Protein AF-A0A2G9LU71-F1 (afdb_monomer)

Radius of gyration: 45.76 Å; Cα contacts (8 Å, |Δi|>4): 834; chains: 1; bounding box: 110×67×132 Å

Sequence (440 aa):
MKPKWRPAFMILVLIIIIVSAAALLLLLFWSGDEVMESGSEGHQDADNDMQEKSSATMVTPVTDDAFTDNNEDRPSEMDEIQNEVPAQCPANYDPVCGNDKKTYSNECEANAASVEIVAFSPCAETKTCTDSDGDDIFKKGKTKSGTESKEDSCVGPNVIEHICEGTSIISGLLNCPMGYSCADGACVSLSSIKGTQCVDSDNGVTTDVKGAVNLDGKDYPDFCTSPNEVKEYLCNGNAVISQIETCMAGAVCDDGRCKEAPSACSDSDGGKDITTEGEVQVTTGTQVDKYNDVCVDPIQVLEFFCEDKKQKEVLMSCGAGEQCANGRCVTSASPPAQSGLTCVDSDGGKVFDIYGEAQMLDSQSNQVSMKEDDCADSTTVSEVYCENDQIKVIDQPCQSGDVCNGGVCQVQAAAQSTCVDTDGGKIYDVVGTATATYAV

Mean predicted aligned error: 23.81 Å

Solvent-accessible surface area (backbone atoms only — not comparable to full-atom values): 26055 Å² total; per-residue (Å²): 139,81,86,84,79,62,74,70,59,58,55,55,53,51,52,53,52,54,57,54,54,57,60,57,61,67,68,73,76,78,82,87,86,83,90,82,90,84,82,90,81,91,81,91,78,89,87,84,88,85,88,84,86,89,87,86,90,88,87,86,87,82,89,87,89,87,85,87,89,84,83,90,83,85,80,93,78,87,74,77,78,75,83,72,60,64,94,69,65,79,91,59,83,54,34,19,8,28,76,84,68,44,63,29,52,20,66,58,53,28,53,53,69,74,41,58,74,72,40,93,35,59,42,78,75,78,55,53,36,46,49,76,61,52,96,38,64,66,46,63,34,42,28,36,33,74,91,49,70,53,61,26,32,57,58,74,52,19,23,36,44,45,32,58,57,80,50,39,80,45,75,46,83,43,76,42,57,94,71,35,30,28,54,89,11,11,34,37,51,60,89,72,63,89,63,79,50,40,46,46,73,62,82,49,100,50,57,69,48,71,36,32,22,32,48,81,89,43,78,40,60,24,34,52,78,45,66,40,23,26,36,42,39,32,57,62,72,68,39,84,47,72,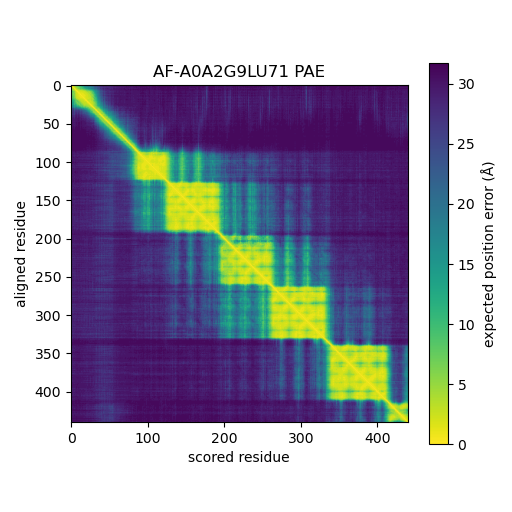52,79,47,70,40,58,94,70,30,25,31,59,87,15,10,34,38,76,31,74,52,44,39,47,43,74,58,53,47,92,49,53,68,41,72,34,42,24,38,40,33,46,78,91,47,74,49,79,41,61,25,35,50,78,44,64,42,26,27,39,37,45,21,44,54,97,45,34,83,46,73,48,81,45,70,41,58,96,69,28,31,33,54,82,15,11,36,38,71,64,68,70,74,79,83,73,73,62,50,44,41,45,44,73,62,74,36,94,46,60,70,45,71,26,37,18,33,35,21,40,83,83,69,48,79,77,46,76,49,56,26,32,49,78,42,65,43,23,21,30,41,30,19,43,56,94,57,32,80,45,77,48,79,43,74,37,60,96,73,30,30,26,58,88,13,14,37,37,73,55,74,72,68,73,59,47,73,51,48,77,63,77,58,100,50,94,88,58,95,60,55,79,49,75,50,74,69,130

Secondary structure (DSSP, 8-state):
------HHHHHHHHHHHHHHHHHHHTTSSS--------------------------------------------------------SS-------EEETTS-EESSHHHHHHTT--EEESSPPPP---EEESSSS-TTS--EEEETTEEEE-EEETTEEEEEEEETTEEEEEEEPPPTTEEEETTEEEETTT--S--EEESSSS--TTS--EEEETTEEEE-EEEETTEEEEEEEETTEEEEEEEEPPTTEEE-SSSEEE---EEEESS-SS-TTS--EEEEEETTEEEEEE-EEEETTEEEEEEEETTEEEEEEEEPPTTEEEETTEEEE-------TT-EEEESS-SS-TTS--EEEEE-TTS-EEEEEE-EEEETTEEEEEEEETTEEEEEEEEPPTTEEEETTEEEE------EEEETT-S--TTS---EEEE---

pLDDT: mean 77.56, std 18.73, range [32.84, 97.75]

Foldseek 3Di:
DDDDDDPVVVVVVVVVVVVVVVVVVVVVPPDDDDDDDDDDDDDDDDDDDDDDDDDDDDDDDDDDDDDDDDDDDDDDDPDDPPLPLPPDDDQAQQWFAFPVLAIDSDPSRCSSVVTDTPGSDRRDPPFAKDKPQAPAQADWIWIDTPPDIDIWDDDQQWIFDWHDDGNDIDTDTGHADPQWGDDPRHTDGPVPDPDFFFDWPPSDDAQADWIWTDTPNDIDTWDDPDQFKIWDWDDDGNDIDTDIDGHDPQWTDDNRHTDRAQWAWDKDCADFAQADWIKIWTDRPPDTDIDTWDDPDQFWIFDWHDDPSDIDTDIDGADDQWTDDNNHTDHCPDDPPPAAKAKDKDVAFQDQADKMKIFIAHNVRDTPDMDIKDAPDQFWIFDWGDDPRDIDTDIDGAPVQWTDDPRHTDHPPQPDWDWDWPVPDPDPPDDIDIDTDHDD

Structure (mmCIF, N/CA/C/O backbone):
data_AF-A0A2G9LU71-F1
#
_entry.id   AF-A0A2G9LU71-F1
#
loop_
_atom_site.group_PDB
_atom_site.id
_atom_site.type_symbol
_atom_site.label_atom_id
_atom_site.label_alt_id
_atom_site.label_comp_id
_atom_site.label_asym_id
_atom_site.label_entity_id
_atom_site.label_seq_id
_atom_site.pdbx_PDB_ins_code
_atom_site.Cartn_x
_atom_site.Cartn_y
_atom_site.Cartn_z
_atom_site.occupancy
_atom_site.B_iso_or_equiv
_atom_site.auth_seq_id
_atom_site.auth_comp_id
_atom_site.auth_asym_id
_atom_site.auth_atom_id
_atom_site.pdbx_PDB_model_num
ATOM 1 N N . MET A 1 1 ? -18.569 -48.203 -39.019 1.00 38.88 1 MET A N 1
ATOM 2 C CA . MET A 1 1 ? -19.157 -48.230 -37.662 1.00 38.88 1 MET A CA 1
ATOM 3 C C . MET A 1 1 ? -18.405 -47.210 -36.816 1.00 38.88 1 MET A C 1
ATOM 5 O O . MET A 1 1 ? -17.230 -47.421 -36.567 1.00 38.88 1 MET A O 1
ATOM 9 N N . LYS A 1 2 ? -19.009 -46.062 -36.481 1.00 36.22 2 LYS A N 1
ATOM 10 C CA . LYS A 1 2 ? -18.406 -45.065 -35.573 1.00 36.22 2 LYS A CA 1
ATOM 11 C C . LYS A 1 2 ? -19.000 -45.277 -34.170 1.00 36.22 2 LYS A C 1
ATOM 13 O O . LYS A 1 2 ? -20.228 -45.372 -34.089 1.00 36.22 2 LYS A O 1
ATOM 18 N N . PRO A 1 3 ? -18.201 -45.388 -33.095 1.00 48.19 3 PRO A N 1
ATOM 19 C CA . PRO A 1 3 ? -18.737 -45.634 -31.762 1.00 48.19 3 PRO A CA 1
ATOM 20 C C . PRO A 1 3 ? -19.360 -44.349 -31.198 1.00 48.19 3 PRO A C 1
ATOM 22 O O . PRO A 1 3 ? -18.708 -43.311 -31.118 1.00 48.19 3 PRO A O 1
ATOM 25 N N . LYS A 1 4 ? -20.639 -44.420 -30.812 1.00 46.38 4 LYS A N 1
ATOM 26 C CA . LYS A 1 4 ? -21.319 -43.385 -30.020 1.00 46.38 4 LYS A CA 1
ATOM 27 C C . LYS A 1 4 ? -20.813 -43.468 -28.578 1.00 46.38 4 LYS A C 1
ATOM 29 O O . LYS A 1 4 ? -21.225 -44.359 -27.839 1.00 46.38 4 LYS A O 1
ATOM 34 N N . TRP A 1 5 ? -19.942 -42.547 -28.181 1.00 51.56 5 TRP A N 1
ATOM 35 C CA . TRP A 1 5 ? -19.569 -42.359 -26.779 1.00 51.56 5 TRP A CA 1
ATOM 36 C C . TRP A 1 5 ? -20.698 -41.627 -26.044 1.00 51.56 5 TRP A C 1
ATOM 38 O O . TRP A 1 5 ? -21.206 -40.614 -26.523 1.00 51.56 5 TRP A O 1
ATOM 48 N N . ARG A 1 6 ? -21.151 -42.181 -24.912 1.00 62.97 6 ARG A N 1
ATOM 49 C CA . ARG A 1 6 ? -22.234 -41.599 -24.102 1.00 62.97 6 ARG A CA 1
ATOM 50 C C . ARG A 1 6 ? -21.656 -40.473 -23.223 1.00 62.97 6 ARG A C 1
ATOM 52 O O . ARG A 1 6 ? -20.634 -40.705 -22.579 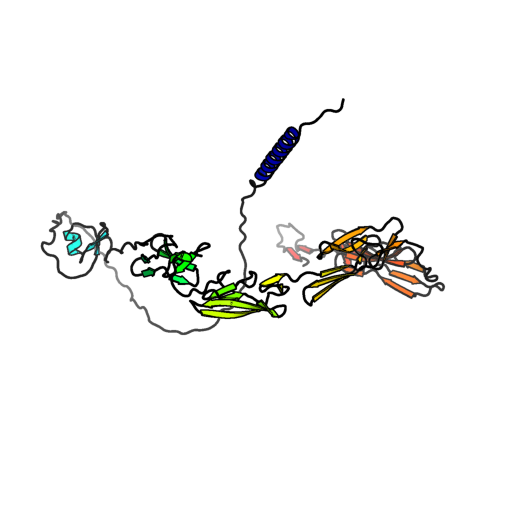1.00 62.97 6 ARG A O 1
ATOM 59 N N . PRO A 1 7 ? -22.320 -39.306 -23.121 1.00 59.44 7 PRO A N 1
ATOM 60 C CA . PRO A 1 7 ? -21.815 -38.126 -22.402 1.00 59.44 7 PRO A CA 1
ATOM 61 C C . PRO A 1 7 ? -21.565 -38.356 -20.900 1.00 59.44 7 PRO A C 1
ATOM 63 O O . PRO A 1 7 ? -20.765 -37.652 -20.296 1.00 59.44 7 PRO A O 1
ATOM 66 N N . ALA A 1 8 ? -22.165 -39.390 -20.303 1.00 60.72 8 ALA A N 1
ATOM 67 C CA . ALA A 1 8 ? -21.944 -39.750 -18.902 1.00 60.72 8 ALA A CA 1
ATOM 68 C C . ALA A 1 8 ? -20.505 -40.219 -18.597 1.00 60.72 8 ALA A C 1
ATOM 70 O O . ALA A 1 8 ? -20.044 -40.075 -17.469 1.00 60.72 8 ALA A O 1
ATOM 71 N N . PHE A 1 9 ? -19.778 -40.754 -19.586 1.00 65.75 9 PHE A N 1
ATOM 72 C CA . PHE A 1 9 ? -18.425 -41.275 -19.359 1.00 65.75 9 PHE A CA 1
ATOM 73 C C . PHE A 1 9 ? -17.373 -40.158 -19.279 1.00 65.75 9 PHE A C 1
ATOM 75 O O . PHE A 1 9 ? -16.421 -40.274 -18.517 1.00 65.75 9 PHE A O 1
ATOM 82 N N . MET A 1 10 ? -17.565 -39.043 -19.996 1.00 67.62 10 MET A N 1
ATOM 83 C CA . MET A 1 10 ? -16.652 -37.893 -19.904 1.00 67.62 10 MET A CA 1
ATOM 84 C C . MET A 1 10 ? -16.788 -37.136 -18.581 1.00 67.62 10 MET A C 1
ATOM 86 O O . MET A 1 10 ? -15.786 -36.680 -18.041 1.00 67.62 10 MET A O 1
ATOM 90 N N . ILE A 1 11 ? -17.999 -37.057 -18.024 1.00 72.81 11 ILE A N 1
ATOM 91 C CA . ILE A 1 11 ? -18.239 -36.386 -16.738 1.00 72.81 11 ILE A CA 1
ATOM 92 C C . ILE A 1 11 ? -17.568 -37.159 -15.594 1.00 72.81 11 ILE A C 1
ATOM 94 O O . ILE A 1 11 ? -16.947 -36.554 -14.726 1.00 72.81 11 ILE A O 1
ATOM 98 N N . LEU A 1 12 ? -17.615 -38.496 -15.627 1.00 72.94 12 LEU A N 1
ATOM 99 C CA . LEU A 1 12 ? -16.960 -39.330 -14.617 1.00 72.94 12 LEU A CA 1
ATOM 100 C C . LEU A 1 12 ? -15.428 -39.178 -14.648 1.00 72.94 12 LEU A C 1
ATOM 102 O O . LEU A 1 12 ? -14.798 -39.105 -13.598 1.00 72.94 12 LEU A O 1
ATOM 106 N N . VAL A 1 13 ? -14.833 -39.077 -15.843 1.00 75.44 13 VAL A N 1
ATOM 107 C CA . VAL A 1 13 ? -13.383 -38.869 -16.004 1.00 75.44 13 VAL A CA 1
ATOM 108 C C . VAL A 1 13 ? -12.963 -37.479 -15.513 1.00 75.44 13 VAL A C 1
ATOM 110 O O . VAL A 1 13 ? -11.943 -37.362 -14.841 1.00 75.44 13 VAL A O 1
ATOM 113 N N . LEU A 1 14 ? -13.768 -36.440 -15.762 1.00 73.06 14 LEU A N 1
ATOM 114 C CA . LEU A 1 14 ? -13.494 -35.084 -15.268 1.00 73.06 14 LEU A CA 1
ATOM 115 C C . LEU A 1 14 ? -13.560 -34.988 -13.736 1.00 73.06 14 LEU A C 1
ATOM 117 O O . LEU A 1 14 ? -12.703 -34.351 -13.131 1.00 73.06 14 LEU A O 1
ATOM 121 N N . ILE A 1 15 ? -14.527 -35.658 -13.100 1.00 74.94 15 ILE A N 1
ATOM 122 C CA . ILE A 1 15 ? -14.648 -35.676 -11.633 1.00 74.94 15 ILE A CA 1
ATOM 123 C C . ILE A 1 15 ? -13.446 -36.389 -10.998 1.00 74.94 15 ILE A C 1
ATOM 125 O O . ILE A 1 15 ? -12.907 -35.903 -10.008 1.00 74.94 15 ILE A O 1
ATOM 129 N N . ILE A 1 16 ? -12.971 -37.493 -11.585 1.00 73.38 16 ILE A N 1
ATOM 130 C CA . ILE A 1 16 ? -11.790 -38.215 -11.081 1.00 73.38 16 ILE A CA 1
ATOM 131 C C . ILE A 1 16 ? -10.528 -37.342 -11.167 1.00 73.38 16 ILE A C 1
ATOM 133 O O . ILE A 1 16 ? -9.750 -37.311 -10.215 1.00 73.38 16 ILE A O 1
ATOM 137 N N . ILE A 1 17 ? -10.355 -36.580 -12.255 1.00 73.12 17 ILE A N 1
ATOM 138 C CA . ILE A 1 17 ? -9.212 -35.666 -12.421 1.00 73.12 17 ILE A CA 1
ATOM 139 C C . ILE A 1 17 ? -9.253 -34.537 -11.377 1.00 73.12 17 ILE A C 1
ATOM 141 O O . ILE A 1 17 ? -8.238 -34.260 -10.737 1.00 73.12 17 ILE A O 1
ATOM 145 N N . ILE A 1 18 ? -10.424 -33.941 -11.130 1.00 71.94 18 ILE A N 1
ATOM 146 C CA . ILE A 1 18 ? -10.587 -32.849 -10.153 1.00 71.94 18 ILE A CA 1
ATOM 147 C C . ILE A 1 18 ? -10.324 -33.334 -8.717 1.00 71.94 18 ILE A C 1
ATOM 149 O O . ILE A 1 18 ? -9.628 -32.660 -7.958 1.00 71.94 18 ILE A O 1
ATOM 153 N N . VAL A 1 19 ? -10.805 -34.527 -8.352 1.00 70.06 19 VAL A N 1
ATOM 154 C CA . VAL A 1 19 ? -10.580 -35.097 -7.010 1.00 70.06 19 VAL A CA 1
ATOM 155 C C . VAL A 1 19 ? -9.103 -35.464 -6.798 1.00 70.06 19 VAL A C 1
ATOM 157 O O . VAL A 1 19 ? -8.583 -35.290 -5.698 1.00 70.06 19 VAL A O 1
ATOM 160 N N . SER A 1 20 ? -8.389 -35.891 -7.849 1.00 69.19 20 SER A N 1
ATOM 161 C CA . SER A 1 20 ? -6.945 -36.165 -7.762 1.00 69.19 20 SER A CA 1
ATOM 162 C C . SER A 1 20 ? -6.072 -34.906 -7.663 1.00 69.19 20 SER A C 1
ATOM 164 O O . SER A 1 20 ? -5.047 -34.935 -6.987 1.00 69.19 20 SER A O 1
ATOM 166 N N . ALA A 1 21 ? -6.489 -33.785 -8.264 1.00 63.06 21 ALA A N 1
ATOM 167 C CA . ALA A 1 21 ? -5.761 -32.517 -8.179 1.00 63.06 21 ALA A CA 1
ATOM 168 C C . ALA A 1 21 ? -5.892 -31.858 -6.792 1.00 63.06 21 ALA A C 1
ATOM 170 O O . ALA A 1 21 ? -4.920 -31.314 -6.271 1.00 63.06 21 ALA A O 1
ATOM 171 N N . ALA A 1 22 ? -7.062 -31.976 -6.150 1.00 60.22 22 ALA A N 1
ATOM 172 C CA . ALA A 1 22 ? -7.288 -31.465 -4.795 1.00 60.22 22 ALA A CA 1
ATOM 173 C C . ALA A 1 22 ? -6.479 -32.227 -3.724 1.00 60.22 22 ALA A C 1
ATOM 175 O O . ALA A 1 22 ? -6.026 -31.631 -2.748 1.00 60.22 22 ALA A O 1
ATOM 176 N N . ALA A 1 23 ? -6.239 -33.528 -3.927 1.00 59.38 23 ALA A N 1
ATOM 177 C CA . ALA A 1 23 ? -5.414 -34.339 -3.029 1.00 59.38 23 ALA A CA 1
ATOM 178 C C . ALA A 1 23 ? -3.912 -33.993 -3.107 1.00 59.38 23 ALA A C 1
ATOM 180 O O . ALA A 1 23 ? -3.199 -34.170 -2.122 1.00 59.38 23 ALA A O 1
ATOM 181 N N . LEU A 1 24 ? -3.434 -33.469 -4.245 1.00 53.38 24 LEU A N 1
ATOM 182 C CA . LEU A 1 24 ? -2.040 -33.040 -4.407 1.00 53.38 24 LEU A CA 1
ATOM 183 C C . LEU A 1 24 ? -1.761 -31.673 -3.755 1.00 53.38 24 LEU A C 1
ATOM 185 O O . LEU A 1 24 ? -0.661 -31.446 -3.264 1.00 53.38 24 LEU A O 1
ATOM 189 N N . LEU A 1 25 ? -2.760 -30.785 -3.706 1.00 51.53 25 LEU A N 1
ATOM 190 C CA . LEU A 1 25 ? -2.649 -29.458 -3.082 1.00 51.53 25 LEU A CA 1
ATOM 191 C C . LEU A 1 25 ? -2.655 -29.507 -1.545 1.00 51.53 25 LEU A C 1
ATOM 193 O O . LEU A 1 25 ? -2.043 -28.656 -0.908 1.00 51.53 25 LEU A O 1
ATOM 197 N N . LEU A 1 26 ? -3.273 -30.526 -0.942 1.00 50.31 26 LEU A N 1
ATOM 198 C CA . LEU A 1 26 ? -3.285 -30.716 0.516 1.00 50.31 26 LEU A CA 1
ATOM 199 C C . LEU A 1 26 ? -1.981 -31.312 1.079 1.00 50.31 26 LEU A C 1
ATOM 201 O O . LEU A 1 26 ? -1.768 -31.258 2.286 1.00 50.31 26 LEU A O 1
ATOM 205 N N . LEU A 1 27 ? -1.089 -31.837 0.230 1.00 49.56 27 LEU A N 1
ATOM 206 C CA . LEU A 1 27 ? 0.218 -32.367 0.647 1.00 49.56 27 LEU A CA 1
ATOM 207 C C . LEU A 1 27 ? 1.352 -31.325 0.612 1.00 49.56 27 LEU A C 1
ATOM 209 O O . LEU A 1 27 ? 2.455 -31.634 1.051 1.00 49.56 27 LEU A O 1
ATOM 213 N N . LEU A 1 28 ? 1.095 -30.098 0.139 1.00 46.84 28 LEU A N 1
ATOM 214 C CA . LEU A 1 28 ? 2.086 -29.009 0.109 1.00 46.84 28 LEU A CA 1
ATOM 215 C C . LEU A 1 28 ? 1.988 -28.036 1.300 1.00 46.84 28 LEU A C 1
ATOM 217 O O . LEU A 1 28 ? 2.790 -27.115 1.387 1.00 46.84 28 LEU A O 1
ATOM 221 N N . PHE A 1 29 ? 1.054 -28.246 2.235 1.00 45.31 29 PHE A N 1
ATOM 222 C CA . PHE A 1 29 ? 0.861 -27.378 3.411 1.00 45.31 29 PHE A CA 1
ATOM 223 C C . PHE A 1 29 ? 1.360 -27.977 4.737 1.00 45.31 29 PHE A C 1
ATOM 225 O O . PHE A 1 29 ? 1.076 -27.427 5.796 1.00 45.31 29 PHE A O 1
ATOM 232 N N . TRP A 1 30 ? 2.110 -29.085 4.709 1.00 40.28 30 TRP A N 1
ATOM 233 C CA . TRP A 1 30 ? 2.586 -29.774 5.919 1.00 40.28 30 TRP A CA 1
ATOM 234 C C . TRP A 1 30 ? 4.100 -30.037 5.905 1.00 40.28 30 TRP A C 1
ATOM 236 O O . TRP A 1 30 ? 4.561 -31.165 6.056 1.00 40.28 30 TRP A O 1
ATOM 246 N N . SER A 1 31 ? 4.889 -28.975 5.736 1.00 42.59 31 SER A N 1
ATOM 247 C CA . SER A 1 31 ? 6.288 -28.956 6.180 1.00 42.59 31 SER A CA 1
ATOM 248 C C . SER A 1 31 ? 6.799 -27.520 6.293 1.00 42.59 31 SER A C 1
ATOM 250 O O . SER A 1 31 ? 7.084 -26.899 5.269 1.00 42.59 31 SER A O 1
ATOM 252 N N . GLY A 1 32 ? 6.939 -27.012 7.520 1.00 40.62 32 GLY A N 1
ATOM 253 C CA . GLY A 1 32 ? 7.718 -25.801 7.782 1.00 40.62 32 GLY A CA 1
ATOM 254 C C . GLY A 1 32 ? 7.287 -24.998 9.006 1.00 40.62 32 GLY A C 1
ATOM 255 O O . GLY A 1 32 ? 6.859 -23.866 8.837 1.00 40.62 32 GLY A O 1
ATOM 256 N N . ASP A 1 33 ? 7.444 -25.559 10.207 1.00 44.81 33 ASP A N 1
ATOM 257 C CA . ASP A 1 33 ? 7.679 -24.775 11.427 1.00 44.81 33 ASP A CA 1
ATOM 258 C C . ASP A 1 33 ? 9.126 -25.044 11.861 1.00 44.81 33 ASP A C 1
ATOM 260 O O . ASP A 1 33 ? 9.482 -26.207 12.037 1.00 44.81 33 ASP A O 1
ATOM 264 N N . GLU A 1 34 ? 9.944 -23.992 11.989 1.00 44.53 34 GLU A N 1
ATOM 265 C CA . GLU A 1 34 ? 10.858 -23.760 13.125 1.00 44.53 34 GLU A CA 1
ATOM 266 C C . GLU A 1 34 ? 11.639 -22.433 12.964 1.00 44.53 34 GLU A C 1
ATOM 268 O O . GLU A 1 34 ? 12.481 -22.271 12.086 1.00 44.53 34 GLU A O 1
ATOM 273 N N . VAL A 1 35 ? 11.273 -21.475 13.826 1.00 39.31 35 VAL A N 1
ATOM 274 C CA . VAL A 1 35 ? 12.103 -20.606 14.690 1.00 39.31 35 VAL A CA 1
ATOM 275 C C . VAL A 1 35 ? 13.498 -20.177 14.199 1.00 39.31 35 VAL A C 1
ATOM 277 O O . VAL A 1 35 ? 14.392 -21.006 14.078 1.00 39.31 35 VAL A O 1
ATOM 280 N N . MET A 1 36 ? 13.745 -18.856 14.167 1.00 32.88 36 MET A N 1
ATOM 281 C CA . MET A 1 36 ? 15.006 -18.268 14.656 1.00 32.88 36 MET A CA 1
ATOM 282 C C . MET A 1 36 ? 14.799 -16.882 15.286 1.00 32.88 36 MET A C 1
ATOM 284 O O . MET A 1 36 ? 14.279 -15.959 14.662 1.00 32.88 36 MET A O 1
ATOM 288 N N . GLU A 1 37 ? 15.241 -16.776 16.542 1.00 41.31 37 GLU A N 1
ATOM 289 C CA . GLU A 1 37 ? 15.576 -15.547 17.261 1.00 41.31 37 GLU A CA 1
ATOM 290 C C . GLU A 1 37 ? 16.720 -14.788 16.570 1.00 41.31 37 GLU A C 1
ATOM 292 O O . GLU A 1 37 ? 17.715 -15.386 16.165 1.00 41.31 37 GLU A O 1
ATOM 297 N N . SER A 1 38 ? 16.654 -13.457 16.580 1.00 39.22 38 SER A N 1
ATOM 298 C CA . SER A 1 38 ? 17.853 -12.614 16.597 1.00 39.22 38 SER A CA 1
ATOM 299 C C . SER A 1 38 ? 17.550 -11.301 17.314 1.00 39.22 38 SER A C 1
ATOM 301 O O . SER A 1 38 ? 16.709 -10.521 16.866 1.00 39.22 38 SER A O 1
ATOM 303 N N . GLY A 1 39 ? 18.223 -11.081 18.443 1.00 33.22 39 GLY A N 1
ATOM 304 C CA . GLY A 1 39 ? 18.260 -9.808 19.151 1.00 33.22 39 GLY A CA 1
ATOM 305 C C . GLY A 1 39 ? 19.496 -8.970 18.811 1.00 33.22 39 GLY A C 1
ATOM 306 O O . GLY A 1 39 ? 20.443 -9.466 18.201 1.00 33.22 39 GLY A O 1
ATOM 307 N N . SER A 1 40 ? 19.475 -7.741 19.352 1.00 35.00 40 SER A N 1
ATOM 308 C CA . SER A 1 40 ? 20.570 -6.755 19.500 1.00 35.00 40 SER A CA 1
ATOM 309 C C . SER A 1 40 ? 20.963 -6.015 18.200 1.00 35.00 40 SER A C 1
ATOM 311 O O . SER A 1 40 ? 20.995 -6.629 17.146 1.00 35.00 40 SER A O 1
ATOM 313 N N . GLU A 1 41 ? 21.211 -4.701 18.120 1.00 36.69 41 GLU A N 1
ATOM 314 C CA . GLU A 1 41 ? 21.449 -3.586 19.058 1.00 36.69 41 GLU A CA 1
ATOM 315 C C . GLU A 1 41 ? 20.864 -2.302 18.408 1.00 36.69 41 GLU A C 1
ATOM 317 O O . GLU A 1 41 ? 20.784 -2.200 17.190 1.00 36.69 41 GLU A O 1
ATOM 322 N N . GLY A 1 42 ? 20.319 -1.338 19.151 1.00 33.22 42 GLY A N 1
ATOM 323 C CA . GLY A 1 42 ? 21.106 -0.195 19.617 1.00 33.22 42 GLY A CA 1
ATOM 324 C C . GLY A 1 42 ? 20.722 1.098 18.879 1.00 33.22 42 GLY A C 1
ATOM 325 O O . GLY A 1 42 ? 21.268 1.404 17.825 1.00 33.22 42 GLY A O 1
ATOM 326 N N . HIS A 1 43 ? 19.821 1.898 19.455 1.00 34.62 43 HIS A N 1
ATOM 327 C CA . HIS A 1 43 ? 19.768 3.329 19.155 1.00 34.62 43 HIS A CA 1
ATOM 328 C C . HIS A 1 43 ? 19.594 4.107 20.456 1.00 34.62 43 HIS A C 1
ATOM 330 O O . HIS A 1 43 ? 18.657 3.882 21.219 1.00 34.62 43 HIS A O 1
ATOM 336 N N . GLN A 1 44 ? 20.597 4.934 20.732 1.00 38.31 44 GLN A N 1
ATOM 337 C CA . GLN A 1 44 ? 20.671 5.850 21.854 1.00 38.31 44 GLN A CA 1
ATOM 338 C C . GLN A 1 44 ? 19.862 7.088 21.489 1.00 38.31 44 GLN A C 1
ATOM 340 O O . GLN A 1 44 ? 20.232 7.766 20.539 1.00 38.31 44 GLN A O 1
ATOM 345 N N . ASP A 1 45 ? 18.842 7.414 22.274 1.00 37.47 45 ASP A N 1
ATOM 346 C CA . ASP A 1 45 ? 18.318 8.772 22.323 1.00 37.47 45 ASP A CA 1
ATOM 347 C C . ASP A 1 45 ? 18.377 9.290 23.755 1.00 37.47 45 ASP A C 1
ATOM 349 O O . ASP A 1 45 ? 18.198 8.568 24.737 1.00 37.47 45 ASP A O 1
ATOM 353 N N . ALA A 1 46 ? 18.789 10.547 23.826 1.00 37.59 46 ALA A N 1
ATOM 354 C CA . ALA A 1 46 ? 19.310 11.226 24.986 1.00 37.59 46 ALA A CA 1
ATOM 355 C C . ALA A 1 46 ? 18.203 11.672 25.944 1.00 37.59 46 ALA A C 1
ATOM 357 O O . ALA A 1 46 ? 17.347 12.466 25.567 1.00 37.59 46 ALA A O 1
ATOM 358 N N . ASP A 1 47 ? 18.321 11.278 27.211 1.00 36.34 47 ASP A N 1
ATOM 359 C CA . ASP A 1 47 ? 17.623 11.923 28.319 1.00 36.34 47 ASP A CA 1
ATOM 360 C C . ASP A 1 47 ? 18.618 12.743 29.141 1.00 36.34 47 ASP A C 1
ATOM 362 O O . ASP A 1 47 ? 19.525 12.212 29.787 1.00 36.34 47 ASP A O 1
ATOM 366 N N . ASN A 1 48 ? 18.436 14.062 29.126 1.00 35.44 48 ASN A N 1
ATOM 367 C CA . ASN A 1 48 ? 18.974 14.948 30.145 1.00 35.44 48 ASN A CA 1
ATOM 368 C C . ASN A 1 48 ? 18.058 16.171 30.262 1.00 35.44 48 ASN A C 1
ATOM 370 O O . ASN A 1 48 ? 18.049 17.012 29.369 1.00 35.44 48 ASN A O 1
ATOM 374 N N . ASP A 1 49 ? 17.268 16.240 31.332 1.00 33.84 49 ASP A N 1
ATOM 375 C CA . ASP A 1 49 ? 17.333 17.304 32.345 1.00 33.84 49 ASP A CA 1
ATOM 376 C C . ASP A 1 49 ? 16.084 17.248 33.244 1.00 33.84 49 ASP A C 1
ATOM 378 O O . ASP A 1 49 ? 14.957 17.362 32.770 1.00 33.84 49 ASP A O 1
ATOM 382 N N . MET A 1 50 ? 16.291 17.049 34.547 1.00 41.47 50 MET A N 1
ATOM 383 C CA . MET A 1 50 ? 15.848 17.974 35.600 1.00 41.47 50 MET A CA 1
ATOM 384 C C . MET A 1 50 ? 16.033 17.333 36.980 1.00 41.47 50 MET A C 1
ATOM 386 O O . MET A 1 50 ? 15.364 16.379 37.375 1.00 41.47 50 MET A O 1
ATOM 390 N N . GLN A 1 51 ? 16.970 17.908 37.730 1.00 39.34 51 GLN A N 1
ATOM 391 C CA . GLN A 1 51 ? 17.129 17.729 39.169 1.00 39.34 51 GLN A CA 1
ATOM 392 C C . GLN A 1 51 ? 16.032 18.479 39.935 1.00 39.34 51 GLN A C 1
ATOM 394 O O . GLN A 1 51 ? 15.768 19.636 39.629 1.00 39.34 51 GLN A O 1
ATOM 399 N N . GLU A 1 52 ? 15.575 17.917 41.059 1.00 40.66 52 GLU A N 1
ATOM 400 C CA . GLU A 1 52 ? 15.576 18.665 42.322 1.00 40.66 52 GLU A CA 1
ATOM 401 C C . GLU A 1 52 ? 15.687 17.744 43.554 1.00 40.66 52 GLU A C 1
ATOM 403 O O . GLU A 1 52 ? 15.258 16.593 43.563 1.00 40.66 52 GLU A O 1
ATOM 408 N N . LYS A 1 53 ? 16.382 18.262 44.572 1.00 36.41 53 LYS A N 1
ATOM 409 C CA . LYS A 1 53 ? 16.878 17.609 45.796 1.00 36.41 53 LYS A CA 1
ATOM 410 C C . LYS A 1 53 ? 15.874 17.672 46.957 1.00 36.41 53 LYS A C 1
ATOM 412 O O . LYS A 1 53 ? 15.088 18.608 47.019 1.00 36.41 53 LYS A O 1
ATOM 417 N N . SER A 1 54 ? 16.138 16.827 47.974 1.00 36.62 54 SER A N 1
ATOM 418 C CA . SER A 1 54 ? 16.045 17.074 49.445 1.00 36.62 54 SER A CA 1
ATOM 419 C C . SER A 1 54 ? 15.027 16.178 50.167 1.00 36.62 54 SER A C 1
ATOM 421 O O . SER A 1 54 ? 13.925 16.018 49.672 1.00 36.62 54 SER A O 1
ATOM 423 N N . SER A 1 55 ? 15.207 15.649 51.385 1.00 34.34 55 SER A N 1
ATOM 424 C CA . SER A 1 55 ? 16.321 15.369 52.317 1.00 34.34 55 SER A CA 1
ATOM 425 C C . SER A 1 55 ? 15.657 14.806 53.594 1.00 34.34 55 SER A C 1
ATOM 427 O O . SER A 1 55 ? 14.679 15.402 54.038 1.00 34.34 55 SER A O 1
ATOM 429 N N . ALA A 1 56 ? 16.171 13.712 54.178 1.00 35.69 56 ALA A N 1
ATOM 430 C CA . ALA A 1 56 ? 16.141 13.357 55.621 1.00 35.69 56 ALA A CA 1
ATOM 431 C C . ALA A 1 56 ? 16.623 11.894 55.786 1.00 35.69 56 ALA A C 1
ATOM 433 O O . ALA A 1 56 ? 15.933 10.964 55.387 1.00 35.69 56 ALA A O 1
ATOM 434 N N . THR A 1 57 ? 17.893 11.642 56.114 1.00 32.84 57 THR A N 1
ATOM 435 C CA . THR A 1 57 ? 18.480 11.489 57.469 1.00 32.84 57 THR A CA 1
ATOM 436 C C . THR A 1 57 ? 18.012 10.235 58.225 1.00 32.84 57 THR A C 1
ATOM 438 O O . THR A 1 57 ? 17.002 10.258 58.921 1.00 32.84 57 THR A O 1
ATOM 441 N N . MET A 1 58 ? 18.825 9.171 58.157 1.00 35.59 58 MET A N 1
ATOM 442 C CA . MET A 1 58 ? 18.854 8.054 59.111 1.00 35.59 58 MET A CA 1
ATOM 443 C C . MET A 1 58 ? 20.080 8.198 60.021 1.00 35.59 58 MET A C 1
ATOM 445 O O . MET A 1 58 ? 21.189 8.411 59.533 1.00 35.59 58 MET A O 1
ATOM 449 N N . VAL A 1 59 ? 19.887 8.037 61.330 1.00 37.75 59 VAL A N 1
ATOM 450 C CA . VAL A 1 59 ? 20.959 7.792 62.304 1.00 37.75 59 VAL A CA 1
ATOM 451 C C . VAL A 1 59 ? 20.477 6.700 63.256 1.00 37.75 59 VAL A C 1
ATOM 453 O O . VAL A 1 59 ? 19.436 6.858 63.888 1.00 37.75 59 VAL A O 1
ATOM 456 N N . THR A 1 60 ? 21.254 5.628 63.400 1.00 40.34 60 THR A N 1
ATOM 457 C CA . THR A 1 60 ? 21.225 4.743 64.574 1.00 40.34 60 THR A CA 1
ATOM 458 C C . THR A 1 60 ? 22.631 4.672 65.176 1.00 40.34 60 THR A C 1
ATOM 460 O O . THR A 1 60 ? 23.600 4.695 64.412 1.00 40.34 60 THR A O 1
ATOM 463 N N . PRO A 1 61 ? 22.768 4.622 66.514 1.00 44.31 61 PRO A N 1
ATOM 464 C CA . PRO A 1 61 ? 24.052 4.738 67.192 1.00 44.31 61 PRO A CA 1
ATOM 465 C C . PRO A 1 61 ? 24.724 3.388 67.494 1.00 44.31 61 PRO A C 1
ATOM 467 O O . PRO A 1 61 ? 24.185 2.311 67.253 1.00 44.31 61 PRO A O 1
ATOM 470 N N . VAL A 1 62 ? 25.941 3.548 68.007 1.00 38.47 62 VAL A N 1
ATOM 471 C CA . VAL A 1 62 ? 27.080 2.636 68.145 1.00 38.47 62 VAL A CA 1
ATOM 472 C C . VAL A 1 62 ? 26.983 1.723 69.381 1.00 38.47 62 VAL A C 1
ATOM 474 O O . VAL A 1 62 ? 26.235 1.991 70.319 1.00 38.47 62 VAL A O 1
ATOM 477 N N . THR A 1 63 ? 27.771 0.651 69.313 1.00 41.41 63 THR A N 1
ATOM 478 C CA . THR A 1 63 ? 28.101 -0.402 70.284 1.00 41.41 63 THR A CA 1
ATOM 479 C C . THR A 1 63 ? 28.701 0.105 71.605 1.00 41.41 63 THR A C 1
ATOM 481 O O . THR A 1 63 ? 29.250 1.202 71.645 1.00 41.41 63 THR A O 1
ATOM 484 N N . ASP A 1 64 ? 28.627 -0.704 72.674 1.00 39.97 64 ASP A N 1
ATOM 485 C CA . ASP A 1 64 ? 29.812 -1.359 73.265 1.00 39.97 64 ASP A CA 1
ATOM 486 C C . ASP A 1 64 ? 29.492 -2.231 74.503 1.00 39.97 64 ASP A C 1
ATOM 488 O O . ASP A 1 64 ? 28.535 -2.006 75.242 1.00 39.97 64 ASP A O 1
ATOM 492 N N . ASP A 1 65 ? 30.390 -3.205 74.677 1.00 41.97 65 ASP A N 1
ATOM 493 C CA . ASP A 1 65 ? 30.811 -3.936 75.878 1.00 41.97 65 ASP A CA 1
ATOM 494 C C . ASP A 1 65 ? 30.185 -5.282 76.294 1.00 41.97 65 ASP A C 1
ATOM 496 O O . ASP A 1 65 ? 28.999 -5.465 76.561 1.00 41.97 65 ASP A O 1
ATOM 500 N N . ALA A 1 66 ? 31.110 -6.243 76.391 1.00 47.06 66 ALA A N 1
ATOM 501 C CA . ALA A 1 66 ? 30.968 -7.634 76.775 1.00 47.06 66 ALA A CA 1
ATOM 502 C C . ALA A 1 66 ? 31.133 -7.838 78.291 1.00 47.06 66 ALA A C 1
ATOM 504 O O . ALA A 1 66 ? 32.016 -7.247 78.911 1.00 47.06 66 ALA A O 1
ATOM 505 N N . PHE A 1 67 ? 30.380 -8.783 78.863 1.00 41.72 67 PHE A N 1
ATOM 506 C CA . PHE A 1 67 ? 30.750 -9.458 80.110 1.00 41.72 67 PHE A CA 1
ATOM 507 C C . PHE A 1 67 ? 30.115 -10.856 80.172 1.00 41.72 67 PHE A C 1
ATOM 509 O O . PHE A 1 67 ? 28.908 -11.012 80.004 1.00 41.72 67 PHE A O 1
ATOM 516 N N . THR A 1 68 ? 30.948 -11.874 80.380 1.00 50.06 68 THR A N 1
ATOM 517 C CA . THR A 1 68 ? 30.590 -13.293 80.534 1.00 50.06 68 THR A CA 1
ATOM 518 C C . THR A 1 68 ? 30.470 -13.673 82.010 1.00 50.06 68 THR A C 1
ATOM 520 O O . THR A 1 68 ? 31.358 -13.304 82.774 1.00 50.06 68 THR A O 1
ATOM 523 N N . ASP A 1 69 ? 29.506 -14.524 82.380 1.00 45.12 69 ASP A N 1
ATOM 524 C CA . ASP A 1 69 ? 29.719 -15.563 83.404 1.00 45.12 69 ASP A CA 1
ATOM 525 C C . ASP A 1 69 ? 28.793 -16.776 83.178 1.00 45.12 69 ASP A C 1
ATOM 527 O O . ASP A 1 69 ? 27.726 -16.666 82.573 1.00 45.12 69 ASP A O 1
ATOM 531 N N . ASN A 1 70 ? 29.273 -17.935 83.619 1.00 50.41 70 ASN A N 1
ATOM 532 C CA . ASN A 1 70 ? 28.811 -19.291 83.364 1.00 50.41 70 ASN A CA 1
ATOM 533 C C . ASN A 1 70 ? 27.842 -19.831 84.437 1.00 50.41 70 ASN A C 1
ATOM 535 O O . ASN A 1 70 ? 27.845 -19.399 85.585 1.00 50.41 70 ASN A O 1
ATOM 539 N N . ASN A 1 71 ? 27.204 -20.941 84.051 1.00 47.88 71 ASN A N 1
ATOM 540 C CA . ASN A 1 71 ? 26.778 -22.100 84.851 1.00 47.88 71 ASN A CA 1
ATOM 541 C C . ASN A 1 71 ? 25.395 -22.154 85.536 1.00 47.88 71 ASN A C 1
ATOM 543 O O . ASN A 1 71 ? 25.153 -21.564 86.580 1.00 47.88 71 ASN A O 1
ATOM 547 N N . GLU A 1 72 ? 24.569 -23.026 84.934 1.00 55.62 72 GLU A N 1
ATOM 548 C CA . GLU A 1 72 ? 23.935 -24.231 85.507 1.00 55.62 72 GLU A CA 1
ATOM 549 C C . GLU A 1 72 ? 23.131 -24.116 86.815 1.00 55.62 72 GLU A C 1
ATOM 551 O O . GLU A 1 72 ? 23.700 -24.144 87.899 1.00 55.62 72 GLU A O 1
ATOM 556 N N . ASP A 1 73 ? 21.798 -24.224 86.702 1.00 46.41 73 ASP A N 1
ATOM 557 C CA . ASP A 1 73 ? 21.043 -25.228 87.469 1.00 46.41 73 ASP A CA 1
ATOM 558 C C . ASP A 1 73 ? 19.681 -25.579 86.818 1.00 46.41 73 ASP A C 1
ATOM 560 O O . ASP A 1 73 ? 18.999 -24.738 86.234 1.00 46.41 73 ASP A O 1
ATOM 564 N N . ARG A 1 74 ? 19.317 -26.864 86.892 1.00 42.25 74 ARG A N 1
ATOM 565 C CA . ARG A 1 74 ? 18.049 -27.519 86.461 1.00 42.25 74 ARG A CA 1
ATOM 566 C C . ARG A 1 74 ? 16.924 -27.213 87.496 1.00 42.25 74 ARG A C 1
ATOM 568 O O . ARG A 1 74 ? 17.289 -26.795 88.589 1.00 42.25 74 ARG A O 1
ATOM 575 N N . PRO A 1 75 ? 15.615 -27.543 87.309 1.00 51.12 75 PRO A N 1
ATOM 576 C CA . PRO A 1 75 ? 15.015 -28.394 86.277 1.00 51.12 75 PRO A CA 1
ATOM 577 C C . PRO A 1 75 ? 13.645 -27.958 85.689 1.00 51.12 75 PRO A C 1
ATOM 579 O O . PRO A 1 75 ? 12.970 -27.058 86.159 1.00 51.12 75 PRO A O 1
ATOM 582 N N . SER A 1 76 ? 13.265 -28.704 84.648 1.00 52.12 76 SER A N 1
ATOM 583 C CA . SER A 1 76 ? 11.927 -28.973 84.098 1.00 52.12 76 SER A CA 1
ATOM 584 C C . SER A 1 76 ? 10.692 -28.581 84.928 1.00 52.12 76 SER A C 1
ATOM 586 O O . SER A 1 76 ? 10.367 -29.276 85.890 1.00 52.12 76 SER A O 1
ATOM 588 N N . GLU A 1 77 ? 9.905 -27.644 84.401 1.00 54.59 77 GLU A N 1
ATOM 589 C CA . GLU A 1 77 ? 8.441 -27.669 84.484 1.00 54.59 77 GLU A CA 1
ATOM 590 C C . GLU A 1 77 ? 7.881 -27.408 83.079 1.00 54.59 77 GLU A C 1
ATOM 592 O O . GLU A 1 77 ? 8.028 -26.336 82.497 1.00 54.59 77 GLU A O 1
ATOM 597 N N . MET A 1 78 ? 7.325 -28.469 82.490 1.00 56.72 78 MET A N 1
ATOM 598 C CA . MET A 1 78 ? 6.365 -28.363 81.400 1.00 56.72 78 MET A CA 1
ATOM 599 C C . MET A 1 78 ? 5.058 -27.910 82.040 1.00 56.72 78 MET A C 1
ATOM 601 O O . MET A 1 78 ? 4.261 -28.754 82.446 1.00 56.72 78 MET A O 1
ATOM 605 N N . ASP A 1 79 ? 4.858 -26.603 82.155 1.00 48.09 79 ASP A N 1
ATOM 606 C CA . ASP A 1 79 ? 3.519 -26.100 82.421 1.00 48.09 79 ASP A CA 1
ATOM 607 C C . ASP A 1 79 ? 2.717 -26.221 81.127 1.00 48.09 79 ASP A C 1
ATOM 609 O O . ASP A 1 79 ? 2.966 -25.547 80.124 1.00 48.09 79 ASP A O 1
ATOM 613 N N . GLU A 1 80 ? 1.778 -27.168 81.147 1.00 55.03 80 GLU A N 1
ATOM 614 C CA . GLU A 1 80 ? 0.655 -27.211 80.226 1.00 55.03 80 GLU A CA 1
ATOM 615 C C . GLU A 1 80 ? 0.017 -25.821 80.201 1.00 55.03 80 GLU A C 1
ATOM 617 O O . GLU A 1 80 ? -0.629 -25.400 81.162 1.00 55.03 80 GLU A O 1
ATOM 622 N N . ILE A 1 81 ? 0.186 -25.100 79.092 1.00 54.22 81 ILE A N 1
ATOM 623 C CA . ILE A 1 81 ? -0.593 -23.895 78.839 1.00 54.22 81 ILE A CA 1
ATOM 624 C C . ILE A 1 81 ? -2.023 -24.386 78.632 1.00 54.22 81 ILE A C 1
ATOM 626 O O . ILE A 1 81 ? -2.397 -24.845 77.551 1.00 54.22 81 ILE A O 1
ATOM 630 N N . GLN A 1 82 ? -2.807 -24.368 79.708 1.00 52.38 82 GLN A N 1
ATOM 631 C CA . GLN A 1 82 ? -4.244 -24.517 79.627 1.00 52.38 82 GLN A CA 1
ATOM 632 C C . GLN A 1 82 ? -4.734 -23.415 78.699 1.00 52.38 82 GLN A C 1
ATOM 634 O O . GLN A 1 82 ? -4.680 -22.228 79.016 1.00 52.38 82 GLN A O 1
ATOM 639 N N . ASN A 1 83 ? -5.138 -23.850 77.510 1.00 55.19 83 ASN A N 1
ATOM 640 C CA . ASN A 1 83 ? -5.745 -23.047 76.470 1.00 55.19 83 ASN A CA 1
ATOM 641 C C . ASN A 1 83 ? -7.142 -22.641 76.970 1.00 55.19 83 ASN A C 1
ATOM 643 O O . ASN A 1 83 ? -8.162 -23.206 76.577 1.00 55.19 83 ASN A O 1
ATOM 647 N N . GLU A 1 84 ? -7.176 -21.730 77.942 1.00 61.25 84 GLU A N 1
ATOM 648 C CA . GLU A 1 84 ? -8.387 -21.059 78.386 1.00 61.25 84 GLU A CA 1
ATOM 649 C C . GLU A 1 84 ? -8.831 -20.165 77.231 1.00 61.25 84 GLU A C 1
ATOM 651 O O . GLU A 1 84 ? -8.337 -19.053 77.052 1.00 61.25 84 GLU A O 1
ATOM 656 N N . VAL A 1 85 ? -9.744 -20.691 76.411 1.00 60.31 85 VAL A N 1
ATOM 657 C CA . VAL A 1 85 ? -10.532 -19.909 75.457 1.00 60.31 85 VAL A CA 1
ATOM 658 C C . VAL A 1 85 ? -11.088 -18.709 76.232 1.00 60.31 85 VAL A C 1
ATOM 660 O O . VAL A 1 85 ? -11.904 -18.920 77.136 1.00 60.31 85 VAL A O 1
ATOM 663 N N . PRO A 1 86 ? -10.645 -17.468 75.955 1.00 61.19 86 PRO A N 1
ATOM 664 C CA . PRO A 1 86 ? -11.070 -16.313 76.731 1.00 61.19 86 PRO A CA 1
ATOM 665 C C . PRO A 1 86 ? -12.597 -16.214 76.684 1.00 61.19 86 PRO A C 1
ATOM 667 O O . PRO A 1 86 ? -13.196 -16.103 75.616 1.00 61.19 86 PRO A O 1
ATOM 670 N N . ALA A 1 87 ? -13.239 -16.275 77.856 1.00 66.19 87 ALA A N 1
ATOM 671 C CA . ALA A 1 87 ? -14.699 -16.320 77.969 1.00 66.19 87 ALA A CA 1
ATOM 672 C C . ALA A 1 87 ? -15.391 -15.065 77.400 1.00 66.19 87 ALA A C 1
ATOM 674 O O . ALA A 1 87 ? -16.593 -15.095 77.129 1.00 66.19 87 ALA A O 1
ATOM 675 N N . GLN A 1 88 ? -14.647 -13.964 77.231 1.00 81.62 88 GLN A N 1
ATOM 676 C CA . GLN A 1 88 ? -15.086 -12.735 76.577 1.00 81.62 88 GLN A CA 1
ATOM 677 C C . GLN A 1 88 ? -13.913 -12.074 75.848 1.00 81.62 88 GLN A C 1
ATOM 679 O O . GLN A 1 88 ? -12.862 -11.853 76.450 1.00 81.62 88 GLN A O 1
ATOM 684 N N . CYS A 1 89 ? -14.115 -11.711 74.580 1.00 90.38 89 CYS A N 1
ATOM 685 C CA . CYS A 1 89 ? -13.157 -10.918 73.818 1.00 90.38 89 CYS A CA 1
ATOM 686 C C . CYS A 1 89 ? -13.477 -9.418 73.891 1.00 90.38 89 CYS A C 1
ATOM 688 O O . CYS A 1 89 ? -14.653 -9.042 73.944 1.00 90.38 89 CYS A O 1
ATOM 690 N N . PRO A 1 90 ? -12.452 -8.546 73.912 1.00 89.94 90 PRO A N 1
ATOM 691 C CA . PRO A 1 90 ? -12.652 -7.109 73.782 1.00 89.94 90 PRO A CA 1
ATOM 692 C C . PRO A 1 90 ? -13.299 -6.770 72.430 1.00 89.94 90 PRO A C 1
ATOM 694 O O . PRO A 1 90 ? -13.086 -7.453 71.435 1.00 89.94 90 PRO A O 1
ATOM 697 N N . ALA A 1 91 ? -14.091 -5.696 72.394 1.00 89.25 91 ALA A N 1
ATOM 698 C CA . ALA A 1 91 ? -14.793 -5.240 71.188 1.00 89.25 91 ALA A CA 1
ATOM 699 C C . ALA A 1 91 ? -13.937 -4.315 70.294 1.00 89.25 91 ALA A C 1
ATOM 701 O O . ALA A 1 91 ? -14.480 -3.541 69.504 1.00 89.25 91 ALA A O 1
ATOM 702 N N . ASN A 1 92 ? -12.608 -4.326 70.451 1.00 93.56 92 ASN A N 1
ATOM 703 C CA . ASN A 1 92 ? -11.705 -3.593 69.565 1.00 93.56 92 ASN A CA 1
ATOM 704 C C . ASN A 1 92 ? -11.679 -4.255 68.184 1.00 93.56 92 ASN A C 1
ATOM 706 O O . ASN A 1 92 ? -11.658 -5.480 68.072 1.00 93.56 92 ASN A O 1
ATOM 710 N N . TYR A 1 93 ? -11.674 -3.429 67.141 1.00 92.19 93 TYR A N 1
ATOM 711 C CA . TYR A 1 93 ? -11.608 -3.886 65.761 1.00 92.19 93 TYR A CA 1
ATOM 712 C C . TYR A 1 93 ? -10.168 -3.765 65.248 1.00 92.19 93 TYR A C 1
ATOM 714 O O . TYR A 1 93 ? -9.780 -2.711 64.751 1.00 92.19 93 TYR A O 1
ATOM 722 N N . ASP A 1 94 ? -9.410 -4.853 65.383 1.00 94.75 94 ASP A N 1
ATOM 723 C CA . ASP A 1 94 ? -8.030 -5.036 64.916 1.00 94.75 94 ASP A CA 1
ATOM 724 C C . ASP A 1 94 ? -7.967 -6.333 64.083 1.00 94.75 94 ASP A C 1
ATOM 726 O O . ASP A 1 94 ? -7.524 -7.374 64.572 1.00 94.75 94 ASP A O 1
ATOM 730 N N . PRO A 1 95 ? -8.513 -6.321 62.854 1.00 94.94 95 PRO A N 1
ATOM 731 C CA . PRO A 1 95 ? -8.918 -7.532 62.154 1.00 94.94 95 PRO A CA 1
ATOM 732 C C . PRO A 1 95 ? -7.754 -8.441 61.757 1.00 94.94 95 PRO A C 1
ATOM 734 O O . PRO A 1 95 ? -6.714 -7.979 61.288 1.00 94.94 95 PRO A O 1
ATOM 737 N N . VAL A 1 96 ? -7.990 -9.749 61.850 1.00 95.38 96 VAL A N 1
ATOM 738 C CA . VAL A 1 96 ? -7.043 -10.805 61.462 1.00 95.38 96 VAL A CA 1
ATOM 739 C C . VAL A 1 96 ? -7.693 -11.789 60.487 1.00 95.38 96 VAL A C 1
ATOM 741 O O . VAL A 1 96 ? -8.911 -11.985 60.513 1.00 95.38 96 VAL A O 1
ATOM 744 N N . CYS A 1 97 ? -6.895 -12.414 59.625 1.00 95.25 97 CYS A N 1
ATOM 745 C CA . CYS A 1 97 ? -7.343 -13.430 58.680 1.00 95.25 97 CYS A CA 1
ATOM 746 C C . CYS A 1 97 ? -7.006 -14.818 59.215 1.00 95.25 97 CYS A C 1
ATOM 748 O O . CYS A 1 97 ? -5.840 -15.092 59.506 1.00 95.25 97 CYS A O 1
ATOM 750 N N . GLY A 1 98 ? -8.010 -15.686 59.323 1.00 94.00 98 GLY A N 1
ATOM 751 C CA . GLY A 1 98 ? -7.835 -17.089 59.678 1.00 94.00 98 GLY A CA 1
ATOM 752 C C . GLY A 1 98 ? -7.409 -17.961 58.495 1.00 94.00 98 GLY A C 1
ATOM 753 O O . GLY A 1 98 ? -7.664 -17.635 57.332 1.00 94.00 98 GLY A O 1
ATOM 754 N N . ASN A 1 99 ? -6.794 -19.112 58.776 1.00 93.38 99 ASN A N 1
ATOM 755 C CA . ASN A 1 99 ? -6.473 -20.125 57.760 1.00 93.38 99 ASN A CA 1
ATOM 756 C C . ASN A 1 99 ? -7.725 -20.710 57.060 1.00 93.38 99 ASN A C 1
ATOM 758 O O . ASN A 1 99 ? -7.618 -21.325 55.997 1.00 93.38 99 ASN A O 1
ATOM 762 N N . ASP A 1 100 ? -8.913 -20.452 57.609 1.00 91.88 100 ASP A N 1
ATOM 763 C CA . ASP A 1 100 ? -10.235 -20.759 57.061 1.00 91.88 100 ASP A CA 1
ATOM 764 C C . ASP A 1 100 ? -10.764 -19.697 56.071 1.00 91.88 100 ASP A C 1
ATOM 766 O O . ASP A 1 100 ? -11.876 -19.831 55.557 1.00 91.88 100 ASP A O 1
ATOM 770 N N . LYS A 1 101 ? -9.961 -18.665 55.766 1.00 88.44 101 LYS A N 1
ATOM 771 C CA . LYS A 1 101 ? -10.302 -17.508 54.915 1.00 88.44 101 LYS A CA 1
ATOM 772 C C . LYS A 1 101 ? -11.399 -16.609 55.495 1.00 88.44 101 LYS A C 1
ATOM 774 O O . LYS A 1 101 ? -12.014 -15.840 54.751 1.00 88.44 101 LYS A O 1
ATOM 779 N N . LYS A 1 102 ? -11.640 -16.670 56.806 1.00 91.06 102 LYS A N 1
ATOM 780 C CA . LYS A 1 102 ? -12.574 -15.786 57.503 1.00 91.06 102 LYS A CA 1
ATOM 781 C C . LYS A 1 102 ? -11.828 -14.657 58.217 1.00 91.06 102 LYS A C 1
ATOM 783 O O . LYS A 1 102 ? -10.815 -14.876 58.877 1.00 91.06 102 LYS A O 1
ATOM 788 N N . THR A 1 103 ? -12.351 -13.437 58.100 1.00 93.38 103 THR A N 1
ATOM 789 C CA . THR A 1 103 ? -11.887 -12.292 58.894 1.00 93.38 103 THR A CA 1
ATOM 790 C C . THR A 1 103 ? -12.510 -12.340 60.288 1.00 93.38 103 THR A C 1
ATOM 792 O O . THR A 1 103 ? -13.733 -12.422 60.414 1.00 93.38 103 THR A O 1
ATOM 795 N N . TYR A 1 104 ? -11.679 -12.235 61.320 1.00 93.94 104 TYR A N 1
ATOM 796 C CA . TYR A 1 104 ? -12.077 -12.099 62.724 1.00 93.94 104 TYR A CA 1
ATOM 797 C C . TYR A 1 104 ? -11.875 -10.653 63.180 1.00 93.94 104 TYR A C 1
ATOM 799 O O . TYR A 1 104 ? -10.964 -9.990 62.681 1.00 93.94 104 TYR A O 1
ATOM 807 N N . SER A 1 105 ? -12.707 -10.137 64.097 1.00 94.88 105 SER A N 1
ATOM 808 C CA . SER A 1 105 ? -12.623 -8.724 64.505 1.00 94.88 105 SER A CA 1
ATOM 809 C C . SER A 1 105 ? -11.341 -8.395 65.268 1.00 94.88 105 SER A C 1
ATOM 811 O O . SER A 1 105 ? -10.906 -7.248 65.221 1.00 94.88 105 SER A O 1
ATOM 813 N N . ASN A 1 106 ? -10.731 -9.381 65.929 1.00 94.00 106 ASN A N 1
ATOM 814 C CA . ASN A 1 106 ? -9.412 -9.292 66.549 1.00 94.00 106 ASN A CA 1
ATOM 815 C C . ASN A 1 106 ? -8.802 -10.687 66.788 1.00 94.00 106 ASN A C 1
ATOM 817 O O . ASN A 1 106 ? -9.461 -11.712 66.604 1.00 94.00 106 ASN A O 1
ATOM 821 N N . GLU A 1 107 ? -7.537 -10.718 67.218 1.00 95.00 107 GLU A N 1
ATOM 822 C CA . GLU A 1 107 ? -6.803 -11.945 67.562 1.00 95.00 107 GLU A CA 1
ATOM 823 C C . GLU A 1 107 ? -7.506 -12.785 68.644 1.00 95.00 107 GLU A C 1
ATOM 825 O O . GLU A 1 107 ? -7.532 -14.011 68.544 1.00 95.00 107 GLU A O 1
ATOM 830 N N . CYS A 1 108 ? -8.136 -12.150 69.642 1.00 94.50 108 CYS A N 1
ATOM 831 C CA . CYS A 1 108 ? -8.875 -12.871 70.682 1.00 94.50 108 CYS A CA 1
ATOM 832 C C . CYS A 1 108 ? -10.021 -13.688 70.082 1.00 94.50 108 CYS A C 1
ATOM 834 O O . CYS A 1 108 ? -10.184 -14.853 70.435 1.00 94.50 108 CYS A O 1
ATOM 836 N N . GLU A 1 109 ? -10.794 -13.112 69.160 1.00 93.81 109 GLU A N 1
ATOM 837 C CA . GLU A 1 109 ? -11.910 -13.814 68.524 1.00 93.81 109 GLU A CA 1
ATOM 838 C C . GLU A 1 109 ? -11.455 -14.970 67.623 1.00 93.81 109 GLU A C 1
ATOM 840 O O . GLU A 1 109 ? -12.113 -16.012 67.596 1.00 93.81 109 GLU A O 1
ATOM 845 N N . ALA A 1 110 ? -10.329 -14.821 66.917 1.00 93.38 110 ALA A N 1
ATOM 846 C CA . ALA A 1 110 ? -9.74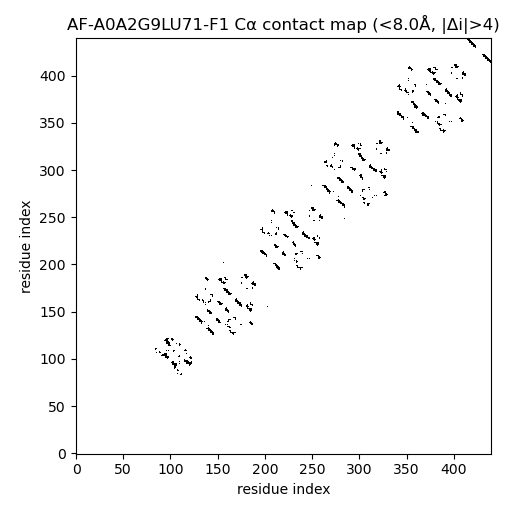0 -15.901 66.120 1.00 93.38 110 ALA A CA 1
ATOM 847 C C . ALA A 1 110 ? -9.270 -17.065 67.008 1.00 93.38 110 ALA A C 1
ATOM 849 O O . ALA A 1 110 ? -9.630 -18.222 66.770 1.00 93.38 110 ALA A O 1
ATOM 850 N N . ASN A 1 111 ? -8.560 -16.746 68.093 1.00 91.69 111 ASN A N 1
ATOM 851 C CA . ASN A 1 111 ? -8.101 -17.725 69.077 1.00 91.69 111 ASN A CA 1
ATOM 852 C C . ASN A 1 111 ? -9.280 -18.396 69.798 1.00 91.69 111 ASN A C 1
ATOM 854 O O . ASN A 1 111 ? -9.273 -19.611 69.999 1.00 91.69 111 ASN A O 1
ATOM 858 N N . ALA A 1 112 ? -10.336 -17.642 70.118 1.00 91.19 112 ALA A N 1
ATOM 859 C CA . ALA A 1 112 ? -11.542 -18.185 70.734 1.00 91.19 112 ALA A CA 1
ATOM 860 C C . ALA A 1 112 ? -12.295 -19.154 69.807 1.00 91.19 112 ALA A C 1
ATOM 862 O O . ALA A 1 112 ? -12.914 -20.111 70.271 1.00 91.19 112 ALA A O 1
ATOM 863 N N . ALA A 1 113 ? -12.199 -18.942 68.492 1.00 92.00 113 ALA A N 1
ATOM 864 C CA . ALA A 1 113 ? -12.693 -19.862 67.475 1.00 92.00 113 ALA A CA 1
ATOM 865 C C . ALA A 1 113 ? -11.721 -21.017 67.156 1.00 92.00 113 ALA A C 1
ATOM 867 O O . ALA A 1 113 ? -12.049 -21.852 66.315 1.00 92.00 113 ALA A O 1
ATOM 868 N N . SER A 1 114 ? -10.559 -21.089 67.821 1.00 92.88 114 SER A N 1
ATOM 869 C CA . SER A 1 114 ? -9.490 -22.065 67.547 1.00 92.88 114 SER A CA 1
ATOM 870 C C . SER A 1 114 ? -9.010 -22.048 66.089 1.00 92.88 114 SER A C 1
ATOM 872 O O . SER A 1 114 ? -8.711 -23.097 65.517 1.00 92.88 114 SER A O 1
ATOM 874 N N . VAL A 1 115 ? -8.954 -20.859 65.482 1.00 94.75 115 VAL A N 1
ATOM 875 C CA . VAL A 1 115 ? -8.480 -20.659 64.108 1.00 94.75 115 VAL A CA 1
ATOM 876 C C . VAL A 1 115 ? -7.086 -20.046 64.118 1.00 94.75 115 VAL A C 1
ATOM 878 O O . VAL A 1 115 ? -6.839 -19.036 64.769 1.00 94.75 115 VAL A O 1
ATOM 881 N N . GLU A 1 116 ? -6.170 -20.666 63.375 1.00 95.31 116 GLU A N 1
ATOM 882 C CA . GLU A 1 116 ? -4.806 -20.170 63.200 1.00 95.31 116 GLU A CA 1
ATOM 883 C C . GLU A 1 116 ? -4.816 -18.901 62.341 1.00 95.31 116 GLU A C 1
ATOM 885 O O . GLU A 1 116 ? -5.384 -18.881 61.245 1.00 95.31 116 GLU A O 1
ATOM 890 N N . ILE A 1 117 ? -4.181 -17.842 62.838 1.00 95.12 117 ILE A N 1
ATOM 891 C CA . ILE A 1 117 ? -4.078 -16.559 62.142 1.00 95.12 117 ILE A CA 1
ATOM 892 C C . ILE A 1 117 ? -2.997 -16.654 61.063 1.00 95.12 117 ILE A C 1
ATOM 894 O O . ILE A 1 117 ? -1.838 -16.932 61.357 1.00 95.12 117 ILE A O 1
ATOM 898 N N . VAL A 1 118 ? -3.369 -16.365 59.816 1.00 94.62 118 VAL A N 1
ATOM 899 C CA . VAL A 1 118 ? -2.452 -16.331 58.663 1.00 94.62 118 VAL A CA 1
ATOM 900 C C . VAL A 1 118 ? -2.028 -14.915 58.272 1.00 94.62 118 VAL A C 1
ATOM 902 O O . VAL A 1 118 ? -1.023 -14.754 57.584 1.00 94.62 118 VAL A O 1
ATOM 905 N N . ALA A 1 119 ? -2.765 -13.881 58.697 1.00 91.69 119 ALA A N 1
ATOM 906 C CA . ALA A 1 119 ? -2.381 -12.482 58.502 1.00 91.69 119 ALA A CA 1
ATOM 907 C C . ALA A 1 119 ? -3.001 -11.558 59.563 1.00 91.69 119 ALA A C 1
ATOM 909 O O . ALA A 1 119 ? -4.159 -11.729 59.939 1.00 91.69 119 ALA A O 1
ATOM 910 N N . PHE A 1 120 ? -2.266 -10.520 59.974 1.00 93.38 120 PHE A N 1
ATOM 911 C CA . PHE A 1 120 ? -2.759 -9.437 60.841 1.00 93.38 120 PHE A CA 1
ATOM 912 C C . PHE A 1 120 ? -3.459 -8.333 60.029 1.00 93.38 120 PHE A C 1
ATOM 914 O O . PHE A 1 120 ? -3.127 -7.151 60.102 1.00 93.38 120 PHE A O 1
ATOM 921 N N . SER A 1 121 ? -4.385 -8.752 59.175 1.00 90.00 121 SER A N 1
ATOM 922 C CA . SER A 1 121 ? -5.261 -7.905 58.369 1.00 90.00 121 SER A CA 1
ATOM 923 C C . SER A 1 121 ? -6.544 -8.686 58.070 1.00 90.00 121 SER A C 1
ATOM 925 O O . SER A 1 121 ? -6.538 -9.912 58.206 1.00 90.00 121 SER A O 1
ATOM 927 N N . PRO A 1 122 ? -7.631 -8.054 57.588 1.00 89.88 122 PRO A N 1
ATOM 928 C CA . PRO A 1 122 ? -8.758 -8.798 57.035 1.00 89.88 122 PRO A CA 1
ATOM 929 C C . PRO A 1 122 ? -8.284 -9.775 55.957 1.00 89.88 122 PRO A C 1
ATOM 931 O O . PRO A 1 122 ? -7.304 -9.497 55.257 1.00 89.88 122 PRO A O 1
ATOM 934 N N . CYS A 1 123 ? -8.980 -10.900 55.797 1.00 88.44 123 CYS A N 1
ATOM 935 C CA . CYS A 1 123 ? -8.729 -11.766 54.656 1.00 88.44 123 CYS A CA 1
ATOM 936 C C . CYS A 1 123 ? -8.900 -10.967 53.368 1.00 88.44 123 CYS A C 1
ATOM 938 O O . CYS A 1 123 ? -9.869 -10.218 53.220 1.00 88.44 123 CYS A O 1
ATOM 940 N N . ALA A 1 124 ? -7.944 -11.119 52.448 1.00 80.25 124 ALA A N 1
ATOM 941 C CA . ALA A 1 124 ? -8.064 -10.539 51.123 1.00 80.25 124 ALA A CA 1
ATOM 942 C C . ALA A 1 124 ? -9.375 -11.041 50.516 1.00 80.25 124 ALA A C 1
ATOM 944 O O . ALA A 1 124 ? -9.569 -12.254 50.389 1.00 80.25 124 ALA A O 1
ATOM 945 N N . GLU A 1 125 ? -10.285 -10.124 50.179 1.00 71.06 125 GLU A N 1
ATOM 946 C CA . GLU A 1 125 ? -11.474 -10.517 49.441 1.00 71.06 125 GLU A CA 1
ATOM 947 C C . GLU A 1 125 ? -11.006 -11.208 48.167 1.00 71.06 125 GLU A C 1
ATOM 949 O O . GLU A 1 125 ? -10.207 -10.662 47.399 1.00 71.06 125 GLU A O 1
ATOM 954 N N . THR A 1 126 ? -11.466 -12.438 47.955 1.00 67.06 126 THR A N 1
ATOM 955 C CA . THR A 1 126 ? -11.266 -13.110 46.680 1.00 67.06 126 THR A CA 1
ATOM 956 C C . THR A 1 126 ? -11.962 -12.250 45.637 1.00 67.06 126 THR A C 1
ATOM 958 O O . THR A 1 126 ? -13.192 -12.282 45.544 1.00 67.06 126 THR A O 1
ATOM 961 N N . LYS A 1 127 ? -11.195 -11.437 44.899 1.00 74.00 127 LYS A N 1
ATOM 962 C CA . LYS A 1 127 ? -11.710 -10.677 43.762 1.00 74.00 127 LYS A CA 1
ATOM 963 C C . LYS A 1 127 ? -12.290 -11.693 42.796 1.00 74.00 127 LYS A C 1
ATOM 965 O O . LYS A 1 127 ? -11.562 -12.416 42.130 1.00 74.00 127 LYS A O 1
ATOM 970 N N . THR A 1 128 ? -13.605 -11.803 42.795 1.00 86.75 128 THR A N 1
ATOM 971 C CA . THR A 1 128 ? -14.338 -12.591 41.819 1.00 86.75 128 THR A CA 1
ATOM 972 C C . THR A 1 128 ? -14.854 -11.610 40.789 1.00 86.75 128 THR A C 1
ATOM 974 O O . THR A 1 128 ? -15.307 -10.517 41.139 1.00 86.75 128 THR A O 1
ATOM 977 N N . CYS A 1 129 ? -14.706 -11.974 39.522 1.00 91.88 129 CYS A N 1
ATOM 978 C CA . CYS A 1 129 ? -15.330 -11.243 38.442 1.00 91.88 129 CYS A CA 1
ATOM 979 C C . CYS A 1 129 ? -16.661 -11.928 38.130 1.00 91.88 129 CYS A C 1
ATOM 981 O O . CYS A 1 129 ? -16.705 -13.148 37.970 1.00 91.88 129 CYS A O 1
ATOM 983 N N . THR A 1 130 ? -17.744 -11.158 38.103 1.00 95.00 130 THR A N 1
ATOM 984 C CA . THR A 1 130 ? -19.063 -11.633 37.677 1.00 95.00 130 THR A CA 1
ATOM 985 C C . THR A 1 130 ? -19.506 -10.873 36.447 1.00 95.00 130 THR A C 1
ATOM 987 O O . THR A 1 130 ? -19.396 -9.649 36.425 1.00 95.00 130 THR A O 1
ATOM 990 N N . ASP A 1 131 ? -20.066 -11.606 35.500 1.00 95.69 131 ASP A N 1
ATOM 991 C CA . ASP A 1 131 ? -20.572 -11.136 34.221 1.00 95.69 131 ASP A CA 1
ATOM 992 C C . ASP A 1 131 ? -22.015 -11.650 34.065 1.00 95.69 131 ASP A C 1
ATOM 994 O O . ASP A 1 131 ? -22.302 -12.807 34.392 1.00 95.69 131 ASP A O 1
ATOM 998 N N . SER A 1 132 ? -22.951 -10.777 33.693 1.00 97.12 132 SER A N 1
ATOM 999 C CA . SER A 1 132 ? -24.392 -11.071 33.702 1.00 97.12 132 SER A CA 1
ATOM 1000 C C . SER A 1 132 ? -24.899 -11.845 32.482 1.00 97.12 132 SER A C 1
ATOM 1002 O O . SER A 1 132 ? -26.052 -12.305 32.456 1.00 97.12 132 SER A O 1
ATOM 1004 N N . ASP A 1 133 ? -24.062 -11.960 31.469 1.00 94.25 133 ASP A N 1
ATOM 1005 C CA . ASP A 1 133 ? -24.383 -12.437 30.130 1.00 94.25 133 ASP A CA 1
ATOM 1006 C C . ASP A 1 133 ? -23.196 -13.089 29.437 1.00 94.25 133 ASP A C 1
ATOM 1008 O O . ASP A 1 133 ? -23.428 -13.946 28.587 1.00 94.25 133 ASP A O 1
ATOM 1012 N N . GLY A 1 134 ? -21.973 -12.848 29.905 1.00 91.62 134 GLY A N 1
ATOM 1013 C CA . GLY A 1 134 ? -20.788 -13.433 29.296 1.00 91.62 134 GLY A CA 1
ATOM 1014 C C . GLY A 1 134 ? -20.397 -12.637 28.059 1.00 91.62 134 GLY A C 1
ATOM 1015 O O . GLY A 1 134 ? -20.565 -11.433 28.023 1.00 91.62 134 GLY A O 1
ATOM 1016 N N . ASP A 1 135 ? -19.894 -13.330 27.041 1.00 92.75 135 ASP A N 1
ATOM 1017 C CA . ASP A 1 135 ? -19.568 -12.751 25.730 1.00 92.75 135 ASP A CA 1
ATOM 1018 C C . ASP A 1 135 ? -20.801 -12.835 24.804 1.00 92.75 135 ASP A C 1
ATOM 1020 O O . ASP A 1 135 ? -20.827 -13.619 23.849 1.00 92.75 135 ASP A O 1
ATOM 1024 N N . ASP A 1 136 ? -21.885 -12.134 25.160 1.00 95.62 136 ASP A N 1
ATOM 1025 C CA . ASP A 1 136 ? -23.161 -12.147 24.425 1.00 95.62 136 ASP A CA 1
ATOM 1026 C C . ASP A 1 136 ? -23.579 -10.738 24.010 1.00 95.62 136 ASP A C 1
ATOM 1028 O O . ASP A 1 136 ? -24.471 -10.122 24.590 1.00 95.62 136 ASP A O 1
ATOM 1032 N N . ILE A 1 137 ? -23.038 -10.316 22.870 1.00 95.75 137 ILE A N 1
ATOM 1033 C CA . ILE A 1 137 ? -23.309 -9.016 22.249 1.00 95.75 137 ILE A CA 1
ATOM 1034 C C . ILE A 1 137 ? -24.791 -8.732 21.945 1.00 95.75 137 ILE A C 1
ATOM 1036 O O . ILE A 1 137 ? -25.114 -7.622 21.531 1.00 95.75 137 ILE A O 1
ATOM 1040 N N . PHE A 1 138 ? -25.711 -9.699 22.050 1.00 95.94 138 PHE A N 1
ATOM 1041 C CA . PHE A 1 138 ? -27.151 -9.485 21.829 1.00 95.94 138 PHE A CA 1
ATOM 1042 C C . PHE A 1 138 ? -27.925 -9.177 23.110 1.00 95.94 138 PHE A C 1
ATOM 1044 O O . PHE A 1 138 ? -29.136 -8.920 23.062 1.00 95.94 138 PHE A O 1
ATOM 1051 N N . LYS A 1 139 ? -27.250 -9.194 24.253 1.00 96.38 139 LYS A N 1
ATOM 1052 C CA . LYS A 1 139 ? -27.802 -8.860 25.553 1.00 96.38 139 LYS A CA 1
ATOM 1053 C C . LYS A 1 139 ? -26.942 -7.759 26.165 1.00 96.38 139 LYS A C 1
ATOM 1055 O O . LYS A 1 139 ? -25.779 -7.627 25.846 1.00 96.38 139 LYS A O 1
ATOM 1060 N N . LYS A 1 140 ? -27.574 -6.888 26.955 1.00 95.44 140 LYS A N 1
ATOM 1061 C CA . LYS A 1 140 ? -26.836 -5.855 27.672 1.00 95.44 140 LYS A CA 1
ATOM 1062 C C . LYS A 1 140 ? -26.292 -6.454 28.954 1.00 95.44 140 LYS A C 1
ATOM 1064 O O . LYS A 1 140 ? -27.090 -6.901 29.798 1.00 95.44 140 LYS A O 1
ATOM 1069 N N . GLY A 1 141 ? -24.994 -6.303 29.123 1.00 96.44 141 GLY A N 1
ATOM 1070 C CA . GLY A 1 141 ? -24.262 -6.866 30.220 1.00 96.44 141 GLY A CA 1
ATOM 1071 C C . GLY A 1 141 ? -23.762 -5.895 31.247 1.00 96.44 141 GLY A C 1
ATOM 1072 O O . GLY A 1 141 ? -23.779 -4.669 31.104 1.00 96.44 141 GLY A O 1
ATOM 1073 N N . LYS A 1 142 ? -23.354 -6.488 32.363 1.00 97.69 142 LYS A N 1
ATOM 1074 C CA . LYS A 1 142 ? -22.740 -5.818 33.492 1.00 97.69 142 LYS A CA 1
ATOM 1075 C C . LYS A 1 142 ? -21.688 -6.714 34.110 1.00 97.69 142 LYS A C 1
ATOM 1077 O O . LYS A 1 142 ? -22.003 -7.710 34.766 1.00 97.69 142 LYS A O 1
ATOM 1082 N N . THR A 1 143 ? -20.447 -6.264 34.025 1.00 96.81 143 THR A N 1
ATOM 1083 C CA . THR A 1 143 ? -19.328 -6.866 34.734 1.00 96.81 143 THR A CA 1
ATOM 1084 C C . THR A 1 143 ? -19.071 -6.178 36.064 1.00 96.81 143 THR A C 1
ATOM 1086 O O . THR A 1 143 ? -19.278 -4.970 36.245 1.00 96.81 143 THR A O 1
ATOM 1089 N N . LYS A 1 144 ? -18.611 -6.964 37.037 1.00 95.50 144 LYS A N 1
ATOM 1090 C CA . LYS A 1 144 ? -18.167 -6.478 38.341 1.00 95.50 144 LYS A CA 1
ATOM 1091 C C . LYS A 1 144 ? -16.956 -7.272 38.810 1.00 95.50 144 LYS A C 1
ATOM 1093 O O . LYS A 1 144 ? -17.047 -8.488 38.919 1.00 95.50 144 LYS A O 1
ATOM 1098 N N . SER A 1 145 ? -15.866 -6.586 39.1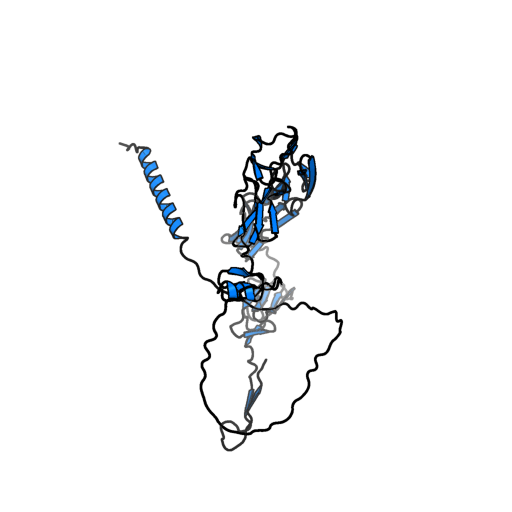46 1.00 92.88 145 SER A N 1
ATOM 1099 C CA . SER A 1 145 ? -14.695 -7.168 39.810 1.00 92.88 145 SER A CA 1
ATOM 1100 C C . SER A 1 145 ? -14.276 -6.291 40.988 1.00 92.88 145 SER A C 1
ATOM 1102 O O . SER A 1 145 ? -13.831 -5.153 40.828 1.00 92.88 145 SER A O 1
ATOM 1104 N N . GLY A 1 146 ? -14.462 -6.803 42.207 1.00 87.25 146 GLY A N 1
ATOM 1105 C CA . GLY A 1 146 ? -14.289 -6.014 43.429 1.00 87.25 146 GLY A CA 1
ATOM 1106 C C . GLY A 1 146 ? -15.190 -4.769 43.436 1.00 87.25 146 GLY A C 1
ATOM 1107 O O . GLY A 1 146 ? -16.419 -4.879 43.462 1.00 87.25 146 GLY A O 1
ATOM 1108 N N . THR A 1 147 ? -14.578 -3.581 43.421 1.00 86.69 147 THR A N 1
ATOM 1109 C CA . THR A 1 147 ? -15.273 -2.281 43.379 1.00 86.69 147 THR A CA 1
ATOM 1110 C C . THR A 1 147 ? -15.531 -1.764 41.966 1.00 86.69 147 THR A C 1
ATOM 1112 O O . THR A 1 147 ? -16.323 -0.838 41.806 1.00 86.69 147 THR A O 1
ATOM 1115 N N . GLU A 1 148 ? -14.871 -2.322 40.950 1.00 92.12 148 GLU A N 1
ATOM 1116 C CA . GLU A 1 148 ? -15.059 -1.910 39.560 1.00 92.12 148 GLU A CA 1
ATOM 1117 C C . GLU A 1 148 ? -16.319 -2.549 38.987 1.00 92.12 148 GLU A C 1
ATOM 1119 O O . GLU A 1 148 ? -16.580 -3.735 39.200 1.00 92.12 148 GLU A O 1
ATOM 1124 N N . SER A 1 149 ? -17.104 -1.761 38.255 1.00 95.25 149 SER A N 1
ATOM 1125 C CA . SER A 1 149 ? -18.255 -2.256 37.513 1.00 95.25 149 SER A CA 1
ATOM 1126 C C . SER A 1 149 ? -18.385 -1.513 36.194 1.00 95.25 149 SER A C 1
ATOM 1128 O O . SER A 1 149 ? -18.300 -0.284 36.174 1.00 95.25 149 SER A O 1
ATOM 1130 N N . LYS A 1 150 ? -18.577 -2.264 35.110 1.00 96.75 150 LYS A N 1
ATOM 1131 C CA . LYS A 1 150 ? -18.789 -1.743 33.759 1.00 96.75 150 LYS A CA 1
ATOM 1132 C C . LYS A 1 150 ? -20.048 -2.370 33.173 1.00 96.75 150 LYS A C 1
ATOM 1134 O O . LYS A 1 150 ? -20.401 -3.484 33.546 1.00 96.75 150 LYS A O 1
ATOM 1139 N N . GLU A 1 151 ? -20.739 -1.628 32.323 1.00 97.69 151 GLU A N 1
ATOM 1140 C CA . GLU A 1 151 ? -21.935 -2.083 31.613 1.00 97.69 151 GLU A CA 1
ATOM 1141 C C . GLU A 1 151 ? -21.705 -1.905 30.126 1.00 97.69 151 GLU A C 1
ATOM 1143 O O . GLU A 1 151 ? -21.070 -0.921 29.729 1.00 97.69 151 GLU A O 1
ATOM 1148 N N . ASP A 1 152 ? -22.234 -2.824 29.329 1.00 97.75 152 ASP A N 1
ATOM 1149 C CA . ASP A 1 152 ? -22.072 -2.748 27.886 1.00 97.75 152 ASP A CA 1
ATOM 1150 C C . ASP A 1 152 ? -22.739 -1.492 27.348 1.00 97.75 152 ASP A C 1
ATOM 1152 O O . ASP A 1 152 ? -23.747 -0.980 27.864 1.00 97.75 152 ASP A O 1
ATOM 1156 N N . SER A 1 153 ? -22.117 -0.936 26.320 1.00 94.38 153 SER A N 1
ATOM 1157 C CA . SER A 1 153 ? -22.484 0.374 25.806 1.00 94.38 153 SER A CA 1
ATOM 1158 C C . SER A 1 153 ? -22.319 0.434 24.300 1.00 94.38 153 SER A C 1
ATOM 1160 O O . SER A 1 153 ? -21.585 -0.345 23.704 1.00 94.38 153 SER A O 1
ATOM 1162 N N . CYS A 1 154 ? -23.030 1.360 23.664 1.00 89.62 154 CYS A N 1
ATOM 1163 C CA . CYS A 1 154 ? -22.933 1.531 22.223 1.00 89.62 154 CYS A CA 1
ATOM 1164 C C . CYS A 1 154 ? -21.880 2.569 21.859 1.00 89.62 154 CYS A C 1
ATOM 1166 O O . CYS A 1 154 ? -21.870 3.676 22.404 1.00 89.62 154 CYS A O 1
ATOM 1168 N N . VAL A 1 155 ? -21.075 2.240 20.853 1.00 83.06 155 VAL A N 1
ATOM 1169 C CA . VAL A 1 155 ? -20.269 3.200 20.098 1.00 83.06 155 VAL A CA 1
ATOM 1170 C C . VAL A 1 155 ? -20.661 3.073 18.634 1.00 83.06 155 VAL A C 1
ATOM 1172 O O . VAL A 1 155 ? -20.278 2.129 17.944 1.00 83.06 155 VAL A O 1
ATOM 1175 N N . GLY A 1 156 ? -21.484 4.017 18.172 1.00 76.50 156 GLY A N 1
ATOM 1176 C CA . GLY A 1 156 ? -22.110 3.931 16.854 1.00 76.50 156 GLY A CA 1
ATOM 1177 C C . GLY A 1 156 ? -22.946 2.646 16.727 1.00 76.50 156 GLY A C 1
ATOM 1178 O O . GLY A 1 156 ? -23.757 2.376 17.615 1.00 76.50 156 GLY A O 1
ATOM 1179 N N . PRO A 1 157 ? -22.764 1.845 15.660 1.00 77.50 157 PRO A N 1
ATOM 1180 C CA . PRO A 1 157 ? -23.496 0.594 15.463 1.00 77.50 157 PRO A CA 1
ATOM 1181 C C . PRO A 1 157 ? -22.930 -0.599 16.252 1.00 77.50 157 PRO A C 1
ATOM 1183 O O . PRO A 1 157 ? -23.528 -1.674 16.200 1.00 77.50 157 PRO A O 1
ATOM 1186 N N . ASN A 1 158 ? -21.814 -0.426 16.966 1.00 83.38 158 ASN A N 1
ATOM 1187 C CA . ASN A 1 158 ? -21.044 -1.496 17.603 1.00 83.38 158 ASN A CA 1
ATOM 1188 C C . ASN A 1 158 ? -21.214 -1.486 19.131 1.00 83.38 158 ASN A C 1
ATOM 1190 O O . ASN A 1 158 ? -21.508 -0.444 19.726 1.00 83.38 158 ASN A O 1
ATOM 1194 N N . VAL A 1 159 ? -21.008 -2.644 19.758 1.00 93.12 159 VAL A N 1
ATOM 1195 C CA . VAL A 1 159 ? -21.094 -2.839 21.212 1.00 93.12 159 VAL A CA 1
ATOM 1196 C C . VAL A 1 159 ? -19.686 -2.765 21.798 1.00 93.12 159 VAL A C 1
ATOM 1198 O O . VAL A 1 159 ? -18.780 -3.452 21.332 1.00 93.12 159 VAL A O 1
ATOM 1201 N N . ILE A 1 160 ? -19.477 -1.921 22.808 1.00 96.12 160 ILE A N 1
ATOM 1202 C CA . ILE A 1 160 ? -18.386 -2.130 23.759 1.00 96.12 160 ILE A CA 1
ATOM 1203 C C . ILE A 1 160 ? -18.869 -3.207 24.719 1.00 96.12 160 ILE A C 1
ATOM 1205 O O . ILE A 1 160 ? -19.724 -2.926 25.557 1.00 96.12 160 ILE A O 1
ATOM 1209 N N . GLU A 1 161 ? -18.297 -4.394 24.573 1.00 97.44 161 GLU A N 1
ATOM 1210 C CA . GLU A 1 161 ? -18.552 -5.550 25.421 1.00 97.44 161 GLU A CA 1
ATOM 1211 C C . GLU A 1 161 ? -17.551 -5.564 26.571 1.00 97.44 161 GLU A C 1
ATOM 1213 O O . GLU A 1 161 ? -16.343 -5.366 26.366 1.00 97.44 161 GLU A O 1
ATOM 1218 N N . HIS A 1 162 ? -18.031 -5.817 27.782 1.00 97.50 162 HIS A N 1
ATOM 1219 C CA . HIS A 1 162 ? -17.198 -6.045 28.946 1.00 97.50 162 HIS A CA 1
ATOM 1220 C C . HIS A 1 162 ? -17.344 -7.482 29.430 1.00 97.50 162 HIS A C 1
ATOM 1222 O O . HIS A 1 162 ? -18.411 -7.853 29.893 1.00 97.50 162 HIS A O 1
ATOM 1228 N N . ILE A 1 163 ? -16.246 -8.242 29.446 1.00 96.12 163 ILE A N 1
ATOM 1229 C CA . ILE A 1 163 ? -16.248 -9.647 29.878 1.00 96.12 163 ILE A CA 1
ATOM 1230 C C . ILE A 1 163 ? -15.300 -9.900 31.048 1.00 96.12 163 ILE A C 1
ATOM 1232 O O . ILE A 1 163 ? -14.341 -9.156 31.283 1.00 96.12 163 ILE A O 1
ATOM 1236 N N . CYS A 1 164 ? -15.543 -10.982 31.782 1.00 95.19 164 CYS A N 1
ATOM 1237 C CA . CYS A 1 164 ? -14.643 -11.448 32.834 1.00 95.19 164 CYS A CA 1
ATOM 1238 C C . CYS A 1 164 ? -13.571 -12.412 32.303 1.00 95.19 164 CYS A C 1
ATOM 1240 O O . CYS A 1 164 ? -13.886 -13.526 31.890 1.00 95.19 164 CYS A O 1
ATOM 1242 N N . GLU A 1 165 ? -12.292 -12.050 32.442 1.00 93.19 165 GLU A N 1
ATOM 1243 C CA . GLU A 1 165 ? -11.168 -12.983 32.289 1.00 93.19 165 GLU A CA 1
ATOM 1244 C C . GLU A 1 165 ? -10.491 -13.201 33.648 1.00 93.19 165 GLU A C 1
ATOM 1246 O O . GLU A 1 165 ? -9.828 -12.322 34.210 1.00 93.19 165 GLU A O 1
ATOM 1251 N N . GLY A 1 166 ? -10.713 -14.382 34.231 1.00 88.44 166 GLY A N 1
ATOM 1252 C CA . GLY A 1 166 ? -10.276 -14.690 35.591 1.00 88.44 166 GLY A CA 1
ATOM 1253 C C . GLY A 1 166 ? -10.912 -13.748 36.618 1.00 88.44 166 GLY A C 1
ATOM 1254 O O . GLY A 1 166 ? -12.104 -13.835 36.906 1.00 88.44 166 GLY A O 1
ATOM 1255 N N . THR A 1 167 ? -10.108 -12.857 37.199 1.00 89.75 167 THR A N 1
ATOM 1256 C CA . THR A 1 167 ? -10.556 -11.865 38.192 1.00 89.75 167 THR A CA 1
ATOM 1257 C C . THR A 1 167 ? -10.610 -10.442 37.633 1.00 89.75 167 THR A C 1
ATOM 1259 O O . THR A 1 167 ? -10.804 -9.504 38.403 1.00 89.75 167 THR A O 1
ATOM 1262 N N . SER A 1 168 ? -10.409 -10.254 36.330 1.00 92.38 168 SER A N 1
ATOM 1263 C CA . SER A 1 168 ? -10.279 -8.941 35.689 1.00 92.38 168 SER A CA 1
ATOM 1264 C C . SER A 1 168 ? -11.406 -8.694 34.690 1.00 92.38 168 SER A C 1
ATOM 1266 O O . SER A 1 168 ? -11.908 -9.632 34.076 1.00 92.38 168 SER A O 1
ATOM 1268 N N . ILE A 1 169 ? -11.787 -7.424 34.523 1.00 95.69 169 ILE A N 1
ATOM 1269 C CA . ILE A 1 169 ? -12.726 -6.998 33.479 1.00 95.69 169 ILE A CA 1
ATOM 1270 C C . ILE A 1 169 ? -11.925 -6.627 32.231 1.00 95.69 169 ILE A C 1
ATOM 1272 O O . ILE A 1 169 ? -11.108 -5.704 32.273 1.00 95.69 169 ILE A O 1
ATOM 1276 N N . ILE A 1 170 ? -12.194 -7.304 31.121 1.00 95.50 170 ILE A N 1
ATOM 1277 C CA . ILE A 1 170 ? -11.667 -6.979 29.792 1.00 95.50 170 ILE A CA 1
ATOM 1278 C C . ILE A 1 170 ? -12.755 -6.265 28.999 1.00 95.50 170 ILE A C 1
ATOM 1280 O O . ILE A 1 170 ? -13.936 -6.385 29.303 1.00 95.50 170 ILE A O 1
ATOM 1284 N N . SER A 1 171 ? -12.368 -5.403 28.063 1.00 96.38 171 SER A N 1
ATOM 1285 C CA . SER A 1 171 ? -13.303 -4.625 27.249 1.00 96.38 171 SER A CA 1
ATOM 1286 C C . SER A 1 171 ? -12.898 -4.706 25.785 1.00 96.38 171 SER A C 1
ATOM 1288 O O . SER A 1 171 ? -11.718 -4.529 25.481 1.00 96.38 171 SER A O 1
ATOM 1290 N N . GLY A 1 172 ? -13.855 -4.951 24.898 1.00 94.31 172 GLY A N 1
ATOM 1291 C CA . GLY A 1 172 ? -13.630 -5.043 23.458 1.00 94.31 172 GLY A CA 1
ATOM 1292 C C . GLY A 1 172 ? -14.710 -4.301 22.682 1.00 94.31 172 GLY A C 1
ATOM 1293 O O . GLY A 1 172 ? -15.851 -4.235 23.121 1.00 94.31 172 GLY A O 1
ATOM 1294 N N . LEU A 1 173 ? -14.349 -3.728 21.533 1.00 94.06 173 LEU A N 1
ATOM 1295 C CA . LEU A 1 173 ? -15.327 -3.196 20.585 1.00 94.06 173 LEU A CA 1
ATOM 1296 C C . LEU A 1 173 ? -15.704 -4.311 19.607 1.00 94.06 173 LEU A C 1
ATOM 1298 O O . LEU A 1 173 ? -14.863 -4.749 18.821 1.00 94.06 173 LEU A O 1
ATOM 1302 N N . LEU A 1 174 ? -16.952 -4.762 19.663 1.00 91.88 174 LEU A N 1
ATOM 1303 C CA . LEU A 1 174 ? -17.482 -5.844 18.844 1.00 91.88 174 LEU A CA 1
ATOM 1304 C C . LEU A 1 174 ? -18.540 -5.314 17.875 1.00 91.88 174 LEU A C 1
ATOM 1306 O O . LEU A 1 174 ? -19.439 -4.549 18.233 1.00 91.88 174 LEU A O 1
ATOM 1310 N N . ASN A 1 175 ? -18.420 -5.726 16.615 1.00 88.50 175 ASN A N 1
ATOM 1311 C CA . ASN A 1 175 ? -19.329 -5.296 15.562 1.00 88.50 175 ASN A CA 1
ATOM 1312 C C . ASN A 1 175 ? -20.640 -6.081 15.627 1.00 88.50 175 ASN A C 1
ATOM 1314 O O . ASN A 1 175 ? -20.623 -7.314 15.679 1.00 88.50 175 ASN A O 1
ATOM 1318 N N . CYS A 1 176 ? -21.774 -5.384 15.533 1.00 85.94 176 CYS A N 1
ATOM 1319 C CA . CYS A 1 176 ? -23.050 -6.070 15.366 1.00 85.94 176 CYS A CA 1
ATOM 1320 C C . CYS A 1 176 ? -23.119 -6.758 13.990 1.00 85.94 176 CYS A C 1
ATOM 1322 O O . CYS A 1 176 ? -22.717 -6.166 12.984 1.00 85.94 176 CYS A O 1
ATOM 1324 N N . PRO A 1 177 ? -23.648 -7.994 13.903 1.00 84.81 177 PRO A N 1
ATOM 1325 C CA . PRO A 1 177 ? -23.809 -8.685 12.627 1.00 84.81 177 PRO A CA 1
ATOM 1326 C C . PRO A 1 177 ? -24.764 -7.967 11.668 1.00 84.81 177 PRO A C 1
ATOM 1328 O O . PRO A 1 177 ? -25.616 -7.177 12.076 1.00 84.81 177 PRO A O 1
ATOM 1331 N N . MET A 1 178 ? -24.678 -8.307 10.379 1.00 77.75 178 MET A N 1
ATOM 1332 C CA . MET A 1 178 ? -25.558 -7.746 9.348 1.00 77.75 178 MET A CA 1
ATOM 1333 C C . MET A 1 178 ? -27.043 -7.853 9.742 1.00 77.75 178 MET A C 1
ATOM 1335 O O . MET A 1 178 ? -27.534 -8.933 10.071 1.00 77.75 178 MET A O 1
ATOM 1339 N N . GLY A 1 179 ? -27.771 -6.734 9.668 1.00 70.56 179 GLY A N 1
ATOM 1340 C CA . GLY A 1 179 ? -29.190 -6.658 10.044 1.00 70.56 179 GLY A CA 1
ATOM 1341 C C . GLY A 1 179 ? -29.457 -6.292 11.512 1.00 70.56 179 GLY A C 1
ATOM 1342 O O . GLY A 1 179 ? -30.623 -6.234 11.920 1.00 70.56 179 GLY A O 1
ATOM 1343 N N . TYR A 1 180 ? -28.405 -6.024 12.287 1.00 84.75 180 TYR A N 1
ATOM 1344 C CA . TYR A 1 180 ? -28.458 -5.593 13.681 1.00 84.75 180 TYR A CA 1
ATOM 1345 C C . TYR A 1 180 ? -27.680 -4.288 13.866 1.00 84.75 180 TYR A C 1
ATOM 1347 O O . TYR A 1 180 ? -26.801 -3.957 13.075 1.00 84.75 180 TYR A O 1
ATOM 1355 N N . SER A 1 181 ? -28.015 -3.538 14.910 1.00 82.50 181 SER A N 1
ATOM 1356 C CA . SER A 1 181 ? -27.277 -2.346 15.330 1.00 82.50 181 SER A CA 1
ATOM 1357 C C . SER A 1 181 ? -27.330 -2.235 16.847 1.00 82.50 181 SER A C 1
ATOM 1359 O O . SER A 1 181 ? -28.293 -2.705 17.463 1.00 82.50 181 SER A O 1
ATOM 1361 N N . CYS A 1 182 ? -26.297 -1.652 17.451 1.00 84.00 182 CYS A N 1
ATOM 1362 C CA . CYS A 1 182 ? -26.271 -1.468 18.891 1.00 84.00 182 CYS A CA 1
ATOM 1363 C C . CYS A 1 182 ? -27.373 -0.501 19.347 1.00 84.00 182 CYS A C 1
ATOM 1365 O O . CYS A 1 182 ? -27.466 0.635 18.879 1.00 84.00 182 CYS A O 1
ATOM 1367 N N . ALA A 1 183 ? -28.184 -0.933 20.308 1.00 84.31 183 ALA A N 1
ATOM 1368 C CA . ALA A 1 183 ? -29.088 -0.080 21.061 1.00 84.31 183 ALA A CA 1
ATOM 1369 C C . ALA A 1 183 ? -29.064 -0.485 22.538 1.00 84.31 183 ALA A C 1
ATOM 1371 O O . ALA A 1 183 ? -29.205 -1.659 22.863 1.00 84.31 183 ALA A O 1
ATOM 1372 N N . ASP A 1 184 ? -28.900 0.498 23.428 1.00 88.75 184 ASP A N 1
ATOM 1373 C CA . ASP A 1 184 ? -28.795 0.287 24.883 1.00 88.75 184 ASP A CA 1
ATOM 1374 C C . ASP A 1 184 ? -27.762 -0.787 25.279 1.00 88.75 184 ASP A C 1
ATOM 1376 O O . ASP A 1 184 ? -28.012 -1.615 26.144 1.00 88.75 184 ASP A O 1
ATOM 1380 N N . GLY A 1 185 ? -26.594 -0.777 24.631 1.00 90.44 185 GLY A N 1
ATOM 1381 C CA . GLY A 1 185 ? -25.490 -1.687 24.946 1.00 90.44 185 GLY A CA 1
ATOM 1382 C C . GLY A 1 185 ? -25.660 -3.116 24.434 1.00 90.44 185 GLY A C 1
ATOM 1383 O O . GLY A 1 185 ? -24.946 -3.983 24.900 1.00 90.44 185 GLY A O 1
ATOM 1384 N N . ALA A 1 186 ? -26.582 -3.372 23.501 1.00 94.44 186 ALA A N 1
ATOM 1385 C CA . ALA A 1 186 ? -26.770 -4.690 22.900 1.00 94.44 186 ALA A CA 1
ATOM 1386 C C . ALA A 1 186 ? -27.102 -4.593 21.406 1.00 94.44 186 ALA A C 1
ATOM 1388 O O . ALA A 1 186 ? -27.773 -3.659 20.959 1.00 94.44 186 ALA A O 1
ATOM 1389 N N . CYS A 1 187 ? -26.702 -5.588 20.623 1.00 91.12 187 CYS A N 1
ATOM 1390 C CA . CYS A 1 187 ? -27.110 -5.745 19.237 1.00 91.12 187 CYS A CA 1
ATOM 1391 C C . CYS A 1 187 ? -28.592 -6.105 19.165 1.00 91.12 187 CYS A C 1
ATOM 1393 O O . CYS A 1 187 ? -29.016 -7.212 19.499 1.00 91.12 187 CYS A O 1
ATOM 1395 N N . VAL A 1 188 ? -29.399 -5.184 18.650 1.00 87.50 188 VAL A N 1
ATOM 1396 C CA . VAL A 1 188 ? -30.823 -5.417 18.416 1.00 87.50 188 VAL A CA 1
ATOM 1397 C C . VAL A 1 188 ? -31.108 -5.444 16.922 1.00 87.50 188 VAL A C 1
ATOM 1399 O O . VAL A 1 188 ? -30.437 -4.789 16.123 1.00 87.50 188 VAL A O 1
ATOM 1402 N N . SER A 1 189 ? -32.107 -6.229 16.517 1.00 83.38 189 SER A N 1
ATOM 1403 C CA . SER A 1 189 ? -32.500 -6.284 15.108 1.00 83.38 189 SER A CA 1
ATOM 1404 C C . SER A 1 189 ? -32.978 -4.909 14.652 1.00 83.38 189 SER A C 1
ATOM 1406 O O . SER A 1 189 ? -33.830 -4.301 15.306 1.00 83.38 189 SER A O 1
ATOM 1408 N N . LEU A 1 190 ? -32.513 -4.471 13.481 1.00 63.91 190 LEU A N 1
ATOM 1409 C CA . LEU A 1 190 ? -32.956 -3.227 12.844 1.00 63.91 190 LEU A CA 1
ATOM 1410 C C . LEU A 1 190 ? -34.483 -3.169 12.655 1.00 63.91 190 LEU A C 1
ATOM 1412 O O . LEU A 1 190 ? -35.070 -2.096 12.627 1.00 63.91 190 LEU A O 1
ATOM 1416 N N . SER A 1 191 ? -35.158 -4.321 12.580 1.00 66.44 191 SER A N 1
ATOM 1417 C CA . SER A 1 191 ? -36.624 -4.393 12.465 1.00 66.44 191 SER A CA 1
ATOM 1418 C C . SER A 1 191 ? -37.373 -4.068 13.769 1.00 66.44 191 SER A C 1
ATOM 1420 O O . SER A 1 191 ? -38.580 -3.822 13.740 1.00 66.44 191 SER A O 1
ATOM 1422 N N . SER A 1 192 ? -36.683 -4.092 14.913 1.00 64.94 192 SER A N 1
ATOM 1423 C CA . SER A 1 192 ? -37.267 -3.941 16.253 1.00 64.94 192 SER A CA 1
ATOM 1424 C C . SER A 1 192 ? -37.107 -2.532 16.835 1.00 64.94 192 SER A C 1
ATOM 1426 O O . SER A 1 192 ? -37.753 -2.210 17.835 1.00 64.94 192 SER A O 1
ATOM 1428 N N . ILE A 1 193 ? -36.286 -1.676 16.219 1.00 58.66 193 ILE A N 1
ATOM 1429 C CA . ILE A 1 193 ? -36.044 -0.302 16.668 1.00 58.66 193 ILE A CA 1
ATOM 1430 C C . ILE A 1 193 ? -37.175 0.595 16.133 1.00 58.66 193 ILE A C 1
ATOM 1432 O O . ILE A 1 193 ? -37.262 0.894 14.946 1.00 58.66 193 ILE A O 1
ATOM 1436 N N . LYS A 1 194 ? -38.094 1.020 17.010 1.00 51.00 194 LYS A N 1
ATOM 1437 C CA . LYS A 1 194 ? -39.133 2.010 16.671 1.00 51.00 194 LYS A CA 1
ATOM 1438 C C . LYS A 1 194 ? -38.648 3.425 16.982 1.00 51.00 194 LYS A C 1
ATOM 1440 O O . LYS A 1 194 ? -38.726 3.865 18.125 1.00 51.00 194 LYS A O 1
ATOM 1445 N N . GLY A 1 195 ? -38.244 4.150 15.946 1.00 53.38 195 GLY A N 1
ATOM 1446 C CA . GLY A 1 195 ? -37.932 5.579 15.982 1.00 53.38 195 GLY A CA 1
ATOM 1447 C C . GLY A 1 195 ? -37.022 5.944 14.817 1.00 53.38 195 GLY A C 1
ATOM 1448 O O . GLY A 1 195 ? -36.185 5.128 14.462 1.00 53.38 195 GLY A O 1
ATOM 1449 N N . THR A 1 196 ? -37.233 7.123 14.221 1.00 55.25 196 THR A N 1
ATOM 1450 C CA . THR A 1 196 ? -36.446 7.717 13.125 1.00 55.25 196 THR A CA 1
ATOM 1451 C C . THR A 1 196 ? -34.977 7.332 13.218 1.00 55.25 196 THR A C 1
ATOM 1453 O O . THR A 1 196 ? -34.263 7.828 14.089 1.00 55.25 196 THR A O 1
ATOM 1456 N N . GLN A 1 197 ? -34.564 6.404 12.360 1.00 59.97 197 GLN A N 1
ATOM 1457 C CA . GLN A 1 197 ? -33.271 5.751 12.451 1.00 59.97 197 GLN A CA 1
ATOM 1458 C C . GLN A 1 197 ? -32.450 6.186 11.251 1.00 59.97 197 GLN A C 1
ATOM 1460 O O . GLN A 1 197 ? -32.841 5.964 10.108 1.00 59.97 197 GLN A O 1
ATOM 1465 N N . CYS A 1 198 ? -31.341 6.850 11.542 1.00 60.16 198 CYS A N 1
ATOM 1466 C CA . CYS A 1 198 ? -30.287 7.046 10.573 1.00 60.16 198 CYS A CA 1
ATOM 1467 C C . CYS A 1 198 ? -29.587 5.689 10.412 1.00 60.16 198 CYS A C 1
ATOM 1469 O O . CYS A 1 198 ? -29.075 5.153 11.395 1.00 60.16 198 CYS A O 1
ATOM 1471 N N . VAL A 1 199 ? -29.641 5.097 9.221 1.00 62.19 199 VAL A N 1
ATOM 1472 C CA . VAL A 1 199 ? -28.972 3.826 8.915 1.00 62.19 199 VAL A CA 1
ATOM 1473 C C . VAL A 1 199 ? -27.888 4.104 7.895 1.00 62.19 199 VAL A C 1
ATOM 1475 O O . VAL A 1 199 ? -28.197 4.566 6.801 1.00 62.19 199 VAL A O 1
ATOM 1478 N N . ASP A 1 200 ? -26.651 3.822 8.277 1.00 64.69 200 ASP A N 1
ATOM 1479 C CA . ASP A 1 200 ? -25.478 3.948 7.425 1.00 64.69 200 ASP A CA 1
ATOM 1480 C C . ASP A 1 200 ? -25.122 2.582 6.828 1.00 64.69 200 ASP A C 1
ATOM 1482 O O . ASP A 1 200 ? -25.098 1.584 7.553 1.00 64.69 200 ASP A O 1
ATOM 1486 N N . SER A 1 201 ? -24.918 2.501 5.514 1.00 67.19 201 SER A N 1
ATOM 1487 C CA . SER A 1 201 ? -24.736 1.219 4.824 1.00 67.19 201 SER A CA 1
ATOM 1488 C C . SER A 1 201 ? -23.335 0.617 4.959 1.00 67.19 201 SER A C 1
ATOM 1490 O O . SER A 1 201 ? -23.162 -0.554 4.617 1.00 67.19 201 SER A O 1
ATOM 1492 N N . ASP A 1 202 ? -22.356 1.385 5.438 1.00 63.94 202 ASP A N 1
ATOM 1493 C CA . ASP A 1 202 ? -20.954 0.972 5.604 1.00 63.94 202 ASP A CA 1
ATOM 1494 C C . ASP A 1 202 ? -20.385 1.234 7.016 1.00 63.94 202 ASP A C 1
ATOM 1496 O O . ASP A 1 202 ? -19.192 1.060 7.253 1.00 63.94 202 ASP A O 1
ATOM 1500 N N . ASN A 1 203 ? -21.253 1.521 7.995 1.00 61.03 203 ASN A N 1
ATOM 1501 C CA . ASN A 1 203 ? -20.900 1.737 9.405 1.00 61.03 203 ASN A CA 1
ATOM 1502 C C . ASN A 1 203 ? -19.943 2.933 9.669 1.00 61.03 203 ASN A C 1
ATOM 1504 O O . ASN A 1 203 ? -19.356 2.994 10.756 1.00 61.03 203 ASN A O 1
ATOM 1508 N N . GLY A 1 204 ? -19.838 3.909 8.758 1.00 64.12 204 GLY A N 1
ATOM 1509 C CA . GLY A 1 204 ? -19.051 5.140 8.923 1.00 64.12 204 GLY A CA 1
ATOM 1510 C C . GLY A 1 204 ? -17.843 5.228 7.979 1.00 64.12 204 GLY A C 1
ATOM 1511 O O . GLY A 1 204 ? -17.837 4.559 6.961 1.00 64.12 204 GLY A O 1
ATOM 1512 N N . VAL A 1 205 ? -16.835 6.037 8.366 1.00 61.62 205 VAL A N 1
ATOM 1513 C CA . VAL A 1 205 ? -15.753 6.693 7.566 1.00 61.62 205 VAL A CA 1
ATOM 1514 C C . VAL A 1 205 ? -14.891 5.811 6.633 1.00 61.62 205 VAL A C 1
ATOM 1516 O O . VAL A 1 205 ? -13.660 5.865 6.666 1.00 61.62 205 VAL A O 1
ATOM 1519 N N . THR A 1 206 ? -15.472 4.926 5.834 1.00 64.69 206 THR A N 1
ATOM 1520 C CA . THR A 1 206 ? -14.740 4.059 4.910 1.00 64.69 206 THR A CA 1
ATOM 1521 C C . THR A 1 206 ? -14.910 4.559 3.489 1.00 64.69 206 THR A C 1
ATOM 1523 O O . THR A 1 206 ? -15.792 4.132 2.757 1.00 64.69 206 THR A O 1
ATOM 1526 N N . THR A 1 207 ? -13.981 5.407 3.053 1.00 68.50 207 THR A N 1
ATOM 1527 C CA . THR A 1 207 ? -14.035 6.040 1.727 1.00 68.50 207 THR A CA 1
ATOM 1528 C C . THR A 1 207 ? -13.899 5.064 0.553 1.00 68.50 207 THR A C 1
ATOM 1530 O O . THR A 1 207 ? -14.211 5.434 -0.577 1.00 68.50 207 THR A O 1
ATOM 1533 N N . ASP A 1 208 ? -13.456 3.823 0.782 1.00 74.00 208 ASP A N 1
ATOM 1534 C CA . ASP A 1 208 ? -13.253 2.792 -0.251 1.00 74.00 208 ASP A CA 1
ATOM 1535 C C . ASP A 1 208 ? -14.533 1.993 -0.582 1.00 74.00 208 ASP A C 1
ATOM 1537 O O . ASP A 1 208 ? -14.629 1.302 -1.610 1.00 74.00 208 ASP A O 1
ATOM 1541 N N . VAL A 1 209 ? -15.548 2.081 0.280 1.00 76.88 209 VAL A N 1
ATOM 1542 C CA . VAL A 1 209 ? -16.864 1.464 0.093 1.00 76.88 209 VAL A CA 1
ATOM 1543 C C . VAL A 1 209 ? -17.847 2.566 -0.280 1.00 76.88 209 VAL A C 1
ATOM 1545 O O . VAL A 1 209 ? -17.712 3.704 0.131 1.00 76.88 209 VAL A O 1
ATOM 1548 N N . LYS A 1 210 ? -18.805 2.257 -1.159 1.00 76.19 210 LYS A N 1
ATOM 1549 C CA . LYS A 1 210 ? -19.856 3.221 -1.485 1.00 76.19 210 LYS A CA 1
ATOM 1550 C C . LYS A 1 210 ? -20.912 3.134 -0.391 1.00 76.19 210 LYS A C 1
ATOM 1552 O O . LYS A 1 210 ? -21.638 2.133 -0.365 1.00 76.19 210 LYS A O 1
ATOM 1557 N N . GLY A 1 211 ? -21.004 4.167 0.430 1.00 81.00 211 GLY A N 1
ATOM 1558 C CA . GLY A 1 211 ? -21.981 4.316 1.489 1.00 81.00 211 GLY A CA 1
ATOM 1559 C C . GLY A 1 211 ? -23.228 5.091 1.074 1.00 81.00 211 GLY A C 1
ATOM 1560 O O . GLY A 1 211 ? -23.320 5.738 0.018 1.00 81.00 211 GLY A O 1
ATOM 1561 N N . ALA A 1 212 ? -24.253 4.971 1.909 1.00 80.25 212 ALA A N 1
ATOM 1562 C CA . ALA A 1 212 ? -25.450 5.780 1.879 1.00 80.25 212 ALA A CA 1
ATOM 1563 C C . ALA A 1 212 ? -26.113 5.776 3.252 1.00 80.25 212 ALA A C 1
ATOM 1565 O O . ALA A 1 212 ? -26.358 4.726 3.849 1.00 80.25 212 ALA A O 1
ATOM 1566 N N . VAL A 1 213 ? -26.521 6.965 3.680 1.00 83.00 213 VAL A N 1
ATOM 1567 C CA . VAL A 1 213 ? -27.319 7.150 4.883 1.00 83.00 213 VAL A CA 1
ATOM 1568 C C . VAL A 1 213 ? -28.799 7.226 4.532 1.00 83.00 213 VAL A C 1
ATOM 1570 O O . VAL A 1 213 ? -29.215 8.089 3.760 1.00 83.00 213 VAL A O 1
ATOM 1573 N N . ASN A 1 214 ? -29.628 6.379 5.137 1.00 77.38 214 ASN A N 1
ATOM 1574 C CA . ASN A 1 214 ? -31.083 6.516 5.085 1.00 77.38 214 ASN A CA 1
ATOM 1575 C C . ASN A 1 214 ? -31.592 7.197 6.359 1.00 77.38 214 ASN A C 1
ATOM 1577 O O . ASN A 1 214 ? -31.360 6.698 7.457 1.00 77.38 214 ASN A O 1
ATOM 1581 N N . LEU A 1 215 ? -32.317 8.309 6.219 1.00 76.44 215 LEU A N 1
ATOM 1582 C CA . LEU A 1 215 ? -33.066 8.942 7.309 1.00 76.44 215 LEU A CA 1
ATOM 1583 C C . LEU A 1 215 ? -34.537 9.062 6.899 1.00 76.44 215 LEU A C 1
ATOM 1585 O O . LEU A 1 215 ? -34.859 9.790 5.958 1.00 76.44 215 LEU A O 1
ATOM 1589 N N . ASP A 1 216 ? -35.431 8.366 7.608 1.00 70.38 216 ASP A N 1
ATOM 1590 C CA . ASP A 1 216 ? -36.887 8.384 7.371 1.00 70.38 216 ASP A CA 1
ATOM 1591 C C . ASP A 1 216 ? -37.284 8.113 5.901 1.00 70.38 216 ASP A C 1
ATOM 1593 O O . ASP A 1 216 ? -38.200 8.732 5.352 1.00 70.38 216 ASP A O 1
ATOM 1597 N N . GLY A 1 217 ? -36.589 7.185 5.233 1.00 69.38 217 GLY A N 1
ATOM 1598 C CA . GLY A 1 217 ? -36.870 6.824 3.841 1.00 69.38 217 GLY A CA 1
ATOM 1599 C C . GLY A 1 217 ? -36.281 7.782 2.802 1.00 69.38 217 GLY A C 1
ATOM 1600 O O . GLY A 1 217 ? -36.591 7.652 1.617 1.00 69.38 217 GLY A O 1
ATOM 1601 N N . LYS A 1 218 ? -35.440 8.732 3.222 1.00 72.31 218 LYS A N 1
ATOM 1602 C CA . LYS A 1 218 ? -34.644 9.574 2.331 1.00 72.31 218 LYS A CA 1
ATOM 1603 C C . LYS A 1 218 ? -33.183 9.137 2.361 1.00 72.31 218 LYS A C 1
ATOM 1605 O O . LYS A 1 218 ? -32.567 9.144 3.423 1.00 72.31 218 LYS A O 1
ATOM 1610 N N . ASP A 1 219 ? -32.648 8.836 1.182 1.00 81.69 219 ASP A N 1
ATOM 1611 C CA . ASP A 1 219 ? -31.254 8.436 1.004 1.00 81.69 219 ASP A CA 1
ATOM 1612 C C . ASP A 1 219 ? -30.332 9.647 0.819 1.00 81.69 219 ASP A C 1
ATOM 1614 O O . ASP A 1 219 ? -30.641 10.605 0.101 1.00 81.69 219 ASP A O 1
ATOM 1618 N N . TYR A 1 220 ? -29.176 9.558 1.456 1.00 84.50 220 TYR A N 1
ATOM 1619 C CA . TYR A 1 220 ? -28.052 10.474 1.389 1.00 84.50 220 TYR A CA 1
ATOM 1620 C C . TYR A 1 220 ? -26.830 9.642 0.978 1.00 84.50 220 TYR A C 1
ATOM 1622 O O . TYR A 1 220 ? -26.105 9.171 1.848 1.00 84.50 220 TYR A O 1
ATOM 1630 N N . PRO A 1 221 ? -26.662 9.363 -0.327 1.00 84.12 221 PRO A N 1
ATOM 1631 C CA . PRO A 1 221 ? -25.550 8.562 -0.817 1.00 84.12 221 PRO A CA 1
ATOM 1632 C C . PRO A 1 221 ? -24.254 9.364 -0.810 1.00 84.12 221 PRO A C 1
ATOM 1634 O O . PRO A 1 221 ? -24.277 10.583 -1.029 1.00 84.12 221 PRO A O 1
ATOM 1637 N N . ASP A 1 222 ? -23.138 8.664 -0.670 1.00 88.69 222 ASP A N 1
ATOM 1638 C CA . ASP A 1 222 ? -21.829 9.262 -0.881 1.00 88.69 222 ASP A CA 1
ATOM 1639 C C . ASP A 1 222 ? -21.673 9.702 -2.331 1.00 88.69 222 ASP A C 1
ATOM 1641 O O . ASP A 1 222 ? -22.181 9.075 -3.273 1.00 88.69 222 ASP A O 1
ATOM 1645 N N . PHE A 1 223 ? -20.980 10.819 -2.531 1.00 90.44 223 PHE A N 1
ATOM 1646 C CA . PHE A 1 223 ? -20.751 11.338 -3.870 1.00 90.44 223 PHE A CA 1
ATOM 1647 C C . PHE A 1 223 ? -19.424 12.072 -3.995 1.00 90.44 223 PHE A C 1
ATOM 1649 O O . PHE A 1 223 ? -18.931 12.692 -3.058 1.00 90.44 223 PHE A O 1
ATOM 1656 N N . CYS A 1 224 ? -18.866 12.052 -5.201 1.00 92.38 224 CYS A N 1
ATOM 1657 C CA . CYS A 1 224 ? -17.631 12.762 -5.501 1.00 92.38 224 CYS A CA 1
ATOM 1658 C C . CYS A 1 224 ? -17.880 14.271 -5.579 1.00 92.38 224 CYS A C 1
ATOM 1660 O O . CYS A 1 224 ? -18.679 14.728 -6.403 1.00 92.38 224 CYS A O 1
ATOM 1662 N N . THR A 1 225 ? -17.190 15.056 -4.752 1.00 93.19 225 THR A N 1
ATOM 1663 C CA . THR A 1 225 ? -17.185 16.528 -4.866 1.00 93.19 225 THR A CA 1
ATOM 1664 C C . THR A 1 225 ? -16.135 17.019 -5.848 1.00 93.19 225 THR A C 1
ATOM 1666 O O . THR A 1 225 ? -16.317 18.065 -6.472 1.00 93.19 225 THR A O 1
ATOM 1669 N N . SER A 1 226 ? -15.061 16.251 -6.013 1.00 88.69 226 SER A N 1
ATOM 1670 C CA . SER A 1 226 ? -13.997 16.477 -6.986 1.00 88.69 226 SER A CA 1
ATOM 1671 C C . SER A 1 226 ? -13.385 15.130 -7.410 1.00 88.69 226 SER A C 1
ATOM 1673 O O . SER A 1 226 ? -13.762 14.094 -6.857 1.00 88.69 226 SER A O 1
ATOM 1675 N N . PRO A 1 227 ? -12.463 15.094 -8.393 1.00 86.69 227 PRO A N 1
ATOM 1676 C CA . PRO A 1 227 ? -11.858 13.842 -8.854 1.00 86.69 227 PRO A CA 1
ATOM 1677 C C . PRO A 1 227 ? -11.149 13.029 -7.766 1.00 86.69 227 PRO A C 1
ATOM 1679 O O . PRO A 1 227 ? -10.998 11.827 -7.939 1.00 86.69 227 PRO A O 1
ATOM 1682 N N . ASN A 1 228 ? -10.741 13.660 -6.659 1.00 86.56 228 ASN A N 1
ATOM 1683 C CA . ASN A 1 228 ? -10.000 13.014 -5.575 1.00 86.56 228 ASN A CA 1
ATOM 1684 C C . ASN A 1 228 ? -10.675 13.202 -4.207 1.00 86.56 228 ASN A C 1
ATOM 1686 O O . ASN A 1 228 ? -10.043 12.932 -3.194 1.00 86.56 228 ASN A O 1
ATOM 1690 N N . GLU A 1 229 ? -11.917 13.687 -4.147 1.00 91.19 229 GLU A N 1
ATOM 1691 C CA . GLU A 1 229 ? -12.619 13.906 -2.878 1.00 91.19 229 GLU A CA 1
ATOM 1692 C C . GLU A 1 229 ? -13.987 13.230 -2.884 1.00 91.19 229 GLU A C 1
ATOM 1694 O O . GLU A 1 229 ? -14.795 13.428 -3.800 1.00 91.19 229 GLU A O 1
ATOM 1699 N N . VAL A 1 230 ? -14.251 12.479 -1.819 1.00 91.31 230 VAL A N 1
ATOM 1700 C CA . VAL A 1 230 ? -15.551 11.891 -1.510 1.00 91.31 230 VAL A CA 1
ATOM 1701 C C . VAL A 1 230 ? -16.211 12.773 -0.460 1.00 91.31 230 VAL A C 1
ATOM 1703 O O . VAL A 1 230 ? -15.630 13.053 0.589 1.00 91.31 230 VAL A O 1
ATOM 1706 N N . LYS A 1 231 ? -17.442 13.209 -0.725 1.00 90.75 231 LYS A N 1
ATOM 1707 C CA . LYS A 1 231 ? -18.322 13.684 0.332 1.00 90.75 231 LYS A CA 1
ATOM 1708 C C . LYS A 1 231 ? -19.112 12.505 0.862 1.00 90.75 231 LYS A C 1
ATOM 1710 O O . LYS A 1 231 ? -19.999 11.994 0.179 1.00 90.75 231 LYS A O 1
ATOM 1715 N N . GLU A 1 232 ? -18.780 12.148 2.084 1.00 86.94 232 GLU A N 1
ATOM 1716 C CA . GLU A 1 232 ? -19.335 11.018 2.802 1.00 86.94 232 GLU A CA 1
ATOM 1717 C C . GLU A 1 232 ? -20.464 11.492 3.712 1.00 86.94 232 GLU A C 1
ATOM 1719 O O . GLU A 1 232 ? -20.338 12.518 4.398 1.00 86.94 232 GLU A O 1
ATOM 1724 N N . TYR A 1 233 ? -21.583 10.776 3.694 1.00 85.81 233 TYR A N 1
ATOM 1725 C CA . TYR A 1 233 ? -22.673 10.975 4.640 1.00 85.81 233 TYR A CA 1
ATOM 1726 C C . TYR A 1 233 ? -22.615 9.901 5.706 1.00 85.81 233 TYR A C 1
ATOM 1728 O O . TYR A 1 233 ? -22.499 8.733 5.386 1.00 85.81 233 TYR A O 1
ATOM 1736 N N . LEU A 1 234 ? -22.768 10.303 6.965 1.00 82.94 234 LEU A N 1
ATOM 1737 C CA . LEU A 1 234 ? -22.721 9.373 8.087 1.00 82.94 234 LEU A CA 1
ATOM 1738 C C . LEU A 1 234 ? -23.721 9.724 9.183 1.00 82.94 234 LEU A C 1
ATOM 1740 O O . LEU A 1 234 ? -24.208 10.859 9.301 1.00 82.94 234 LEU A O 1
ATOM 1744 N N . CYS A 1 235 ? -24.038 8.723 9.996 1.00 78.00 235 CYS A N 1
ATOM 1745 C CA . CYS A 1 235 ? -24.972 8.856 11.105 1.00 78.00 235 CYS A CA 1
ATOM 1746 C C . CYS A 1 235 ? -24.274 9.280 12.399 1.00 78.00 235 CYS A C 1
ATOM 1748 O O . CYS A 1 235 ? -23.404 8.586 12.915 1.00 78.00 235 CYS A O 1
ATOM 1750 N N . ASN A 1 236 ? -24.718 10.394 12.988 1.00 76.25 236 ASN A N 1
ATOM 1751 C CA . ASN A 1 236 ? -24.380 10.773 14.360 1.00 76.25 236 ASN A CA 1
ATOM 1752 C C . ASN A 1 236 ? -25.647 10.710 15.222 1.00 76.25 236 ASN A C 1
ATOM 1754 O O . ASN A 1 236 ? -26.451 11.649 15.261 1.00 76.25 236 ASN A O 1
ATOM 1758 N N . GLY A 1 237 ? -25.876 9.556 15.851 1.00 71.38 237 GLY A N 1
ATOM 1759 C CA . GLY A 1 237 ? -27.172 9.231 16.446 1.00 71.38 237 GLY A CA 1
ATOM 1760 C C . GLY A 1 237 ? -28.264 9.193 15.370 1.00 71.38 237 GLY A C 1
ATOM 1761 O O . GLY A 1 237 ? -28.143 8.465 14.392 1.00 71.38 237 GLY A O 1
ATOM 1762 N N . ASN A 1 238 ? -29.308 10.017 15.516 1.00 72.12 238 ASN A N 1
ATOM 1763 C CA . ASN A 1 238 ? -30.410 10.125 14.543 1.00 72.12 238 ASN A CA 1
ATOM 1764 C C . ASN A 1 238 ? -30.267 11.324 13.586 1.00 72.12 238 ASN A C 1
ATOM 1766 O O . ASN A 1 238 ? -31.236 11.717 12.937 1.00 72.12 238 ASN A O 1
ATOM 1770 N N . ALA A 1 239 ? -29.089 11.948 13.529 1.00 69.56 239 ALA A N 1
ATOM 1771 C CA . ALA A 1 239 ? -28.805 13.047 12.616 1.00 69.56 239 ALA A CA 1
ATOM 1772 C C . ALA A 1 239 ? -27.886 12.582 11.482 1.00 69.56 239 ALA A C 1
ATOM 1774 O O . ALA A 1 239 ? -26.884 11.912 11.725 1.00 69.56 239 ALA A O 1
ATOM 1775 N N . VAL A 1 240 ? -28.209 13.001 10.257 1.00 80.88 240 VAL A N 1
ATOM 1776 C CA . VAL A 1 240 ? -27.303 12.877 9.112 1.00 80.88 240 VAL A CA 1
ATOM 1777 C C . VAL A 1 240 ? -26.288 14.011 9.183 1.00 80.88 240 VAL A C 1
ATOM 1779 O O . VAL A 1 240 ? -26.669 15.186 9.162 1.00 80.88 240 VAL A O 1
ATOM 1782 N N . ILE A 1 241 ? -25.009 13.665 9.241 1.00 83.06 241 ILE A N 1
ATOM 1783 C CA . ILE A 1 241 ? -23.899 14.603 9.067 1.00 83.06 241 ILE A CA 1
ATOM 1784 C C . ILE A 1 241 ? -23.101 14.218 7.817 1.00 83.06 241 ILE A C 1
ATOM 1786 O O . ILE A 1 241 ? -23.355 13.183 7.208 1.00 83.06 241 ILE A O 1
ATOM 1790 N N . SER A 1 242 ? -22.195 15.089 7.375 1.00 86.81 242 SER A N 1
ATOM 1791 C CA . SER A 1 242 ? -21.337 14.803 6.224 1.00 86.81 242 SER A CA 1
ATOM 1792 C C . SER A 1 242 ? -19.953 15.394 6.408 1.00 86.81 242 SER A C 1
ATOM 1794 O O . SER A 1 242 ? -19.847 16.501 6.945 1.00 86.81 242 SER A O 1
ATOM 1796 N N . GLN A 1 243 ? -18.945 14.732 5.861 1.00 8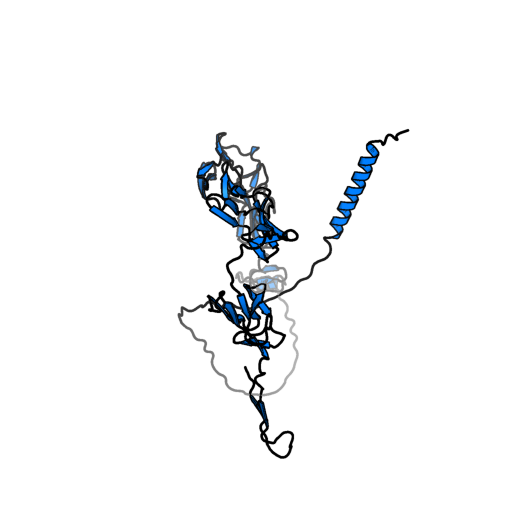9.50 243 GLN A N 1
ATOM 1797 C CA . GLN A 1 243 ? -17.564 15.205 5.816 1.00 89.50 243 GLN A CA 1
ATOM 1798 C C . GLN A 1 243 ? -16.984 15.064 4.405 1.00 89.50 243 GLN A C 1
ATOM 1800 O O . GLN A 1 243 ? -17.591 14.430 3.543 1.00 89.50 243 GLN A O 1
ATOM 1805 N N . ILE A 1 244 ? -15.868 15.745 4.141 1.00 90.69 244 ILE A N 1
ATOM 1806 C CA . ILE A 1 244 ? -15.152 15.668 2.864 1.00 90.69 244 ILE A CA 1
ATOM 1807 C C . ILE A 1 244 ? -13.820 14.999 3.148 1.00 90.69 244 ILE A C 1
ATOM 1809 O O . ILE A 1 244 ? -13.015 15.550 3.896 1.00 90.69 244 ILE A O 1
ATOM 1813 N N . GLU A 1 245 ? -13.599 13.859 2.513 1.00 89.19 245 GLU A N 1
ATOM 1814 C CA . GLU A 1 245 ? -12.367 13.096 2.627 1.00 89.19 245 GLU A CA 1
ATOM 1815 C C . GLU A 1 245 ? -11.640 13.076 1.287 1.00 89.19 245 GLU A C 1
ATOM 1817 O O . GLU A 1 245 ? -12.251 12.977 0.220 1.00 89.19 245 GLU A O 1
ATOM 1822 N N . THR A 1 246 ? -10.315 13.187 1.339 1.00 90.94 246 THR A N 1
ATOM 1823 C CA . THR A 1 246 ? -9.461 13.111 0.149 1.00 90.94 246 THR A CA 1
ATOM 1824 C C . THR A 1 246 ? -9.004 11.670 -0.046 1.00 90.94 246 THR A C 1
ATOM 1826 O O . THR A 1 246 ? -8.501 11.049 0.888 1.00 90.94 246 THR A O 1
ATOM 1829 N N . CYS A 1 247 ? -9.148 11.138 -1.257 1.00 86.81 247 CYS A N 1
ATOM 1830 C CA . CYS A 1 247 ? -8.644 9.816 -1.604 1.00 86.81 247 CYS A CA 1
ATOM 1831 C C . CYS A 1 247 ? -7.123 9.738 -1.416 1.00 86.81 247 CYS A C 1
ATOM 1833 O O . CYS A 1 247 ? -6.401 10.717 -1.623 1.00 86.81 247 CYS A O 1
ATOM 1835 N N . MET A 1 248 ? -6.631 8.551 -1.049 1.00 85.62 248 MET A N 1
ATOM 1836 C CA . MET A 1 248 ? -5.194 8.288 -0.944 1.00 85.62 248 MET A CA 1
ATOM 1837 C C . MET A 1 248 ? -4.464 8.604 -2.259 1.00 85.62 248 MET A C 1
ATOM 1839 O O . MET A 1 248 ? -5.053 8.592 -3.341 1.00 85.62 248 MET A O 1
ATOM 1843 N N . ALA A 1 249 ? -3.159 8.876 -2.174 1.00 78.31 249 ALA A N 1
ATOM 1844 C CA . ALA A 1 249 ? -2.345 9.174 -3.349 1.00 78.31 249 ALA A CA 1
ATOM 1845 C C . ALA A 1 249 ? -2.474 8.064 -4.412 1.00 78.31 249 ALA A C 1
ATOM 1847 O O . ALA A 1 249 ? -2.264 6.891 -4.117 1.00 78.31 249 ALA A O 1
ATOM 1848 N N . GLY A 1 250 ? -2.832 8.443 -5.643 1.00 70.19 250 GLY A N 1
ATOM 1849 C CA . GLY A 1 250 ? -3.045 7.505 -6.754 1.00 70.19 250 GLY A CA 1
ATOM 1850 C C . GLY A 1 250 ? -4.461 6.921 -6.862 1.00 70.19 250 GLY A C 1
ATOM 1851 O O . GLY A 1 250 ? -4.746 6.228 -7.838 1.00 70.19 250 GLY A O 1
ATOM 1852 N N . ALA A 1 251 ? -5.366 7.223 -5.928 1.00 82.56 251 ALA A N 1
ATOM 1853 C CA . ALA A 1 251 ? -6.783 6.881 -6.025 1.00 82.56 251 ALA A CA 1
ATOM 1854 C C . ALA A 1 251 ? -7.616 8.059 -6.563 1.00 82.56 251 ALA A C 1
ATOM 1856 O O . ALA A 1 251 ? -7.294 9.228 -6.346 1.00 82.56 251 ALA A O 1
ATOM 1857 N N . VAL A 1 252 ? -8.703 7.740 -7.265 1.00 86.62 252 VAL A N 1
ATOM 1858 C CA . VAL A 1 252 ? -9.714 8.691 -7.744 1.00 86.62 252 VAL A CA 1
ATOM 1859 C C . VAL A 1 252 ? -11.061 8.370 -7.117 1.00 86.62 252 VAL A C 1
ATOM 1861 O O . VAL A 1 252 ? -11.382 7.209 -6.857 1.00 86.62 252 VAL A O 1
ATOM 1864 N N . CYS A 1 253 ? -11.878 9.395 -6.913 1.00 88.75 253 CYS A N 1
ATOM 1865 C CA . CYS A 1 253 ? -13.273 9.206 -6.571 1.00 88.75 253 CYS A CA 1
ATOM 1866 C C . CYS A 1 253 ? -14.057 8.792 -7.818 1.00 88.75 253 CYS A C 1
ATOM 1868 O O . CYS A 1 253 ? -14.108 9.522 -8.810 1.00 88.75 253 CYS A O 1
ATOM 1870 N N . ASP A 1 254 ? -14.706 7.634 -7.751 1.00 88.06 254 ASP A N 1
ATOM 1871 C CA . ASP A 1 254 ? -15.609 7.149 -8.787 1.00 88.06 254 ASP A CA 1
ATOM 1872 C C . ASP A 1 254 ? -16.856 6.513 -8.163 1.00 88.06 254 ASP A C 1
ATOM 1874 O O . ASP A 1 254 ? -16.785 5.516 -7.438 1.00 88.06 254 ASP A O 1
ATOM 1878 N N . ASP A 1 255 ? -18.016 7.078 -8.500 1.00 88.50 255 ASP A N 1
ATOM 1879 C CA . ASP A 1 255 ? -19.329 6.685 -7.977 1.00 88.50 255 ASP A CA 1
ATOM 1880 C C . ASP A 1 255 ? -19.432 6.766 -6.439 1.00 88.50 255 ASP A C 1
ATOM 1882 O O . ASP A 1 255 ? -19.973 5.869 -5.795 1.00 88.50 255 ASP A O 1
ATOM 1886 N N . GLY A 1 256 ? -18.904 7.849 -5.856 1.00 87.06 256 GLY A N 1
ATOM 1887 C CA . GLY A 1 256 ? -19.037 8.143 -4.424 1.00 87.06 256 GLY A CA 1
ATOM 1888 C C . GLY A 1 256 ? -18.088 7.373 -3.511 1.00 87.06 256 GLY A C 1
ATOM 1889 O O . GLY A 1 256 ? -18.327 7.328 -2.320 1.00 87.06 256 GLY A O 1
ATOM 1890 N N . ARG A 1 257 ? -17.023 6.777 -4.053 1.00 88.88 257 ARG A N 1
ATOM 1891 C CA . ARG A 1 257 ? -15.980 6.091 -3.280 1.00 88.88 257 ARG A CA 1
ATOM 1892 C C . ARG A 1 257 ? -14.618 6.238 -3.938 1.00 88.88 257 ARG A C 1
ATOM 1894 O O . ARG A 1 257 ? -14.536 6.390 -5.160 1.00 88.88 257 ARG A O 1
ATOM 1901 N N . CYS A 1 258 ? -13.563 6.133 -3.150 1.00 88.56 258 CYS A N 1
ATOM 1902 C CA . CYS A 1 258 ? -12.196 6.052 -3.620 1.00 88.56 258 CYS A CA 1
ATOM 1903 C C . CYS A 1 258 ? -11.936 4.685 -4.262 1.00 88.56 258 CYS A C 1
ATOM 1905 O O . CYS A 1 258 ? -12.315 3.630 -3.754 1.00 88.56 258 CYS A O 1
ATOM 1907 N N . LYS A 1 259 ? -11.316 4.711 -5.437 1.00 86.50 259 LYS A N 1
ATOM 1908 C CA . LYS A 1 259 ? -10.834 3.531 -6.156 1.00 86.50 259 LYS A CA 1
ATOM 1909 C C . LYS A 1 259 ? -9.457 3.837 -6.705 1.00 86.50 259 LYS A C 1
ATOM 1911 O O . LYS A 1 259 ? -9.151 4.998 -6.969 1.00 86.50 259 LYS A O 1
ATOM 1916 N N . GLU A 1 260 ? -8.650 2.809 -6.942 1.00 79.75 260 GLU A N 1
ATOM 1917 C CA . GLU A 1 260 ? -7.417 2.989 -7.709 1.00 79.75 260 GLU A CA 1
ATOM 1918 C C . GLU A 1 260 ? -7.718 3.727 -9.020 1.00 79.75 260 GLU A C 1
ATOM 1920 O O . GLU A 1 260 ? -8.694 3.408 -9.714 1.00 79.75 260 GLU A O 1
ATOM 1925 N N . ALA A 1 261 ? -6.910 4.746 -9.335 1.00 69.44 261 ALA A N 1
ATOM 1926 C CA . ALA A 1 261 ? -7.056 5.475 -10.582 1.00 69.44 261 ALA A CA 1
ATOM 1927 C C . ALA A 1 261 ? -7.013 4.481 -11.749 1.00 69.44 261 ALA A C 1
ATOM 1929 O O . ALA A 1 261 ? -6.141 3.609 -11.772 1.00 69.44 261 ALA A O 1
ATOM 1930 N N . PRO A 1 262 ? -7.920 4.585 -12.736 1.00 63.34 262 PRO A N 1
ATOM 1931 C CA . PRO A 1 262 ? -7.814 3.761 -13.924 1.00 63.34 262 PRO A CA 1
ATOM 1932 C C . PRO A 1 262 ? -6.466 4.052 -14.595 1.00 63.34 262 PRO A C 1
ATOM 1934 O O . PRO A 1 262 ? -6.266 5.139 -15.133 1.00 63.34 262 PRO A O 1
ATOM 1937 N N . SER A 1 263 ? -5.549 3.082 -14.555 1.00 68.62 263 SER A N 1
ATOM 1938 C CA . SER A 1 263 ? -4.281 3.162 -15.272 1.00 68.62 263 SER A CA 1
ATOM 1939 C C . SER A 1 263 ? -4.579 3.065 -16.766 1.00 68.62 263 SER A C 1
ATOM 1941 O O . SER A 1 263 ? -5.096 2.055 -17.258 1.00 68.62 263 SER A O 1
ATOM 1943 N N . ALA A 1 264 ? -4.317 4.142 -17.499 1.00 81.25 264 ALA A N 1
ATOM 1944 C CA . ALA A 1 264 ? -4.303 4.092 -18.952 1.00 81.25 264 ALA A CA 1
ATOM 1945 C C . ALA A 1 264 ? -2.862 3.849 -19.388 1.00 81.25 264 ALA A C 1
ATOM 1947 O O . ALA A 1 264 ? -1.979 4.624 -19.048 1.00 81.25 264 ALA A O 1
ATOM 1948 N N . CYS A 1 265 ? -2.633 2.770 -20.123 1.00 87.50 265 CYS A N 1
ATOM 1949 C CA . CYS A 1 265 ? -1.346 2.472 -20.731 1.00 87.50 265 CYS A CA 1
ATOM 1950 C C . CYS A 1 265 ? -1.507 2.640 -22.242 1.00 87.50 265 CYS A C 1
ATOM 1952 O O . CYS A 1 265 ? -2.415 2.036 -22.826 1.00 87.50 265 CYS A O 1
ATOM 1954 N N . SER A 1 266 ? -0.678 3.480 -22.853 1.00 92.31 266 SER A N 1
ATOM 1955 C CA . SER A 1 266 ? -0.552 3.597 -24.306 1.00 92.31 266 SER A CA 1
ATOM 1956 C C . SER A 1 266 ? 0.865 3.262 -24.728 1.00 92.31 266 SER A C 1
ATOM 1958 O O . SER A 1 266 ? 1.809 3.669 -24.064 1.00 92.31 266 SER A O 1
ATOM 1960 N N . ASP A 1 267 ? 0.977 2.572 -25.847 1.00 93.44 267 ASP A N 1
ATOM 1961 C CA . ASP A 1 267 ? 2.193 1.970 -26.368 1.00 93.44 267 ASP A CA 1
ATOM 1962 C C . ASP A 1 267 ? 2.325 2.417 -27.831 1.00 93.44 267 ASP A C 1
ATOM 1964 O O . ASP A 1 267 ? 1.343 2.320 -28.582 1.00 93.44 267 ASP A O 1
ATOM 1968 N N . SER A 1 268 ? 3.443 3.049 -28.196 1.00 95.88 268 SER A N 1
ATOM 1969 C CA . SER A 1 268 ? 3.565 3.768 -29.471 1.00 95.88 268 SER A CA 1
ATOM 1970 C C . SER A 1 268 ? 3.799 2.871 -30.686 1.00 95.88 268 SER A C 1
ATOM 1972 O O . SER A 1 268 ? 3.439 3.264 -31.799 1.00 95.88 268 SER A O 1
ATOM 1974 N N . ASP A 1 269 ? 4.380 1.697 -30.483 1.00 90.94 269 ASP A N 1
ATOM 1975 C CA . ASP A 1 269 ? 4.656 0.667 -31.488 1.00 90.94 269 ASP A CA 1
ATOM 1976 C C . ASP A 1 269 ? 3.852 -0.613 -31.239 1.00 90.94 269 ASP A C 1
ATOM 1978 O O . ASP A 1 269 ? 3.430 -1.266 -32.197 1.00 90.94 269 ASP A O 1
ATOM 1982 N N . GLY A 1 270 ? 3.450 -0.849 -29.992 1.00 88.25 270 GLY A N 1
ATOM 1983 C CA . GLY A 1 270 ? 2.308 -1.678 -29.658 1.00 88.25 270 GLY A CA 1
ATOM 1984 C C . GLY A 1 270 ? 2.652 -3.146 -29.457 1.00 88.25 270 GLY A C 1
ATOM 1985 O O . GLY A 1 270 ? 2.874 -3.905 -30.402 1.00 88.25 270 GLY A O 1
ATOM 1986 N N . GLY A 1 271 ? 2.487 -3.610 -28.221 1.00 89.38 271 GLY A N 1
ATOM 1987 C CA . GLY A 1 271 ? 2.797 -4.991 -27.881 1.00 89.38 271 GLY A CA 1
ATOM 1988 C C . GLY A 1 271 ? 4.308 -5.172 -27.826 1.00 89.38 271 GLY A C 1
ATOM 1989 O O . GLY A 1 271 ? 4.997 -4.280 -27.390 1.00 89.38 271 GLY A O 1
ATOM 1990 N N . LYS A 1 272 ? 4.821 -6.344 -28.204 1.00 95.62 272 LYS A N 1
ATOM 1991 C CA . LYS A 1 272 ? 6.259 -6.649 -28.115 1.00 95.62 272 LYS A CA 1
ATOM 1992 C C . LYS A 1 272 ? 6.934 -6.441 -29.478 1.00 95.62 272 LYS A C 1
ATOM 1994 O O . LYS A 1 272 ? 7.232 -7.442 -30.141 1.00 95.62 272 LYS A O 1
ATOM 1999 N N . ASP A 1 273 ? 7.068 -5.199 -29.939 1.00 94.88 273 ASP A N 1
ATOM 2000 C CA . ASP A 1 273 ? 7.669 -4.831 -31.230 1.00 94.88 273 ASP A CA 1
ATOM 2001 C C . ASP A 1 273 ? 9.096 -4.277 -31.097 1.00 94.88 273 ASP A C 1
ATOM 2003 O O . ASP A 1 273 ? 9.362 -3.097 -31.272 1.00 94.88 273 ASP A O 1
ATOM 2007 N N . ILE A 1 274 ? 10.068 -5.184 -31.031 1.00 94.94 274 ILE A N 1
ATOM 2008 C CA . ILE A 1 274 ? 11.489 -4.812 -31.009 1.00 94.94 274 ILE A CA 1
ATOM 2009 C C . ILE A 1 274 ? 12.036 -4.228 -32.324 1.00 94.94 274 ILE A C 1
ATOM 2011 O O . ILE A 1 274 ? 13.250 -4.097 -32.458 1.00 94.94 274 ILE A O 1
ATOM 2015 N N . THR A 1 275 ? 11.222 -3.974 -33.353 1.00 93.69 275 THR A N 1
ATOM 2016 C CA . THR A 1 275 ? 11.691 -3.488 -34.671 1.00 93.69 275 THR A CA 1
ATOM 2017 C C . THR A 1 275 ? 11.360 -2.025 -34.947 1.00 93.69 275 THR A C 1
ATOM 2019 O O . THR A 1 275 ? 11.850 -1.462 -35.935 1.00 93.69 275 THR A O 1
ATOM 2022 N N . THR A 1 276 ? 10.593 -1.395 -34.062 1.00 93.69 276 THR A N 1
ATOM 2023 C CA . THR A 1 276 ? 10.210 0.018 -34.099 1.00 93.69 276 THR A CA 1
ATOM 2024 C C . THR A 1 276 ? 10.761 0.709 -32.843 1.00 93.69 276 THR A C 1
ATOM 2026 O O . THR A 1 276 ? 11.130 0.037 -31.899 1.00 93.69 276 THR A O 1
ATOM 2029 N N . GLU A 1 277 ? 10.971 2.033 -32.859 1.00 92.94 277 GLU A N 1
ATOM 2030 C CA . GLU A 1 277 ? 11.314 2.734 -31.604 1.00 92.94 277 GLU A CA 1
ATOM 2031 C C . GLU A 1 277 ? 10.019 2.927 -30.805 1.00 92.94 277 GLU A C 1
ATOM 2033 O O . GLU A 1 277 ? 9.123 3.626 -31.300 1.00 92.94 277 GLU A O 1
ATOM 2038 N N . GLY A 1 278 ? 9.936 2.340 -29.610 1.00 93.94 278 GLY A N 1
ATOM 2039 C CA . GLY A 1 278 ? 8.764 2.403 -28.746 1.00 93.94 278 GLY A CA 1
ATOM 2040 C C . GLY A 1 278 ? 8.920 3.278 -27.501 1.00 93.94 278 GLY A C 1
ATOM 2041 O O . GLY A 1 278 ? 10.001 3.478 -26.936 1.00 93.94 278 GLY A O 1
ATOM 2042 N N . GLU A 1 279 ? 7.787 3.847 -27.085 1.00 95.62 279 GLU A N 1
ATOM 2043 C CA . GLU A 1 279 ? 7.555 4.534 -25.819 1.00 95.62 279 GLU A CA 1
ATOM 2044 C C . GLU A 1 279 ? 6.197 4.088 -25.256 1.00 95.62 279 GLU A C 1
ATOM 2046 O O . GLU A 1 279 ? 5.135 4.316 -25.850 1.00 95.62 279 GLU A O 1
ATOM 2051 N N . VAL A 1 280 ? 6.219 3.536 -24.047 1.00 95.69 280 VAL A N 1
ATOM 2052 C CA . VAL A 1 280 ? 5.039 3.307 -23.220 1.00 95.69 280 VAL A CA 1
ATOM 2053 C C . VAL A 1 280 ? 4.789 4.515 -22.328 1.00 95.69 280 VAL A C 1
ATOM 2055 O O . VAL A 1 280 ? 5.657 4.941 -21.567 1.00 95.69 280 VAL A O 1
ATOM 2058 N N . GLN A 1 281 ? 3.564 5.034 -22.364 1.00 93.81 281 GLN A N 1
ATOM 2059 C CA . GLN A 1 281 ? 3.069 6.041 -21.429 1.00 93.81 281 GLN A CA 1
ATOM 2060 C C . GLN A 1 281 ? 2.018 5.427 -20.505 1.00 93.81 281 GLN A C 1
ATOM 2062 O O . GLN A 1 281 ? 0.979 4.945 -20.965 1.00 93.81 281 GLN A O 1
ATOM 2067 N N . VAL A 1 282 ? 2.261 5.492 -19.197 1.00 90.19 282 VAL A N 1
ATOM 2068 C CA . VAL A 1 282 ? 1.293 5.112 -18.164 1.00 90.19 282 VAL A CA 1
ATOM 2069 C C . VAL A 1 282 ? 0.731 6.381 -17.542 1.00 90.19 282 VAL A C 1
ATOM 2071 O O . VAL A 1 282 ? 1.451 7.167 -16.935 1.00 90.19 282 VAL A O 1
ATOM 2074 N N . THR A 1 283 ? -0.571 6.596 -17.707 1.00 84.38 283 THR A N 1
ATOM 2075 C CA . THR A 1 283 ? -1.302 7.701 -17.086 1.00 84.38 283 THR A CA 1
ATOM 2076 C C . THR A 1 283 ? -2.036 7.196 -15.849 1.00 84.38 283 THR A C 1
ATOM 2078 O O . THR A 1 283 ? -2.939 6.362 -15.962 1.00 84.38 283 THR A O 1
ATOM 2081 N N . THR A 1 284 ? -1.687 7.747 -14.687 1.00 77.12 284 THR A N 1
ATOM 2082 C CA . THR A 1 284 ? -2.335 7.475 -13.395 1.00 77.12 284 THR A CA 1
ATOM 2083 C C . THR A 1 284 ? -2.843 8.797 -12.823 1.00 77.12 284 THR A C 1
ATOM 2085 O O . THR A 1 284 ? -2.077 9.619 -12.319 1.00 77.12 284 THR A O 1
ATOM 2088 N N . GLY A 1 285 ? -4.147 9.053 -12.950 1.00 71.75 285 GLY A N 1
ATOM 2089 C CA . GLY A 1 285 ? -4.718 10.358 -12.602 1.00 71.75 285 GLY A CA 1
ATOM 2090 C C . GLY A 1 285 ? -4.141 11.478 -13.481 1.00 71.75 285 GLY A C 1
ATOM 2091 O O . GLY A 1 285 ? -4.420 11.524 -14.677 1.00 71.75 285 GLY A O 1
ATOM 2092 N N . THR A 1 286 ? -3.348 12.385 -12.897 1.00 63.84 286 THR A N 1
ATOM 2093 C CA . THR A 1 286 ? -2.644 13.472 -13.615 1.00 63.84 286 THR A CA 1
ATOM 2094 C C . THR A 1 286 ? -1.169 13.178 -13.899 1.00 63.84 286 THR A C 1
ATOM 2096 O O . THR A 1 286 ? -0.518 13.974 -14.573 1.00 63.84 286 THR A O 1
ATOM 2099 N N . GLN A 1 287 ? -0.622 12.091 -13.353 1.00 73.94 287 GLN A N 1
ATOM 2100 C CA . GLN A 1 287 ? 0.770 11.699 -13.555 1.00 73.94 287 GLN A CA 1
ATOM 2101 C C . GLN A 1 287 ? 0.904 10.905 -14.856 1.00 73.94 287 GLN A C 1
ATOM 2103 O O . GLN A 1 287 ? 0.063 10.054 -15.148 1.00 73.94 287 GLN A O 1
ATOM 2108 N N . VAL A 1 288 ? 1.957 11.198 -15.623 1.00 85.06 288 VAL A N 1
ATOM 2109 C CA . VAL A 1 288 ? 2.321 10.472 -16.845 1.00 85.06 288 VAL A CA 1
ATOM 2110 C C . VAL A 1 288 ? 3.755 9.985 -16.694 1.00 85.06 288 VAL A C 1
ATOM 2112 O O . VAL A 1 288 ? 4.684 10.793 -16.740 1.00 85.06 288 VAL A O 1
ATOM 2115 N N . ASP A 1 289 ? 3.918 8.678 -16.526 1.00 88.31 289 ASP A N 1
ATOM 2116 C CA . ASP A 1 289 ? 5.218 8.012 -16.507 1.00 88.31 289 ASP A CA 1
ATOM 2117 C C . ASP A 1 289 ? 5.527 7.466 -17.910 1.00 88.31 289 ASP A C 1
ATOM 2119 O O . ASP A 1 289 ? 4.624 7.010 -18.617 1.00 88.31 289 ASP A O 1
ATOM 2123 N N . LYS A 1 290 ? 6.792 7.555 -18.333 1.00 93.56 290 LYS A N 1
ATOM 2124 C CA . LYS A 1 290 ? 7.254 7.196 -19.683 1.00 93.56 290 LYS A CA 1
ATOM 2125 C C . LYS A 1 290 ? 8.363 6.155 -19.617 1.00 93.56 290 LYS A C 1
ATOM 2127 O O . LYS A 1 290 ? 9.312 6.334 -18.856 1.00 93.56 290 LYS A O 1
ATOM 2132 N N . TYR A 1 291 ? 8.271 5.136 -20.461 1.00 94.81 291 TYR A N 1
ATOM 2133 C CA . TYR A 1 291 ? 9.235 4.047 -20.566 1.00 94.81 291 TYR A CA 1
ATOM 2134 C C . TYR A 1 291 ? 9.572 3.846 -22.040 1.00 94.81 291 TYR A C 1
ATOM 2136 O O . TYR A 1 291 ? 8.682 3.536 -22.819 1.00 94.81 291 TYR A O 1
ATOM 2144 N N . ASN A 1 292 ? 10.825 4.072 -22.425 1.00 94.62 292 ASN A N 1
ATOM 2145 C CA . ASN A 1 292 ? 11.284 3.843 -23.798 1.00 94.62 292 ASN A CA 1
ATOM 2146 C C . ASN A 1 292 ? 11.966 2.486 -23.883 1.00 94.62 292 ASN A C 1
ATOM 2148 O O . ASN A 1 292 ? 12.615 2.096 -22.909 1.00 94.62 292 ASN A O 1
ATOM 2152 N N . ASP A 1 293 ? 11.923 1.846 -25.044 1.00 96.44 293 ASP A N 1
ATOM 2153 C CA . ASP A 1 293 ? 12.726 0.648 -25.279 1.00 96.44 293 ASP A CA 1
ATOM 2154 C C . ASP A 1 293 ? 14.214 0.971 -25.237 1.00 96.44 293 ASP A C 1
ATOM 2156 O O . ASP A 1 293 ? 14.672 2.051 -25.635 1.00 96.44 293 ASP A O 1
ATOM 2160 N N . VAL A 1 294 ? 15.000 0.027 -24.722 1.00 93.06 294 VAL A N 1
ATOM 2161 C CA . VAL A 1 294 ? 16.429 0.247 -24.487 1.00 93.06 294 VAL A CA 1
ATOM 2162 C C . VAL A 1 294 ? 17.247 -0.929 -24.987 1.00 93.06 294 VAL A C 1
ATOM 2164 O O . VAL A 1 294 ? 16.942 -2.088 -24.725 1.00 93.06 294 VAL A O 1
ATOM 2167 N N . CYS A 1 295 ? 18.356 -0.624 -25.658 1.00 92.12 295 CYS A N 1
ATOM 2168 C CA . CYS A 1 295 ? 19.381 -1.618 -25.942 1.00 92.12 295 CYS A CA 1
ATOM 2169 C C . CYS A 1 295 ? 20.113 -1.986 -24.654 1.00 92.12 295 CYS A C 1
ATOM 2171 O O . CYS A 1 295 ? 20.830 -1.156 -24.095 1.00 92.12 295 CYS A O 1
ATOM 2173 N N . VAL A 1 296 ? 19.944 -3.225 -24.202 1.00 88.00 296 VAL A N 1
ATOM 2174 C CA . VAL A 1 296 ? 20.688 -3.761 -23.052 1.00 88.00 296 VAL A CA 1
ATOM 2175 C C . VAL A 1 296 ? 22.101 -4.142 -23.476 1.00 88.00 296 VAL A C 1
ATOM 2177 O O . VAL A 1 296 ? 23.059 -3.901 -22.747 1.00 88.00 296 VAL A O 1
ATOM 2180 N N . ASP A 1 297 ? 22.235 -4.685 -24.685 1.00 85.81 297 ASP A N 1
ATOM 2181 C CA . ASP A 1 297 ? 23.509 -4.983 -25.331 1.00 85.81 297 ASP A CA 1
ATOM 2182 C C . ASP A 1 297 ? 23.358 -4.868 -26.872 1.00 85.81 297 ASP A C 1
ATOM 2184 O O . ASP A 1 297 ? 22.271 -4.538 -27.361 1.00 85.81 297 ASP A O 1
ATOM 2188 N N . PRO A 1 298 ? 24.413 -5.108 -27.680 1.00 85.88 298 PRO A N 1
ATOM 2189 C CA . PRO A 1 298 ? 24.341 -4.973 -29.138 1.00 85.88 298 PRO A CA 1
ATOM 2190 C C . PRO A 1 298 ? 23.324 -5.876 -29.853 1.00 85.88 298 PRO A C 1
ATOM 2192 O O . PRO A 1 298 ? 23.083 -5.668 -31.041 1.00 85.88 298 PRO A O 1
ATOM 2195 N N . ILE A 1 299 ? 22.759 -6.885 -29.190 1.00 83.88 299 ILE A N 1
ATOM 2196 C CA . ILE A 1 299 ? 21.813 -7.851 -29.759 1.00 83.88 299 ILE A CA 1
ATOM 2197 C C . ILE A 1 299 ? 20.551 -8.047 -28.904 1.00 83.88 299 ILE A C 1
ATOM 2199 O O . ILE A 1 299 ? 19.71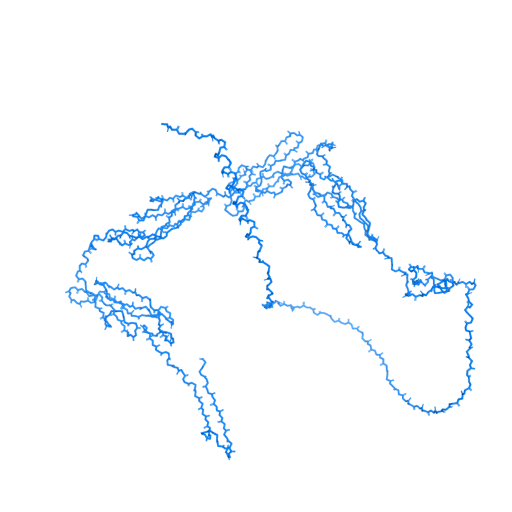7 -8.870 -29.278 1.00 83.88 299 ILE A O 1
ATOM 2203 N N . GLN A 1 300 ? 20.387 -7.341 -27.783 1.00 90.62 300 GLN A N 1
ATOM 2204 C CA . GLN A 1 300 ? 19.220 -7.447 -26.905 1.00 90.62 300 GLN A CA 1
ATOM 2205 C C . GLN A 1 300 ? 18.523 -6.098 -26.693 1.00 90.62 300 GLN A C 1
ATOM 2207 O O . GLN A 1 300 ? 19.154 -5.102 -26.337 1.00 90.62 300 GLN A O 1
ATOM 2212 N N . VAL A 1 301 ? 17.200 -6.108 -26.856 1.00 94.12 301 VAL A N 1
ATOM 2213 C CA . VAL A 1 301 ? 16.276 -5.005 -26.567 1.00 94.12 301 VAL A CA 1
ATOM 2214 C C . VAL A 1 301 ? 15.501 -5.349 -25.295 1.00 94.12 301 VAL A C 1
ATOM 2216 O O . VAL A 1 301 ? 14.906 -6.427 -25.204 1.00 94.12 301 VAL A O 1
ATOM 2219 N N . LEU A 1 302 ? 15.516 -4.454 -24.308 1.00 95.25 302 LEU A N 1
ATOM 2220 C CA . LEU A 1 302 ? 14.518 -4.421 -23.244 1.00 95.25 302 LEU A CA 1
ATOM 2221 C C . LEU A 1 302 ? 13.303 -3.670 -23.783 1.00 95.25 302 LEU A C 1
ATOM 2223 O O . LEU A 1 302 ? 13.342 -2.450 -23.918 1.00 95.25 302 LEU A O 1
ATOM 2227 N N . GLU A 1 303 ? 12.274 -4.442 -24.095 1.00 96.88 303 GLU A N 1
ATOM 2228 C CA . GLU A 1 303 ? 11.009 -3.992 -24.660 1.00 96.88 303 GLU A CA 1
ATOM 2229 C C . GLU A 1 303 ? 10.046 -3.608 -23.541 1.00 96.88 303 GLU A C 1
ATOM 2231 O O . GLU A 1 303 ? 9.743 -4.453 -22.688 1.00 96.88 303 GLU A O 1
ATOM 2236 N N . PHE A 1 304 ? 9.521 -2.387 -23.567 1.00 96.38 304 PHE A N 1
ATOM 2237 C CA . PHE A 1 304 ? 8.415 -1.944 -22.727 1.00 96.38 304 PHE A CA 1
ATOM 2238 C C . PHE A 1 304 ? 7.117 -1.988 -23.526 1.00 96.38 304 PHE A C 1
ATOM 2240 O O . PHE A 1 304 ? 7.035 -1.438 -24.608 1.00 96.38 304 PHE A O 1
ATOM 2247 N N . PHE A 1 305 ? 6.065 -2.590 -22.970 1.00 95.50 305 PHE A N 1
ATOM 2248 C CA . PHE A 1 305 ? 4.797 -2.733 -23.690 1.00 95.50 305 PHE A CA 1
ATOM 2249 C C . PHE A 1 305 ? 3.574 -2.651 -22.784 1.00 95.50 305 PHE A C 1
ATOM 2251 O O . PHE A 1 305 ? 3.652 -2.866 -21.569 1.00 95.50 305 PHE A O 1
ATOM 2258 N N . CYS A 1 306 ? 2.409 -2.380 -23.374 1.00 93.88 306 CYS A N 1
ATOM 2259 C CA . CYS A 1 306 ? 1.138 -2.403 -22.650 1.00 93.88 306 CYS A CA 1
ATOM 2260 C C . CYS A 1 306 ? 0.427 -3.763 -22.763 1.00 93.88 306 CYS A C 1
ATOM 2262 O O . CYS A 1 306 ? 0.023 -4.189 -23.843 1.00 93.88 306 CYS A O 1
ATOM 2264 N N . GLU A 1 307 ? 0.148 -4.403 -21.625 1.00 92.00 307 GLU A N 1
ATOM 2265 C CA . GLU A 1 307 ? -0.696 -5.603 -21.527 1.00 92.00 307 GLU A CA 1
ATOM 2266 C C . GLU A 1 307 ? -1.732 -5.408 -20.414 1.00 92.00 307 GLU A C 1
ATOM 2268 O O . GLU A 1 307 ? -1.404 -4.955 -19.318 1.00 92.00 307 GLU A O 1
ATOM 2273 N N . ASP A 1 308 ? -3.011 -5.678 -20.698 1.00 87.25 308 ASP A N 1
ATOM 2274 C CA . ASP A 1 308 ? -4.125 -5.451 -19.760 1.00 87.25 308 ASP A CA 1
ATOM 2275 C C . ASP A 1 308 ? -4.152 -4.034 -19.139 1.00 87.25 308 ASP A C 1
ATOM 2277 O O . ASP A 1 308 ? -4.510 -3.848 -17.975 1.00 87.25 308 ASP A O 1
ATOM 2281 N N . LYS A 1 309 ? -3.791 -3.013 -19.936 1.00 82.56 309 LYS A N 1
ATOM 2282 C CA . LYS A 1 309 ? -3.661 -1.596 -19.526 1.00 82.56 309 LYS A CA 1
ATOM 2283 C C . LYS A 1 309 ? -2.597 -1.334 -18.448 1.00 82.56 309 LYS A C 1
ATOM 2285 O O . LYS A 1 309 ? -2.664 -0.316 -17.756 1.00 82.56 309 LYS A O 1
ATOM 2290 N N . LYS A 1 310 ? -1.620 -2.228 -18.307 1.00 87.31 310 LYS A N 1
ATOM 2291 C CA . LYS A 1 310 ? -0.459 -2.070 -17.429 1.00 87.31 310 LYS A CA 1
ATOM 2292 C C . LYS A 1 310 ? 0.822 -2.122 -18.252 1.00 87.31 310 LYS A C 1
ATOM 2294 O O . LYS A 1 310 ? 0.878 -2.851 -19.241 1.00 87.31 310 LYS A O 1
ATOM 2299 N N . GLN A 1 311 ? 1.836 -1.379 -17.821 1.00 92.31 311 GLN A N 1
ATOM 2300 C CA . GLN A 1 311 ? 3.178 -1.516 -18.376 1.00 92.31 311 GLN A CA 1
ATOM 2301 C C . GLN A 1 311 ? 3.759 -2.876 -17.975 1.00 92.31 311 GLN A C 1
ATOM 2303 O O . GLN A 1 311 ? 3.563 -3.363 -16.855 1.00 92.31 311 GLN A O 1
ATOM 2308 N N . LYS A 1 312 ? 4.426 -3.501 -18.937 1.00 94.88 312 LYS A N 1
ATOM 2309 C CA . LYS A 1 312 ? 5.202 -4.729 -18.816 1.00 94.88 312 LYS A CA 1
ATOM 2310 C C . LYS A 1 312 ? 6.543 -4.526 -19.500 1.00 94.88 312 LYS A C 1
ATOM 2312 O O . LYS A 1 312 ? 6.687 -3.623 -20.321 1.00 94.88 312 LYS A O 1
ATOM 2317 N N . GLU A 1 313 ? 7.500 -5.378 -19.169 1.00 96.25 313 GLU A N 1
ATOM 2318 C CA . GLU A 1 313 ? 8.792 -5.414 -19.841 1.00 96.25 313 GLU A CA 1
ATOM 2319 C C . GLU A 1 313 ? 9.198 -6.845 -20.180 1.00 96.25 313 GLU A C 1
ATOM 2321 O O . GLU A 1 313 ? 8.807 -7.809 -19.508 1.00 96.25 313 GLU A O 1
ATOM 2326 N N . VAL A 1 314 ? 9.960 -7.001 -21.255 1.00 96.38 314 VAL A N 1
ATOM 2327 C CA . VAL A 1 314 ? 10.548 -8.281 -21.637 1.00 96.38 314 VAL A CA 1
ATOM 2328 C C . VAL A 1 314 ? 11.876 -8.052 -22.343 1.00 96.38 314 VAL A C 1
ATOM 2330 O O . VAL A 1 314 ? 12.016 -7.156 -23.163 1.00 96.38 314 VAL A O 1
ATOM 2333 N N . LEU A 1 315 ? 12.865 -8.887 -22.038 1.00 96.19 315 LEU A N 1
ATOM 2334 C CA . LEU A 1 315 ? 14.136 -8.883 -22.751 1.00 96.19 315 LEU A CA 1
ATOM 2335 C C . LEU A 1 315 ? 14.032 -9.778 -23.990 1.00 96.19 315 LEU A C 1
ATOM 2337 O O . LEU A 1 315 ? 13.675 -10.955 -23.883 1.00 96.19 315 LEU A O 1
ATOM 2341 N N . MET A 1 316 ? 14.353 -9.236 -25.159 1.00 93.00 316 MET A N 1
ATOM 2342 C CA . MET A 1 316 ? 14.232 -9.921 -26.444 1.00 93.00 316 MET A CA 1
ATOM 2343 C C . MET A 1 316 ? 15.503 -9.755 -27.278 1.00 93.00 316 MET A C 1
ATOM 2345 O O . MET A 1 316 ? 16.179 -8.735 -27.215 1.00 93.00 316 MET A O 1
ATOM 2349 N N . SER A 1 317 ? 15.847 -10.781 -28.056 1.00 94.25 317 SER A N 1
ATOM 2350 C CA . SER A 1 317 ? 17.049 -10.780 -28.895 1.00 94.25 317 SER A CA 1
ATOM 2351 C C . SER A 1 317 ? 16.735 -10.394 -30.335 1.00 94.25 317 SER A C 1
ATOM 2353 O O . SER A 1 317 ? 15.775 -10.900 -30.919 1.00 94.25 317 SER A O 1
ATOM 2355 N N . CYS A 1 318 ? 17.595 -9.568 -30.921 1.00 91.00 318 CYS A N 1
ATOM 2356 C CA . CYS A 1 318 ? 17.577 -9.236 -32.335 1.00 91.00 318 CYS A CA 1
ATOM 2357 C C . CYS A 1 318 ? 17.836 -10.460 -33.218 1.00 91.00 318 CYS A C 1
ATOM 2359 O O . CYS A 1 318 ? 18.486 -11.434 -32.819 1.00 91.00 318 CYS A O 1
ATOM 2361 N N . GLY A 1 319 ? 17.310 -10.408 -34.442 1.00 88.06 319 GLY A N 1
ATOM 2362 C CA . GLY A 1 319 ? 17.475 -11.459 -35.431 1.00 88.06 319 GLY A CA 1
ATOM 2363 C C . GLY A 1 319 ? 18.919 -11.603 -35.918 1.00 88.06 319 GLY A C 1
ATOM 2364 O O . GLY A 1 319 ? 19.793 -10.765 -35.697 1.00 88.06 319 GLY A O 1
ATOM 2365 N N . ALA A 1 320 ? 19.190 -12.697 -36.631 1.00 82.50 320 ALA A N 1
ATOM 2366 C CA . ALA A 1 320 ? 20.505 -12.927 -37.217 1.00 82.50 320 ALA A CA 1
ATOM 2367 C C . ALA A 1 320 ? 20.860 -11.818 -38.226 1.00 82.50 320 ALA A C 1
ATOM 2369 O O . ALA A 1 320 ? 20.177 -11.649 -39.235 1.00 82.50 320 ALA A O 1
ATOM 2370 N N . GLY A 1 321 ? 21.960 -11.102 -37.974 1.00 78.38 321 GLY A N 1
ATOM 2371 C CA . GLY A 1 321 ? 22.387 -9.968 -38.801 1.00 78.38 321 GLY A CA 1
ATOM 2372 C C . GLY A 1 321 ? 21.711 -8.642 -38.442 1.00 78.38 321 GLY A C 1
ATOM 2373 O O . GLY A 1 321 ? 21.823 -7.680 -39.202 1.00 78.38 321 GLY A O 1
ATOM 2374 N N . GLU A 1 322 ? 21.029 -8.560 -37.307 1.00 89.06 322 GLU A N 1
ATOM 2375 C CA . GLU A 1 322 ? 20.517 -7.314 -36.741 1.00 89.06 322 GLU A CA 1
ATOM 2376 C C . GLU A 1 322 ? 21.356 -6.898 -35.530 1.00 89.06 322 GLU A C 1
ATOM 2378 O O . GLU A 1 322 ? 21.979 -7.732 -34.872 1.00 89.06 322 GLU A O 1
ATOM 2383 N N . GLN A 1 323 ? 21.394 -5.598 -35.260 1.00 89.12 323 GLN A N 1
ATOM 2384 C CA . GLN A 1 323 ? 21.971 -5.035 -34.042 1.00 89.12 323 GLN A CA 1
ATOM 2385 C C . GLN A 1 323 ? 20.941 -4.137 -33.374 1.00 89.12 323 GLN A C 1
ATOM 2387 O O . GLN A 1 323 ? 20.117 -3.530 -34.059 1.00 89.12 323 GLN A O 1
ATOM 2392 N N . CYS A 1 324 ? 21.000 -4.036 -32.052 1.00 87.50 324 CYS A N 1
ATOM 2393 C CA . CYS A 1 324 ? 20.195 -3.068 -31.335 1.00 87.50 324 CYS A CA 1
ATOM 2394 C C . CYS A 1 324 ? 20.768 -1.660 -31.526 1.00 87.50 324 CYS A C 1
ATOM 2396 O O . CYS A 1 324 ? 21.949 -1.414 -31.272 1.00 87.50 324 CYS A O 1
ATOM 2398 N N . ALA A 1 325 ? 19.926 -0.727 -31.959 1.00 89.31 325 ALA A N 1
ATOM 2399 C CA . ALA A 1 325 ? 20.219 0.696 -32.006 1.00 89.31 325 ALA A CA 1
ATOM 2400 C C . ALA A 1 325 ? 18.952 1.486 -31.652 1.00 89.31 325 ALA A C 1
ATOM 2402 O O . ALA A 1 325 ? 17.886 1.210 -32.193 1.00 89.31 325 ALA A O 1
ATOM 2403 N N . ASN A 1 326 ? 19.079 2.482 -30.768 1.00 88.56 326 ASN A N 1
ATOM 2404 C CA . ASN A 1 326 ? 17.969 3.321 -30.286 1.00 88.56 326 ASN A CA 1
ATOM 2405 C C . ASN A 1 326 ? 16.767 2.530 -29.734 1.00 88.56 326 ASN A C 1
ATOM 2407 O O . ASN A 1 326 ? 15.628 2.872 -30.019 1.00 88.56 326 ASN A O 1
ATOM 2411 N N . GLY A 1 327 ? 17.012 1.457 -28.979 1.00 90.50 327 GLY A N 1
ATOM 2412 C CA . GLY A 1 327 ? 15.927 0.663 -28.396 1.00 90.50 327 GLY A CA 1
ATOM 2413 C C . GLY A 1 327 ? 15.251 -0.306 -29.365 1.00 90.50 327 GLY A C 1
ATOM 2414 O O . GLY A 1 327 ? 14.309 -0.963 -28.968 1.00 90.50 327 GLY A O 1
ATOM 2415 N N . ARG A 1 328 ? 15.745 -0.461 -30.602 1.00 94.44 328 ARG A N 1
ATOM 2416 C CA . ARG A 1 328 ? 15.172 -1.399 -31.577 1.00 94.44 328 ARG A CA 1
ATOM 2417 C C . ARG A 1 328 ? 16.219 -2.188 -32.350 1.00 94.44 328 ARG A C 1
ATOM 2419 O O . ARG A 1 328 ? 17.354 -1.751 -32.528 1.00 94.44 328 ARG A O 1
ATOM 2426 N N . CYS A 1 329 ? 15.818 -3.316 -32.908 1.00 93.19 329 CYS A N 1
ATOM 2427 C CA . CYS A 1 329 ? 16.612 -4.121 -33.817 1.00 93.19 329 CYS A CA 1
ATOM 2428 C C . CYS A 1 329 ? 16.612 -3.511 -35.219 1.00 93.19 329 CYS A C 1
ATOM 2430 O O . CYS A 1 329 ? 15.576 -3.304 -35.851 1.00 93.19 329 CYS A O 1
ATOM 2432 N N . VAL A 1 330 ? 17.809 -3.236 -35.729 1.00 91.50 330 VAL A N 1
ATOM 2433 C CA . VAL A 1 330 ? 18.024 -2.763 -37.094 1.00 91.50 330 VAL A CA 1
ATOM 2434 C C . VAL A 1 330 ? 18.853 -3.776 -37.864 1.00 91.50 330 VAL A C 1
ATOM 2436 O O . VAL A 1 330 ? 19.871 -4.271 -37.379 1.00 91.50 330 VAL A O 1
ATOM 2439 N N . THR A 1 331 ? 18.450 -4.076 -39.101 1.00 83.38 331 THR A N 1
ATOM 2440 C CA . THR A 1 331 ? 19.275 -4.881 -40.006 1.00 83.38 331 THR A CA 1
ATOM 2441 C C . THR A 1 331 ? 20.599 -4.176 -40.209 1.00 83.38 331 THR A C 1
ATOM 2443 O O . THR A 1 331 ? 20.610 -3.003 -40.591 1.00 83.38 331 THR A O 1
ATOM 2446 N N . SER A 1 332 ? 21.701 -4.899 -40.020 1.00 63.50 332 SER A N 1
ATOM 2447 C CA . SER A 1 332 ? 23.043 -4.444 -40.377 1.00 63.50 332 SER A CA 1
ATOM 2448 C C . SER A 1 332 ? 23.202 -4.393 -41.906 1.00 63.50 332 SER A C 1
ATOM 2450 O O . SER A 1 332 ? 24.046 -5.042 -42.518 1.00 63.50 332 SER A O 1
ATOM 2452 N N . ALA A 1 333 ? 22.385 -3.573 -42.571 1.00 50.44 333 ALA A N 1
ATOM 2453 C CA . ALA A 1 333 ? 22.851 -2.904 -43.765 1.00 50.44 333 ALA A CA 1
ATOM 2454 C C . ALA A 1 333 ? 24.042 -2.078 -43.288 1.00 50.44 333 ALA A C 1
ATOM 2456 O O . ALA A 1 333 ? 23.847 -1.171 -42.486 1.00 50.44 333 ALA A O 1
ATOM 2457 N N . SER A 1 334 ? 25.247 -2.504 -43.689 1.00 38.41 334 SER A N 1
ATOM 2458 C CA . SER A 1 334 ? 26.507 -1.755 -43.659 1.00 38.41 334 SER A CA 1
ATOM 2459 C C . SER A 1 334 ? 26.360 -0.378 -43.010 1.00 38.41 334 SER A C 1
ATOM 2461 O O . SER A 1 334 ? 25.651 0.453 -43.594 1.00 38.41 334 SER A O 1
ATOM 2463 N N . PRO A 1 335 ? 27.069 -0.078 -41.904 1.00 45.62 335 PRO A N 1
ATOM 2464 C CA . PRO A 1 335 ? 27.122 1.288 -41.402 1.00 45.62 335 PRO A CA 1
ATOM 2465 C C . PRO A 1 335 ? 27.403 2.228 -42.582 1.00 45.62 335 PRO A C 1
ATOM 2467 O O . PRO A 1 335 ? 28.164 1.841 -43.487 1.00 45.62 335 PRO A O 1
ATOM 2470 N N . PRO A 1 336 ? 26.795 3.427 -42.647 1.00 40.44 336 PRO A N 1
ATOM 2471 C CA . PRO A 1 336 ? 27.241 4.407 -43.618 1.00 40.44 336 PRO A CA 1
ATOM 2472 C C . PRO A 1 336 ? 28.742 4.545 -43.403 1.00 40.44 336 PRO A C 1
ATOM 2474 O O . PRO A 1 336 ? 29.182 4.758 -42.275 1.00 40.44 336 PRO A O 1
ATOM 2477 N N . ALA A 1 337 ? 29.518 4.348 -44.467 1.00 40.44 337 ALA A N 1
ATOM 2478 C CA . ALA A 1 337 ? 30.947 4.574 -44.443 1.00 40.44 337 ALA A CA 1
ATOM 2479 C C . ALA A 1 337 ? 31.184 6.012 -43.967 1.00 40.44 337 ALA A C 1
ATOM 2481 O O . ALA A 1 337 ? 31.136 6.959 -44.753 1.00 40.44 337 ALA A O 1
ATOM 2482 N N . GLN A 1 338 ? 31.429 6.186 -42.670 1.00 42.91 338 GLN A N 1
ATOM 2483 C CA . GLN A 1 338 ? 32.071 7.377 -42.166 1.00 42.91 338 GLN A CA 1
ATOM 2484 C C . GLN A 1 338 ? 33.545 7.235 -42.519 1.00 42.91 338 GLN A C 1
ATOM 2486 O O . GLN A 1 338 ? 34.358 6.700 -41.781 1.00 42.91 338 GLN A O 1
ATOM 2491 N N . SER A 1 339 ? 33.834 7.679 -43.741 1.00 55.66 339 SER A N 1
ATOM 2492 C CA . SER A 1 339 ? 34.983 8.521 -44.045 1.00 55.66 339 SER A CA 1
ATOM 2493 C C . SER A 1 339 ? 36.292 8.127 -43.359 1.00 55.66 339 SER A C 1
ATOM 2495 O O . SER A 1 339 ? 36.747 8.844 -42.479 1.00 55.66 339 SER A O 1
ATOM 2497 N N . GLY A 1 340 ? 36.937 7.059 -43.834 1.00 65.81 340 GLY A N 1
ATOM 2498 C CA . GLY A 1 340 ? 38.397 6.905 -43.777 1.00 65.81 340 GLY A CA 1
ATOM 2499 C C . GLY A 1 340 ? 39.059 7.136 -42.418 1.00 65.81 340 GLY A C 1
ATOM 2500 O O . GLY A 1 340 ? 40.182 7.638 -42.401 1.00 65.81 340 GLY A O 1
ATOM 2501 N N . LEU A 1 341 ? 38.363 6.829 -41.320 1.00 80.25 341 LEU A N 1
ATOM 2502 C CA . LEU A 1 341 ? 38.957 6.808 -39.994 1.00 80.25 341 LEU A CA 1
ATOM 2503 C C . LEU A 1 341 ? 39.498 5.403 -39.715 1.00 80.25 341 LEU A C 1
ATOM 2505 O O . LEU A 1 341 ? 38.878 4.416 -40.104 1.00 80.25 341 LEU A O 1
ATOM 2509 N N . THR A 1 342 ? 40.652 5.318 -39.068 1.00 88.94 342 THR A N 1
ATOM 2510 C CA . THR A 1 342 ? 41.307 4.060 -38.686 1.00 88.94 342 THR A CA 1
ATOM 2511 C C . THR A 1 342 ? 41.558 4.086 -37.190 1.00 88.94 342 THR A C 1
ATOM 2513 O O . THR A 1 342 ? 42.011 5.104 -36.670 1.00 88.94 342 THR A O 1
ATOM 2516 N N . CYS A 1 343 ? 41.260 2.991 -36.501 1.00 88.62 343 CYS A N 1
ATOM 2517 C CA . CYS A 1 343 ? 41.528 2.876 -35.070 1.00 88.62 343 CYS A CA 1
ATOM 2518 C C . CYS A 1 343 ? 42.880 2.187 -34.862 1.00 88.62 343 CYS A C 1
ATOM 2520 O O . CYS A 1 343 ? 43.146 1.154 -35.479 1.00 88.62 343 CYS A O 1
ATOM 2522 N N . VAL A 1 344 ? 43.734 2.758 -34.015 1.00 90.94 344 VAL A N 1
ATOM 2523 C CA . VAL A 1 344 ? 44.988 2.138 -33.574 1.00 90.94 344 VAL A CA 1
ATOM 2524 C C . VAL A 1 344 ? 45.002 2.019 -32.061 1.00 90.94 344 VAL A C 1
ATOM 2526 O O . VAL A 1 344 ? 44.500 2.891 -31.363 1.00 90.94 344 VAL A O 1
ATOM 2529 N N . ASP A 1 345 ? 45.580 0.930 -31.590 1.00 90.06 345 ASP A N 1
ATOM 2530 C CA . ASP A 1 345 ? 45.519 0.463 -30.213 1.00 90.06 345 ASP A CA 1
ATOM 2531 C C . ASP A 1 345 ? 46.954 0.189 -29.752 1.00 90.06 345 ASP A C 1
ATOM 2533 O O . ASP A 1 345 ? 47.738 -0.404 -30.509 1.00 90.06 345 ASP A O 1
ATOM 2537 N N . SER A 1 346 ? 47.340 0.718 -28.590 1.00 92.00 346 SER A N 1
ATOM 2538 C CA . SER A 1 346 ? 48.734 0.700 -28.146 1.00 92.00 346 SER A CA 1
ATOM 2539 C C . SER A 1 346 ? 49.166 -0.596 -27.460 1.00 92.00 346 SER A C 1
ATOM 2541 O O . SER A 1 346 ? 50.355 -0.922 -27.514 1.00 92.00 346 SER A O 1
ATOM 2543 N N . ASP A 1 347 ? 48.245 -1.321 -26.828 1.00 82.69 347 ASP A N 1
ATOM 2544 C CA . ASP A 1 347 ? 48.504 -2.596 -26.138 1.00 82.69 347 ASP A CA 1
ATOM 2545 C C . ASP A 1 347 ? 48.169 -3.814 -27.021 1.00 82.69 347 ASP A C 1
ATOM 2547 O O . ASP A 1 347 ? 48.694 -4.911 -26.801 1.00 82.69 347 ASP A O 1
ATOM 2551 N N . GLY A 1 348 ? 47.408 -3.607 -28.099 1.00 81.69 348 GLY A N 1
ATOM 2552 C CA . GLY A 1 348 ? 47.120 -4.616 -29.107 1.00 81.69 348 GLY A CA 1
ATOM 2553 C C . GLY A 1 348 ? 45.771 -5.313 -28.943 1.00 81.69 348 GLY A C 1
ATOM 2554 O O . GLY A 1 348 ? 45.608 -6.416 -29.485 1.00 81.69 348 GLY A O 1
ATOM 2555 N N . GLY A 1 349 ? 44.804 -4.696 -28.266 1.00 85.06 349 GLY A N 1
ATOM 2556 C CA . GLY A 1 349 ? 43.415 -5.128 -28.255 1.00 85.06 349 GLY A CA 1
ATOM 2557 C C . GLY A 1 349 ? 42.855 -5.216 -26.844 1.00 85.06 349 GLY A C 1
ATOM 2558 O O . GLY A 1 349 ? 42.694 -4.221 -26.183 1.00 85.06 349 GLY A O 1
ATOM 2559 N N . LYS A 1 350 ? 42.434 -6.410 -26.412 1.00 91.19 350 LYS A N 1
ATOM 2560 C CA . LYS A 1 350 ? 41.860 -6.607 -25.066 1.00 91.19 350 LYS A CA 1
ATOM 2561 C C . LYS A 1 350 ? 42.946 -7.115 -24.118 1.00 91.19 350 LYS A C 1
ATOM 2563 O O . LYS A 1 350 ? 43.072 -8.336 -23.960 1.00 91.19 350 LYS A O 1
ATOM 2568 N N . VAL A 1 351 ? 43.749 -6.221 -23.553 1.00 89.25 351 VAL A N 1
ATOM 2569 C CA . VAL A 1 351 ? 44.935 -6.507 -22.736 1.00 89.25 351 VAL A CA 1
ATOM 2570 C C . VAL A 1 351 ? 44.892 -5.784 -21.376 1.00 89.25 351 VAL A C 1
ATOM 2572 O O . VAL A 1 351 ? 45.674 -4.900 -21.072 1.00 89.25 351 VAL A O 1
ATOM 2575 N N . PHE A 1 352 ? 44.111 -6.352 -20.464 1.00 89.88 352 PHE A N 1
ATOM 2576 C CA . PHE A 1 352 ? 43.787 -5.834 -19.120 1.00 89.88 352 PHE A CA 1
ATOM 2577 C C . PHE A 1 352 ? 44.949 -5.580 -18.133 1.00 89.88 352 PHE A C 1
ATOM 2579 O O . PHE A 1 352 ? 44.762 -4.934 -17.098 1.00 89.88 352 PHE A O 1
ATOM 2586 N N . ASP A 1 353 ? 46.131 -6.141 -18.398 1.00 89.19 353 ASP A N 1
ATOM 2587 C CA . ASP A 1 353 ? 47.300 -6.078 -17.504 1.00 89.19 353 ASP A CA 1
ATOM 2588 C C . ASP A 1 353 ? 48.382 -5.106 -18.024 1.00 89.19 353 ASP A C 1
ATOM 2590 O O . ASP A 1 353 ? 49.473 -5.007 -17.451 1.00 89.19 353 ASP A O 1
ATOM 2594 N N . ILE A 1 354 ? 48.131 -4.424 -19.148 1.00 90.06 354 ILE A N 1
ATOM 2595 C CA . ILE A 1 354 ? 49.053 -3.482 -19.788 1.00 90.06 354 ILE A CA 1
ATOM 2596 C C . ILE A 1 354 ? 48.280 -2.213 -20.102 1.00 90.06 354 ILE A C 1
ATOM 2598 O O . ILE A 1 354 ? 47.236 -2.283 -20.716 1.00 90.06 354 ILE A O 1
ATOM 2602 N N . TYR A 1 355 ? 48.824 -1.060 -19.720 1.00 91.75 355 TYR A N 1
ATOM 2603 C CA . TYR A 1 355 ? 48.144 0.207 -19.953 1.00 91.75 355 TYR A CA 1
ATOM 2604 C C . TYR A 1 355 ? 48.065 0.510 -21.448 1.00 91.75 355 TYR A C 1
ATOM 2606 O O . TYR A 1 355 ? 49.096 0.519 -22.138 1.00 91.75 355 TYR A O 1
ATOM 2614 N N . GLY A 1 356 ? 46.851 0.812 -21.880 1.00 91.94 356 GLY A N 1
ATOM 2615 C CA . GLY A 1 356 ? 46.435 0.983 -23.251 1.00 91.94 356 GLY A CA 1
ATOM 2616 C C . GLY A 1 356 ? 45.837 2.342 -23.585 1.00 91.94 356 GLY A C 1
ATOM 2617 O O . GLY A 1 356 ? 45.286 3.063 -22.753 1.00 91.94 356 GLY A O 1
ATOM 2618 N N . GLU A 1 357 ? 45.945 2.693 -24.861 1.00 94.62 357 GLU A N 1
ATOM 2619 C CA . GLU A 1 357 ? 45.300 3.825 -25.503 1.00 94.62 357 GLU A CA 1
ATOM 2620 C C . GLU A 1 357 ? 44.763 3.394 -26.871 1.00 94.62 357 GLU A C 1
ATOM 2622 O O . GLU A 1 357 ? 45.503 2.887 -27.722 1.00 94.62 357 GLU A O 1
ATOM 2627 N N . ALA A 1 358 ? 43.496 3.710 -27.135 1.00 94.38 358 ALA A N 1
ATOM 2628 C CA . ALA A 1 358 ? 42.883 3.576 -28.447 1.00 94.38 358 ALA A CA 1
ATOM 2629 C C . ALA A 1 358 ? 42.688 4.955 -29.087 1.00 94.38 358 ALA A C 1
ATOM 2631 O O . ALA A 1 358 ? 42.022 5.841 -28.541 1.00 94.38 358 ALA A O 1
ATOM 2632 N N . GLN A 1 359 ? 43.243 5.138 -30.283 1.00 93.62 359 GLN A N 1
ATOM 2633 C CA . GLN A 1 359 ? 43.232 6.395 -31.025 1.00 93.62 359 GLN A CA 1
ATOM 2634 C C . GLN A 1 359 ? 42.510 6.234 -32.362 1.00 93.62 359 GLN A C 1
ATOM 2636 O O . GLN A 1 359 ? 42.837 5.372 -33.176 1.00 93.62 359 GLN A O 1
ATOM 2641 N N . MET A 1 360 ? 41.559 7.128 -32.631 1.00 92.19 360 MET A N 1
ATOM 2642 C CA . MET A 1 360 ? 40.962 7.289 -33.955 1.00 92.19 360 MET A CA 1
ATOM 2643 C C . MET A 1 360 ? 41.818 8.244 -34.779 1.00 92.19 360 MET A C 1
ATOM 2645 O O . MET A 1 360 ? 41.980 9.409 -34.409 1.00 92.19 360 MET A O 1
ATOM 2649 N N . LEU A 1 361 ? 42.310 7.775 -35.919 1.00 87.12 361 LEU A N 1
ATOM 2650 C CA . LEU A 1 361 ? 43.093 8.543 -36.878 1.00 87.12 361 LEU A CA 1
ATOM 2651 C C . LEU A 1 361 ? 42.274 8.843 -38.132 1.00 87.12 361 LEU A C 1
ATOM 2653 O O . LEU A 1 361 ? 41.490 8.007 -38.568 1.00 87.12 361 LEU A O 1
A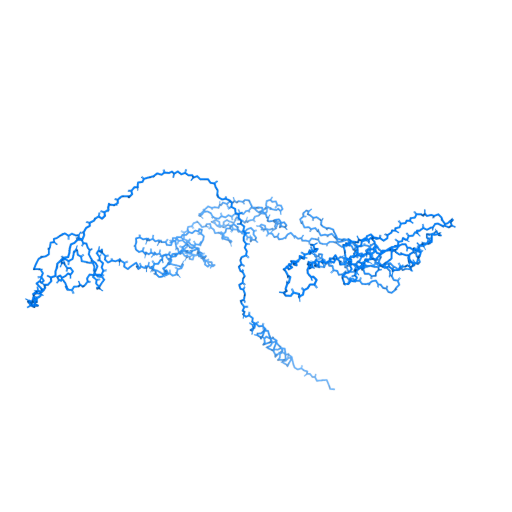TOM 2657 N N . ASP A 1 362 ? 42.473 10.009 -38.742 1.00 83.31 362 ASP A N 1
ATOM 2658 C CA . ASP A 1 362 ? 41.955 10.296 -40.080 1.00 83.31 362 ASP A CA 1
ATOM 2659 C C . ASP A 1 362 ? 42.834 9.694 -41.194 1.00 83.31 362 ASP A C 1
ATOM 2661 O O . ASP A 1 362 ? 43.906 9.133 -40.965 1.00 83.31 362 ASP A O 1
ATOM 2665 N N . SER A 1 363 ? 42.400 9.859 -42.447 1.00 80.50 363 SER A N 1
ATOM 2666 C CA . SER A 1 363 ? 43.136 9.406 -43.640 1.00 80.50 363 SER A CA 1
ATOM 2667 C C . SER A 1 363 ? 44.547 10.001 -43.821 1.00 80.50 363 SER A C 1
ATOM 2669 O O . SER A 1 363 ? 45.289 9.558 -44.697 1.00 80.50 363 SER A O 1
ATOM 2671 N N . GLN A 1 364 ? 44.916 11.015 -43.035 1.00 85.19 364 GLN A N 1
ATOM 2672 C CA . GLN A 1 364 ? 46.229 11.668 -43.021 1.00 85.19 364 GLN A CA 1
ATOM 2673 C C . GLN A 1 364 ? 47.025 11.308 -41.754 1.00 85.19 364 GLN A C 1
ATOM 2675 O O . GLN A 1 364 ? 48.084 11.886 -41.516 1.00 85.19 364 GLN A O 1
ATOM 2680 N N . SER A 1 365 ? 46.531 10.342 -40.971 1.00 81.38 365 SER A N 1
ATOM 2681 C CA . SER A 1 365 ? 47.077 9.900 -39.687 1.00 81.38 365 SER A CA 1
ATOM 2682 C C . SER A 1 365 ? 47.064 10.968 -38.589 1.00 81.38 365 SER A C 1
ATOM 2684 O O . SER A 1 365 ? 47.848 10.880 -37.646 1.00 81.38 365 SER A O 1
ATOM 2686 N N . ASN A 1 366 ? 46.179 11.965 -38.673 1.00 83.12 366 ASN A N 1
ATOM 2687 C CA . ASN A 1 366 ? 45.962 12.887 -37.560 1.00 83.12 366 ASN A CA 1
ATOM 2688 C C . ASN A 1 366 ? 44.993 12.271 -36.551 1.00 83.12 366 ASN A C 1
ATOM 2690 O O . ASN A 1 366 ? 43.970 11.705 -36.935 1.00 83.12 366 ASN A O 1
ATOM 2694 N N . GLN A 1 367 ? 45.281 12.443 -35.263 1.00 88.75 367 GLN A N 1
ATOM 2695 C CA . GLN A 1 367 ? 44.405 12.006 -34.183 1.00 88.75 367 GLN A CA 1
ATOM 2696 C C . GLN A 1 367 ? 43.128 12.854 -34.137 1.00 88.75 367 GLN A C 1
ATOM 2698 O O . GLN A 1 367 ? 43.169 14.072 -33.965 1.00 88.75 367 GLN A O 1
ATOM 2703 N N . VAL A 1 368 ? 41.987 12.185 -34.274 1.00 87.69 368 VAL A N 1
ATOM 2704 C CA . VAL A 1 368 ? 40.638 12.765 -34.212 1.00 87.69 368 VAL A CA 1
ATOM 2705 C C . VAL A 1 368 ? 40.025 12.564 -32.828 1.00 87.69 368 VAL A C 1
ATOM 2707 O O . VAL A 1 368 ? 39.316 13.434 -32.326 1.00 87.69 368 VAL A O 1
ATOM 2710 N N . SER A 1 369 ? 40.296 11.420 -32.200 1.00 87.06 369 SER A N 1
ATOM 2711 C CA . SER A 1 369 ? 39.833 11.081 -30.854 1.00 87.06 369 SER A CA 1
ATOM 2712 C C . SER A 1 369 ? 40.785 10.072 -30.220 1.00 87.06 369 SER A C 1
ATOM 2714 O O . SER A 1 369 ? 41.505 9.376 -30.931 1.00 87.06 369 SER A O 1
ATOM 2716 N N . MET A 1 370 ? 40.808 10.019 -28.895 1.00 91.56 370 MET A N 1
ATOM 2717 C CA . MET A 1 370 ? 41.614 9.088 -28.111 1.00 91.56 370 MET A CA 1
ATOM 2718 C C . MET A 1 370 ? 40.877 8.788 -26.815 1.00 91.56 370 MET A C 1
ATOM 2720 O O . MET A 1 370 ? 40.217 9.670 -26.257 1.00 91.56 370 MET A O 1
ATOM 2724 N N . LYS A 1 371 ? 40.996 7.544 -26.374 1.00 92.81 371 LYS A N 1
ATOM 2725 C CA . LYS A 1 371 ? 40.632 7.078 -25.043 1.00 92.81 371 LYS A CA 1
ATOM 2726 C C . LYS A 1 371 ? 41.759 6.195 -24.522 1.00 92.81 371 LYS A C 1
ATOM 2728 O O . LYS A 1 371 ? 42.494 5.623 -25.319 1.00 92.81 371 LYS A O 1
ATOM 2733 N N . GLU A 1 372 ? 41.863 6.115 -23.212 1.00 95.62 372 GLU A N 1
ATOM 2734 C CA . GLU A 1 372 ? 42.870 5.345 -22.492 1.00 95.62 372 GLU A CA 1
ATOM 2735 C C . GLU A 1 372 ? 42.181 4.408 -21.510 1.00 95.62 372 GLU A C 1
ATOM 2737 O O . GLU A 1 372 ? 41.029 4.666 -21.134 1.00 95.62 372 GLU A O 1
ATOM 2742 N N . ASP A 1 373 ? 42.868 3.338 -21.132 1.00 95.25 373 ASP A N 1
ATOM 2743 C CA . ASP A 1 373 ? 42.375 2.432 -20.104 1.00 95.25 373 ASP A CA 1
ATOM 2744 C C . ASP A 1 373 ? 42.220 3.159 -18.773 1.00 95.25 373 ASP A C 1
ATOM 2746 O O . ASP A 1 373 ? 43.033 4.005 -18.388 1.00 95.25 373 ASP A O 1
ATOM 2750 N N . ASP A 1 374 ? 41.175 2.801 -18.037 1.00 95.62 374 ASP A N 1
ATOM 2751 C CA . ASP A 1 374 ? 40.889 3.389 -16.732 1.00 95.62 374 ASP A CA 1
ATOM 2752 C C . ASP A 1 374 ? 40.360 2.327 -15.765 1.00 95.62 374 ASP A C 1
ATOM 2754 O O . ASP A 1 374 ? 40.068 1.193 -16.135 1.00 95.62 374 ASP A O 1
ATOM 2758 N N . CYS A 1 375 ? 40.254 2.672 -14.491 1.00 95.19 375 CYS A N 1
ATOM 2759 C CA . CYS A 1 375 ? 39.636 1.815 -13.495 1.00 95.19 375 CYS A CA 1
ATOM 2760 C C . CYS A 1 375 ? 38.167 2.199 -13.316 1.00 95.19 375 CYS A C 1
ATOM 2762 O O . CYS A 1 375 ? 37.870 3.264 -12.773 1.00 95.19 375 CYS A O 1
ATOM 2764 N N . ALA A 1 376 ? 37.249 1.304 -13.696 1.00 92.44 376 ALA A N 1
ATOM 2765 C CA . ALA A 1 376 ? 35.830 1.447 -13.363 1.00 92.44 376 ALA A CA 1
ATOM 2766 C C . ALA A 1 376 ? 35.632 1.489 -11.838 1.00 92.44 376 ALA A C 1
ATOM 2768 O O . ALA A 1 376 ? 34.850 2.282 -11.311 1.00 92.44 376 ALA A O 1
ATOM 2769 N N . ASP A 1 377 ? 36.380 0.639 -11.130 1.00 93.38 377 ASP A N 1
ATOM 2770 C CA . ASP A 1 377 ? 36.494 0.615 -9.676 1.00 93.38 377 ASP A CA 1
ATOM 2771 C C . ASP A 1 377 ? 37.845 0.003 -9.245 1.00 93.38 377 ASP A C 1
ATOM 2773 O O . ASP A 1 377 ? 38.693 -0.324 -10.071 1.00 93.38 377 ASP A O 1
ATOM 2777 N N . SER A 1 378 ? 38.074 -0.166 -7.938 1.00 90.56 378 SER A N 1
ATOM 2778 C CA . SER A 1 378 ? 39.337 -0.698 -7.389 1.00 90.56 378 SER A CA 1
ATOM 2779 C C . SER A 1 378 ? 39.692 -2.133 -7.811 1.00 90.56 378 SER A C 1
ATOM 2781 O O . SER A 1 378 ? 40.799 -2.593 -7.542 1.00 90.56 378 SER A O 1
ATOM 2783 N N . THR A 1 379 ? 38.760 -2.861 -8.416 1.00 92.38 379 THR A N 1
ATOM 2784 C CA . THR A 1 379 ? 38.856 -4.282 -8.777 1.00 92.38 379 THR A CA 1
ATOM 2785 C C . THR A 1 379 ? 38.467 -4.571 -10.227 1.00 92.38 379 THR A C 1
ATOM 2787 O O . THR A 1 379 ? 38.564 -5.719 -10.654 1.00 92.38 379 THR A O 1
ATOM 2790 N N . THR A 1 380 ? 38.062 -3.554 -10.986 1.00 93.44 380 THR A N 1
ATOM 2791 C CA . THR A 1 380 ? 37.564 -3.686 -12.357 1.00 93.44 380 THR A CA 1
ATOM 2792 C C . THR A 1 380 ? 38.283 -2.688 -13.254 1.00 93.44 380 THR A C 1
ATOM 2794 O O . THR A 1 380 ? 38.245 -1.483 -12.993 1.00 93.44 380 THR A O 1
ATOM 2797 N N . VAL A 1 381 ? 38.916 -3.184 -14.318 1.00 95.12 381 VAL A N 1
ATOM 2798 C CA . VAL A 1 381 ? 39.526 -2.351 -15.358 1.00 95.12 381 VAL A CA 1
ATOM 2799 C C . VAL A 1 381 ? 38.522 -2.110 -16.485 1.00 95.12 381 VAL A C 1
ATOM 2801 O O . VAL A 1 381 ? 37.840 -3.037 -16.922 1.00 95.12 381 VAL A O 1
ATOM 2804 N N . SER A 1 382 ? 38.418 -0.862 -16.929 1.00 95.75 382 SER A N 1
ATOM 2805 C CA . SER A 1 382 ? 37.751 -0.454 -18.162 1.00 95.75 382 SER A CA 1
ATOM 2806 C C . SER A 1 382 ? 38.785 -0.425 -19.281 1.00 95.75 382 SER A C 1
ATOM 2808 O O . SER A 1 382 ? 39.498 0.560 -19.454 1.00 95.75 382 SER A O 1
ATOM 2810 N N . GLU A 1 383 ? 38.837 -1.511 -20.038 1.00 94.81 383 GLU A N 1
ATOM 2811 C CA . GLU A 1 383 ? 39.733 -1.691 -21.176 1.00 94.81 383 GLU A CA 1
ATOM 2812 C C . GLU A 1 383 ? 39.194 -0.969 -22.408 1.00 94.81 383 GLU A C 1
ATOM 2814 O O . GLU A 1 383 ? 38.049 -1.200 -22.825 1.00 94.81 383 GLU A O 1
ATOM 2819 N N . VAL A 1 384 ? 40.023 -0.149 -23.040 1.00 92.25 384 VAL A N 1
ATOM 2820 C CA . VAL A 1 384 ? 39.700 0.591 -24.252 1.00 92.25 384 VAL A CA 1
ATOM 2821 C C . VAL A 1 384 ? 40.477 0.016 -25.429 1.00 92.25 384 VAL A C 1
ATOM 2823 O O . VAL A 1 384 ? 41.684 0.156 -25.513 1.00 92.25 384 VAL A O 1
ATOM 2826 N N . TYR A 1 385 ? 39.759 -0.509 -26.423 1.00 93.69 385 TYR A N 1
ATOM 2827 C CA . TYR A 1 385 ? 40.384 -1.241 -27.524 1.00 93.69 385 TYR A CA 1
ATOM 2828 C C . TYR A 1 385 ? 39.811 -0.908 -28.897 1.00 93.69 385 TYR A C 1
ATOM 2830 O O . TYR A 1 385 ? 38.679 -0.430 -29.033 1.00 93.69 385 TYR A O 1
ATOM 2838 N N . CYS A 1 386 ? 40.568 -1.210 -29.950 1.00 91.38 386 CYS A N 1
ATOM 2839 C CA . CYS A 1 386 ? 40.099 -1.074 -31.328 1.00 91.38 386 CYS A CA 1
ATOM 2840 C C . CYS A 1 386 ? 39.445 -2.358 -31.859 1.00 91.38 386 CYS A C 1
ATOM 2842 O O . CYS A 1 386 ? 40.069 -3.414 -31.943 1.00 91.38 386 CYS A O 1
ATOM 2844 N N . GLU A 1 387 ? 38.204 -2.259 -32.339 1.00 89.62 387 GLU A N 1
ATOM 2845 C CA . GLU A 1 387 ? 37.531 -3.348 -33.056 1.00 89.62 387 GLU A CA 1
ATOM 2846 C C . GLU A 1 387 ? 36.735 -2.797 -34.243 1.00 89.62 387 GLU A C 1
ATOM 2848 O O . GLU A 1 387 ? 35.898 -1.909 -34.087 1.00 89.62 387 GLU A O 1
ATOM 2853 N N . ASN A 1 388 ? 36.988 -3.336 -35.442 1.00 84.06 388 ASN A N 1
ATOM 2854 C CA . ASN A 1 388 ? 36.357 -2.901 -36.697 1.00 84.06 388 ASN A CA 1
ATOM 2855 C C . ASN A 1 388 ? 36.472 -1.380 -36.951 1.00 84.06 388 ASN A C 1
ATOM 2857 O O . ASN A 1 388 ? 35.480 -0.736 -37.290 1.00 84.06 388 ASN A O 1
ATOM 2861 N N . ASP A 1 389 ? 37.673 -0.812 -36.771 1.00 84.94 389 ASP A N 1
ATOM 2862 C CA . ASP A 1 389 ? 37.958 0.629 -36.907 1.00 84.94 389 ASP A CA 1
ATOM 2863 C C . ASP A 1 389 ? 37.103 1.531 -35.997 1.00 84.94 389 ASP A C 1
ATOM 2865 O O . ASP A 1 389 ? 36.796 2.676 -36.327 1.00 84.94 389 ASP A O 1
ATOM 2869 N N . GLN A 1 390 ? 36.721 1.027 -34.823 1.00 85.62 390 GLN A N 1
ATOM 2870 C CA . GLN A 1 390 ? 36.023 1.789 -33.792 1.00 85.62 390 GLN A CA 1
ATOM 2871 C C . GLN A 1 390 ? 36.678 1.582 -32.430 1.00 85.62 390 GLN A C 1
ATOM 2873 O O . GLN A 1 390 ? 37.057 0.461 -32.095 1.00 85.62 390 GLN A O 1
ATOM 2878 N N . ILE A 1 391 ? 36.724 2.646 -31.624 1.00 87.81 391 ILE A N 1
ATOM 2879 C CA . ILE A 1 391 ? 37.047 2.538 -30.198 1.00 87.81 391 ILE A CA 1
ATOM 2880 C C . ILE A 1 391 ? 35.876 1.852 -29.483 1.00 87.81 391 ILE A C 1
ATOM 2882 O O . ILE A 1 391 ? 34.729 2.310 -29.556 1.00 87.81 391 ILE A O 1
ATOM 2886 N N . LYS A 1 392 ? 36.173 0.768 -28.776 1.00 92.94 392 LYS A N 1
ATOM 2887 C CA . LYS A 1 392 ? 35.279 0.035 -27.879 1.00 92.94 392 LYS A CA 1
ATOM 2888 C C . LYS A 1 392 ? 35.793 0.148 -26.448 1.00 92.94 392 LYS A C 1
ATOM 2890 O O . LYS A 1 392 ? 36.949 0.480 -26.229 1.00 92.94 392 LYS A O 1
ATOM 2895 N N . VAL A 1 393 ? 34.906 -0.106 -25.491 1.00 93.06 393 VAL A N 1
ATOM 2896 C CA . VAL A 1 393 ? 35.242 -0.187 -24.065 1.00 93.06 393 VAL A CA 1
ATOM 2897 C C . VAL A 1 393 ? 34.636 -1.473 -23.517 1.00 93.06 393 VAL A C 1
ATOM 2899 O O . VAL A 1 393 ? 33.512 -1.817 -23.897 1.00 93.06 393 VAL A O 1
ATOM 2902 N N . ILE A 1 394 ? 35.368 -2.202 -22.682 1.00 92.12 394 ILE A N 1
ATOM 2903 C CA . ILE A 1 394 ? 34.867 -3.374 -21.964 1.00 92.12 394 ILE A CA 1
ATOM 2904 C C . ILE A 1 394 ? 35.360 -3.351 -20.520 1.00 92.12 394 ILE A C 1
ATOM 2906 O O . ILE A 1 394 ? 36.546 -3.182 -20.272 1.00 92.12 394 ILE A O 1
ATOM 2910 N N . ASP A 1 395 ? 34.445 -3.568 -19.580 1.00 95.44 395 ASP A N 1
ATOM 2911 C CA . ASP A 1 395 ? 34.789 -3.676 -18.165 1.00 95.44 395 ASP A CA 1
ATOM 2912 C C . ASP A 1 395 ? 35.091 -5.135 -17.817 1.00 95.44 395 ASP A C 1
ATOM 2914 O O . ASP A 1 395 ? 34.276 -6.031 -18.062 1.00 95.44 395 ASP A O 1
ATOM 2918 N N . GLN A 1 396 ? 36.266 -5.378 -17.244 1.00 93.19 396 GLN A N 1
ATOM 2919 C CA . GLN A 1 396 ? 36.745 -6.703 -16.883 1.00 93.19 396 GLN A CA 1
ATOM 2920 C C . GLN A 1 396 ? 37.202 -6.714 -15.416 1.00 93.19 396 GLN A C 1
ATOM 2922 O O . GLN A 1 396 ? 38.077 -5.938 -15.030 1.00 93.19 396 GLN A O 1
ATOM 2927 N N . PRO A 1 397 ? 36.651 -7.609 -14.577 1.00 93.06 397 PRO A N 1
ATOM 2928 C CA . PRO A 1 397 ? 37.161 -7.808 -13.228 1.00 93.06 397 PRO A CA 1
ATOM 2929 C C . PRO A 1 397 ? 38.606 -8.313 -13.260 1.00 93.06 397 PRO A C 1
ATOM 2931 O O . PRO A 1 397 ? 38.918 -9.258 -13.998 1.00 93.06 397 PRO A O 1
ATOM 2934 N N . CYS A 1 398 ? 39.461 -7.725 -12.423 1.00 90.38 398 CYS A N 1
ATOM 2935 C CA . CYS A 1 398 ? 40.823 -8.191 -12.207 1.00 90.38 398 CYS A CA 1
ATOM 2936 C C . CYS A 1 398 ? 40.835 -9.597 -11.595 1.00 90.38 398 CYS A C 1
ATOM 2938 O O . CYS A 1 398 ? 39.871 -10.048 -10.964 1.00 90.38 398 CYS A O 1
ATOM 2940 N N . GLN A 1 399 ? 41.940 -10.321 -11.789 1.00 90.25 399 GLN A N 1
ATOM 2941 C CA . GLN A 1 399 ? 42.084 -11.647 -11.198 1.00 90.25 399 GLN A CA 1
ATOM 2942 C C . GLN A 1 399 ? 42.081 -11.570 -9.663 1.00 90.25 399 GLN A C 1
ATOM 2944 O O . GLN A 1 399 ? 42.381 -10.547 -9.053 1.00 90.25 399 GLN A O 1
ATOM 2949 N N . SER A 1 400 ? 41.707 -12.677 -9.017 1.00 81.75 400 SER A N 1
ATOM 2950 C CA . SER A 1 400 ? 41.558 -12.742 -7.560 1.00 81.75 400 SER A CA 1
ATOM 2951 C C . SER A 1 400 ? 42.857 -12.366 -6.833 1.00 81.75 400 SER A C 1
ATOM 2953 O O . SER A 1 400 ? 43.780 -13.177 -6.775 1.00 81.75 400 SER A O 1
ATOM 2955 N N . GLY A 1 401 ? 42.872 -11.193 -6.193 1.00 77.25 401 GLY A N 1
ATOM 2956 C CA . GLY A 1 401 ? 44.021 -10.658 -5.448 1.00 77.25 401 GLY A CA 1
ATOM 2957 C C . GLY A 1 401 ? 44.737 -9.490 -6.136 1.00 77.25 401 GLY A C 1
ATOM 2958 O O . GLY A 1 401 ? 45.600 -8.866 -5.515 1.00 77.25 401 GLY A O 1
ATOM 2959 N N . ASP A 1 402 ? 44.356 -9.172 -7.369 1.00 88.44 402 ASP A N 1
ATOM 2960 C CA . ASP A 1 402 ? 44.840 -8.010 -8.104 1.00 88.44 402 ASP A CA 1
ATOM 2961 C C . ASP A 1 402 ? 43.898 -6.819 -7.887 1.00 88.44 402 ASP A C 1
ATOM 2963 O O . ASP A 1 402 ? 42.703 -6.975 -7.623 1.00 88.44 402 ASP A O 1
ATOM 2967 N N . VAL A 1 403 ? 44.452 -5.615 -7.983 1.00 90.19 403 VAL A N 1
ATOM 2968 C CA . VAL A 1 403 ? 43.718 -4.352 -7.860 1.00 90.19 403 VAL A CA 1
ATOM 2969 C C . VAL A 1 403 ? 43.914 -3.533 -9.123 1.00 90.19 403 VAL A C 1
ATOM 2971 O O . VAL A 1 403 ? 45.013 -3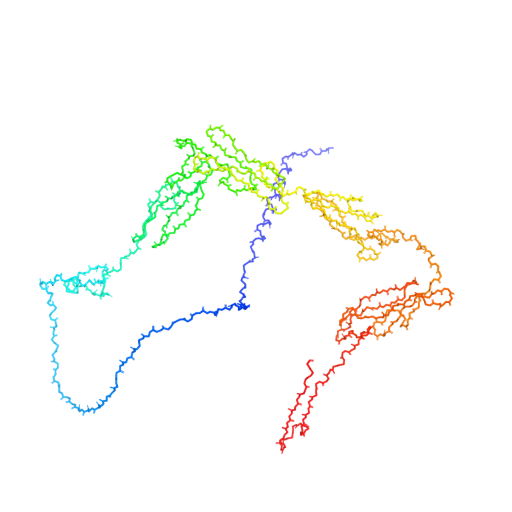.507 -9.684 1.00 90.19 403 VAL A O 1
ATOM 2974 N N . CYS A 1 404 ? 42.864 -2.838 -9.554 1.00 92.81 404 CYS A N 1
ATOM 2975 C CA . CYS A 1 404 ? 42.995 -1.894 -10.650 1.00 92.81 404 CYS A CA 1
ATOM 2976 C C . CYS A 1 404 ? 43.685 -0.625 -10.148 1.00 92.81 404 CYS A C 1
ATOM 2978 O O . CYS A 1 404 ? 43.282 -0.023 -9.145 1.00 92.81 404 CYS A O 1
ATOM 2980 N N . ASN A 1 405 ? 44.741 -0.205 -10.837 1.00 90.75 405 ASN A N 1
ATOM 2981 C CA . ASN A 1 405 ? 45.389 1.070 -10.574 1.00 90.75 405 ASN A CA 1
ATOM 2982 C C . ASN A 1 405 ? 45.904 1.676 -11.873 1.00 90.75 405 ASN A C 1
ATOM 2984 O O . ASN A 1 405 ? 46.700 1.048 -12.563 1.00 90.75 405 ASN A O 1
ATOM 2988 N N . GLY A 1 406 ? 45.481 2.904 -12.176 1.00 88.50 406 GLY A N 1
ATOM 2989 C CA . GLY A 1 406 ? 45.935 3.605 -13.376 1.00 88.50 406 GLY A CA 1
ATOM 2990 C C . GLY A 1 406 ? 45.613 2.847 -14.664 1.00 88.50 406 GLY A C 1
ATOM 2991 O O . GLY A 1 406 ? 46.488 2.739 -15.513 1.00 88.50 406 GLY A O 1
ATOM 2992 N N . GLY A 1 407 ? 44.404 2.283 -14.760 1.00 90.75 407 GLY A N 1
ATOM 2993 C CA . GLY A 1 407 ? 43.928 1.605 -15.967 1.00 90.75 407 GLY A CA 1
ATOM 2994 C C . GLY A 1 407 ? 44.449 0.187 -16.183 1.00 90.75 407 GLY A C 1
ATOM 2995 O O . GLY A 1 407 ? 44.249 -0.353 -17.254 1.00 90.75 407 GLY A O 1
ATOM 2996 N N . VAL A 1 408 ? 45.106 -0.440 -15.202 1.00 92.50 408 VAL A N 1
ATOM 2997 C CA . VAL A 1 408 ? 45.591 -1.825 -15.343 1.00 92.50 408 VAL A CA 1
ATOM 2998 C C . VAL A 1 408 ? 45.303 -2.669 -14.120 1.00 92.50 408 VAL A C 1
ATOM 3000 O O . VAL A 1 408 ? 45.368 -2.187 -12.983 1.00 92.50 408 VAL A O 1
ATOM 3003 N N . CYS A 1 409 ? 45.064 -3.958 -14.344 1.00 91.31 409 CYS A N 1
ATOM 3004 C CA . CYS A 1 409 ? 45.097 -4.951 -13.285 1.00 91.31 409 CYS A CA 1
ATOM 3005 C C . CYS A 1 409 ? 46.547 -5.213 -12.875 1.00 91.31 409 CYS A C 1
ATOM 3007 O O . CYS A 1 409 ? 47.387 -5.646 -13.663 1.00 91.31 409 CYS A O 1
ATOM 3009 N N . GLN A 1 410 ? 46.854 -4.937 -11.610 1.00 88.88 410 GLN A N 1
ATOM 3010 C CA . GLN A 1 410 ? 48.169 -5.204 -11.049 1.00 88.88 410 GLN A CA 1
ATOM 3011 C C . GLN A 1 410 ? 48.056 -5.976 -9.744 1.00 88.88 410 GLN A C 1
ATOM 3013 O O . GLN A 1 410 ? 47.174 -5.735 -8.917 1.00 88.88 410 GLN A O 1
ATOM 3018 N N . VAL A 1 411 ? 49.014 -6.876 -9.533 1.00 80.69 411 VAL A N 1
ATOM 3019 C CA . VAL A 1 411 ? 49.126 -7.621 -8.282 1.00 80.69 411 VAL A CA 1
ATOM 3020 C C . VAL A 1 411 ? 49.270 -6.628 -7.144 1.00 80.69 411 VAL A C 1
ATOM 3022 O O . VAL A 1 411 ? 50.188 -5.800 -7.150 1.00 80.69 411 VAL A O 1
ATOM 3025 N N . GLN A 1 412 ? 48.380 -6.705 -6.154 1.00 65.75 412 GLN A N 1
ATOM 3026 C CA . GLN A 1 412 ? 48.530 -5.917 -4.944 1.00 65.75 412 GLN A CA 1
ATOM 3027 C C . GLN A 1 412 ? 49.849 -6.356 -4.308 1.00 65.75 412 GLN A C 1
ATOM 3029 O O . GLN A 1 412 ? 49.953 -7.463 -3.777 1.00 65.75 412 GLN A O 1
ATOM 3034 N N . ALA A 1 413 ? 50.894 -5.528 -4.422 1.00 53.06 413 ALA A N 1
ATOM 3035 C CA . ALA A 1 413 ? 52.151 -5.788 -3.745 1.00 53.06 413 ALA A CA 1
ATOM 3036 C C . ALA A 1 413 ? 51.805 -5.929 -2.267 1.00 53.06 413 ALA A C 1
ATOM 3038 O O . ALA A 1 413 ? 51.452 -4.944 -1.617 1.00 53.06 413 ALA A O 1
ATOM 3039 N N . ALA A 1 414 ? 51.824 -7.168 -1.768 1.00 47.81 414 ALA A N 1
ATOM 3040 C CA . ALA A 1 414 ? 51.557 -7.449 -0.376 1.00 47.81 414 ALA A CA 1
ATOM 3041 C C . ALA A 1 414 ? 52.470 -6.525 0.420 1.00 47.81 414 ALA A C 1
ATOM 3043 O O . ALA A 1 414 ? 53.696 -6.633 0.329 1.00 47.81 414 ALA A O 1
ATOM 3044 N N . ALA A 1 415 ? 51.883 -5.579 1.148 1.00 50.78 415 ALA A N 1
ATOM 3045 C CA . ALA A 1 415 ? 52.622 -4.817 2.124 1.00 50.78 415 ALA A CA 1
ATOM 3046 C C . ALA A 1 415 ? 53.168 -5.857 3.106 1.00 50.78 415 ALA A C 1
ATOM 3048 O O . ALA A 1 415 ? 52.421 -6.456 3.880 1.00 50.78 415 ALA A O 1
ATOM 3049 N N . GLN A 1 416 ? 54.448 -6.203 2.957 1.00 50.72 416 GLN A N 1
ATOM 3050 C CA . GLN A 1 416 ? 55.021 -7.296 3.721 1.00 50.72 416 GLN A CA 1
ATOM 3051 C C . GLN A 1 416 ? 55.031 -6.879 5.184 1.00 50.72 416 GLN A C 1
ATOM 3053 O O . GLN A 1 416 ? 55.784 -5.990 5.583 1.00 50.72 416 GLN A O 1
ATOM 3058 N N . SER A 1 417 ? 54.204 -7.545 5.986 1.00 61.00 417 SER A N 1
ATOM 3059 C CA . SER A 1 417 ? 54.329 -7.519 7.435 1.00 61.00 417 SER A CA 1
ATOM 3060 C C . SER A 1 417 ? 55.737 -7.979 7.789 1.00 61.00 417 SER A C 1
ATOM 3062 O O . SER A 1 417 ? 56.156 -9.082 7.431 1.00 61.00 417 SER A O 1
ATOM 3064 N N . THR A 1 418 ? 56.491 -7.117 8.462 1.00 69.38 418 THR A N 1
ATOM 3065 C CA . THR A 1 418 ? 57.865 -7.417 8.862 1.00 69.38 418 THR A CA 1
ATOM 3066 C C . THR A 1 418 ? 57.885 -7.782 10.336 1.00 69.38 418 THR A C 1
ATOM 3068 O O . THR A 1 418 ? 57.231 -7.146 11.165 1.00 69.38 418 THR A O 1
ATOM 3071 N N . CYS A 1 419 ? 58.638 -8.827 10.667 1.00 68.75 419 CYS A N 1
ATOM 3072 C CA . CYS A 1 419 ? 58.958 -9.176 12.041 1.00 68.75 419 CYS A CA 1
ATOM 3073 C C . CYS A 1 419 ? 60.465 -9.029 12.213 1.00 68.75 419 CYS A C 1
ATOM 3075 O O . CYS A 1 419 ? 61.236 -9.641 11.469 1.00 68.75 419 CYS A O 1
ATOM 3077 N N . VAL A 1 420 ? 60.875 -8.197 13.166 1.00 76.25 420 VAL A N 1
ATOM 3078 C CA . VAL A 1 420 ? 62.275 -8.078 13.566 1.00 76.25 420 VAL A CA 1
ATOM 3079 C C . VAL A 1 420 ? 62.418 -8.751 14.917 1.00 76.25 420 VAL A C 1
ATOM 3081 O O . VAL A 1 420 ? 61.774 -8.349 15.889 1.00 76.25 420 VAL A O 1
ATOM 3084 N N . ASP A 1 421 ? 63.264 -9.774 14.947 1.00 76.56 421 ASP A N 1
ATOM 3085 C CA . ASP A 1 421 ? 63.670 -10.461 16.162 1.00 76.56 421 ASP A CA 1
ATOM 3086 C C . ASP A 1 421 ? 65.110 -10.068 16.492 1.00 76.56 421 ASP A C 1
ATOM 3088 O O . ASP A 1 421 ? 66.030 -10.305 15.704 1.00 76.56 421 ASP A O 1
ATOM 3092 N N . THR A 1 422 ? 65.306 -9.397 17.624 1.00 82.50 422 THR A N 1
ATOM 3093 C CA . THR A 1 422 ? 66.611 -8.819 17.977 1.00 82.50 422 THR A CA 1
ATOM 3094 C C . THR A 1 422 ? 67.694 -9.857 18.265 1.00 82.50 422 THR A C 1
ATOM 3096 O O . THR A 1 422 ? 68.874 -9.517 18.188 1.00 82.50 422 THR A O 1
ATOM 3099 N N . ASP A 1 423 ? 67.326 -11.099 18.582 1.00 77.31 423 ASP A N 1
ATOM 3100 C CA . ASP A 1 423 ? 68.277 -12.191 18.831 1.00 77.31 423 ASP A CA 1
ATOM 3101 C C . ASP A 1 423 ? 68.339 -13.213 17.678 1.00 77.31 423 ASP A C 1
ATOM 3103 O O . ASP A 1 423 ? 69.117 -14.167 17.726 1.00 77.31 423 ASP A O 1
ATOM 3107 N N . GLY A 1 424 ? 67.582 -12.982 16.599 1.00 74.94 424 GLY A N 1
ATOM 3108 C CA . GLY A 1 424 ? 67.566 -13.846 15.422 1.00 74.94 424 GLY A CA 1
ATOM 3109 C C . GLY A 1 424 ? 66.826 -15.174 15.621 1.00 74.94 424 GLY A C 1
ATOM 3110 O O . GLY A 1 424 ? 67.008 -16.082 14.804 1.00 74.94 424 GLY A O 1
ATOM 3111 N N . GLY A 1 425 ? 65.997 -15.303 16.664 1.00 70.25 425 GLY A N 1
ATOM 3112 C CA . GLY A 1 425 ? 65.111 -16.443 16.887 1.00 70.25 425 GLY A CA 1
ATOM 3113 C C . GLY A 1 425 ? 65.380 -17.163 18.209 1.00 70.25 425 GLY A C 1
ATOM 3114 O O . GLY A 1 425 ? 65.782 -16.582 19.202 1.00 70.25 425 GLY A O 1
ATOM 3115 N N . LYS A 1 426 ? 65.141 -18.480 18.269 1.00 63.62 426 LYS A N 1
ATOM 3116 C CA . LYS A 1 426 ? 65.167 -19.231 19.542 1.00 63.62 426 LYS A CA 1
ATOM 3117 C C . LYS A 1 426 ? 66.587 -19.479 20.074 1.00 63.62 426 LYS A C 1
ATOM 3119 O O . LYS A 1 426 ? 67.081 -20.607 20.012 1.00 63.62 426 LYS A O 1
ATOM 3124 N N . ILE A 1 427 ? 67.214 -18.442 20.621 1.00 69.56 427 ILE A N 1
ATOM 3125 C CA . ILE A 1 427 ? 68.450 -18.498 21.403 1.00 69.56 427 ILE A CA 1
ATOM 3126 C C . ILE A 1 427 ? 68.068 -18.277 22.871 1.00 69.56 427 ILE A C 1
ATOM 3128 O O . ILE A 1 427 ? 67.654 -17.197 23.266 1.00 69.56 427 ILE A O 1
ATOM 3132 N N . TYR A 1 428 ? 68.157 -19.322 23.693 1.00 67.62 428 TYR A N 1
ATOM 3133 C CA . TYR A 1 428 ? 67.524 -19.362 25.023 1.00 67.62 428 TYR A CA 1
ATOM 3134 C C . TYR A 1 428 ? 68.307 -18.628 26.125 1.00 67.62 428 TYR A C 1
ATOM 3136 O O . TYR A 1 428 ? 67.877 -18.577 27.277 1.00 67.62 428 TYR A O 1
ATOM 3144 N N . ASP A 1 429 ? 69.465 -18.089 25.770 1.00 77.00 429 ASP A N 1
ATOM 3145 C CA . ASP A 1 429 ? 70.476 -17.531 26.658 1.00 77.00 429 ASP A CA 1
ATOM 3146 C C . ASP A 1 429 ? 70.738 -16.032 26.392 1.00 77.00 429 ASP A C 1
ATOM 3148 O O . ASP A 1 429 ? 71.576 -15.417 27.054 1.00 77.00 429 ASP A O 1
ATOM 3152 N N . VAL A 1 430 ? 69.960 -15.417 25.492 1.00 71.56 430 VAL A N 1
ATOM 3153 C CA . VAL A 1 430 ? 69.924 -13.970 25.224 1.00 71.56 430 VAL A CA 1
ATOM 3154 C C . VAL A 1 430 ? 68.477 -13.487 25.363 1.00 71.56 430 VAL A C 1
ATOM 3156 O O . VAL A 1 430 ? 67.554 -14.153 24.915 1.00 71.56 430 VAL A O 1
ATOM 3159 N N . VAL A 1 431 ? 68.250 -12.346 26.021 1.00 70.75 431 VAL A N 1
ATOM 3160 C CA . VAL A 1 431 ? 66.903 -11.754 26.104 1.00 70.75 431 VAL A CA 1
ATOM 3161 C C . VAL A 1 431 ? 66.641 -10.962 24.823 1.00 70.75 431 VAL A C 1
ATOM 3163 O O . VAL A 1 431 ? 67.198 -9.876 24.664 1.00 70.75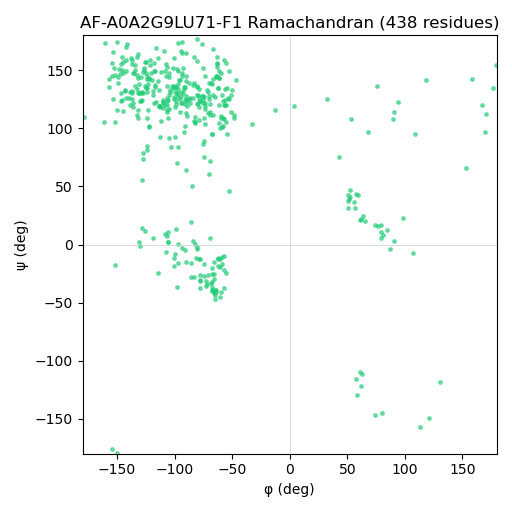 431 VAL A O 1
ATOM 3166 N N . GLY A 1 432 ? 65.815 -11.500 23.925 1.00 73.25 432 GLY A N 1
ATOM 3167 C CA . GLY A 1 432 ? 65.348 -10.819 22.717 1.00 73.25 432 GLY A CA 1
ATOM 3168 C C . GLY A 1 432 ? 63.932 -10.250 22.830 1.00 73.25 432 GLY A C 1
ATOM 3169 O O . GLY A 1 432 ? 63.130 -10.651 23.679 1.00 73.25 432 GLY A O 1
ATOM 3170 N N . THR A 1 433 ? 63.615 -9.298 21.954 1.00 74.69 433 THR A N 1
ATOM 3171 C CA . THR A 1 433 ? 62.260 -8.807 21.699 1.00 74.69 433 THR A CA 1
ATOM 3172 C C . THR A 1 433 ? 61.870 -9.056 20.244 1.00 74.69 433 THR A C 1
ATOM 3174 O O . THR A 1 433 ? 62.604 -8.708 19.318 1.00 74.69 433 THR A O 1
ATOM 3177 N N . ALA A 1 434 ? 60.669 -9.602 20.044 1.00 76.38 434 ALA A N 1
ATOM 3178 C CA . ALA A 1 434 ? 60.058 -9.736 18.728 1.00 76.38 434 ALA A CA 1
ATOM 3179 C C . ALA A 1 434 ? 59.054 -8.600 18.520 1.00 76.38 434 ALA A C 1
ATOM 3181 O O . ALA A 1 434 ? 58.104 -8.450 19.292 1.00 76.38 434 ALA A O 1
ATOM 3182 N N . THR A 1 435 ? 59.270 -7.792 17.482 1.00 73.25 435 THR A N 1
ATOM 3183 C CA . THR A 1 435 ? 58.346 -6.714 17.106 1.00 73.25 435 THR A CA 1
ATOM 3184 C C . THR A 1 435 ? 57.806 -6.986 15.713 1.00 73.25 435 THR A C 1
ATOM 3186 O O . THR A 1 435 ? 58.576 -7.092 14.758 1.00 73.25 435 THR A O 1
ATOM 3189 N N . ALA A 1 436 ? 56.483 -7.090 15.600 1.00 63.16 436 ALA A N 1
ATOM 3190 C CA . ALA A 1 436 ? 55.797 -7.236 14.325 1.00 63.16 436 ALA A CA 1
ATOM 3191 C C . ALA A 1 436 ? 55.141 -5.911 13.937 1.00 63.16 436 ALA A C 1
ATOM 3193 O O . ALA A 1 436 ? 54.429 -5.309 14.742 1.00 63.16 436 ALA A O 1
ATOM 3194 N N . THR A 1 437 ? 55.371 -5.481 12.699 1.00 65.56 437 THR A N 1
ATOM 3195 C CA . THR A 1 437 ? 54.621 -4.380 12.089 1.00 65.56 437 THR A CA 1
ATOM 3196 C C . THR A 1 437 ? 53.703 -4.980 11.041 1.00 65.56 437 THR A C 1
ATOM 3198 O O . THR A 1 437 ? 54.176 -5.630 10.108 1.00 65.56 437 THR A O 1
ATOM 3201 N N . TYR A 1 438 ? 52.402 -4.783 11.215 1.00 51.50 438 TYR A N 1
ATOM 3202 C CA . TYR A 1 438 ? 51.382 -5.241 10.281 1.00 51.50 438 TYR A CA 1
ATOM 3203 C C . TYR A 1 438 ? 50.970 -4.069 9.398 1.00 51.50 438 TYR A C 1
ATOM 3205 O O . TYR A 1 438 ? 50.787 -2.957 9.898 1.00 51.50 438 TYR A O 1
ATOM 3213 N N . ALA A 1 439 ? 50.850 -4.308 8.097 1.00 57.28 439 ALA A N 1
ATOM 3214 C CA . ALA A 1 439 ? 50.189 -3.357 7.220 1.00 57.28 439 ALA A CA 1
ATOM 3215 C C . ALA A 1 439 ? 48.683 -3.381 7.523 1.00 57.28 439 ALA A C 1
ATOM 3217 O O . ALA A 1 439 ? 48.116 -4.467 7.657 1.00 57.28 439 ALA A O 1
ATOM 3218 N N . VAL A 1 440 ? 48.082 -2.202 7.706 1.00 51.41 440 VAL A N 1
ATOM 3219 C CA . VAL A 1 440 ? 46.632 -2.032 7.908 1.00 51.41 440 VAL A CA 1
ATOM 3220 C C . VAL A 1 440 ? 45.942 -1.980 6.559 1.00 51.41 440 VAL A C 1
ATOM 3222 O O . VAL A 1 440 ? 46.473 -1.251 5.688 1.00 51.41 440 VAL A O 1
#